Protein 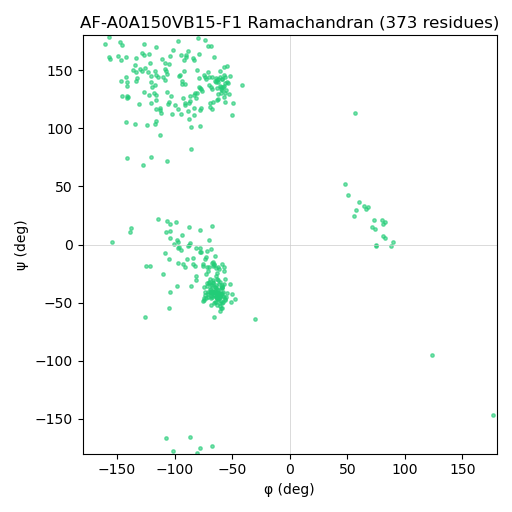AF-A0A150VB15-F1 (afdb_monomer)

Structure (mmCIF, N/CA/C/O backbone):
data_AF-A0A150VB15-F1
#
_entry.id   AF-A0A150VB15-F1
#
loop_
_atom_site.group_PDB
_atom_site.id
_atom_site.type_symbol
_atom_site.label_atom_id
_atom_site.label_alt_id
_atom_site.label_comp_id
_atom_site.label_asym_id
_atom_site.label_entity_id
_atom_site.label_seq_id
_atom_site.pdbx_PDB_ins_code
_atom_site.Cartn_x
_atom_site.Cartn_y
_atom_site.Cartn_z
_atom_site.occupancy
_atom_site.B_iso_or_equiv
_atom_site.auth_seq_id
_atom_site.auth_comp_id
_atom_site.auth_asym_id
_atom_site.auth_atom_id
_atom_site.pdbx_PDB_model_num
ATOM 1 N N . CYS A 1 1 ? -4.888 15.880 -1.605 1.00 95.56 1 CYS A N 1
ATOM 2 C CA . CYS A 1 1 ? -6.157 15.497 -0.959 1.00 95.56 1 CYS A CA 1
ATOM 3 C C . CYS A 1 1 ? -5.917 15.382 0.527 1.00 95.56 1 CYS A C 1
ATOM 5 O O . CYS A 1 1 ? -4.759 15.291 0.921 1.00 95.56 1 CYS A O 1
ATOM 7 N N . PHE A 1 2 ? -6.977 15.380 1.327 1.00 96.75 2 PHE A N 1
ATOM 8 C CA . PHE A 1 2 ? -6.856 15.306 2.778 1.00 96.75 2 PHE A CA 1
ATOM 9 C C . PHE A 1 2 ? -7.695 14.154 3.301 1.00 96.75 2 PHE A C 1
ATOM 11 O O . PHE A 1 2 ? -8.858 14.045 2.917 1.00 96.75 2 PHE A O 1
ATOM 18 N N . LEU A 1 3 ? -7.108 13.321 4.151 1.00 98.19 3 LEU A N 1
ATOM 19 C CA . LEU A 1 3 ? -7.825 12.281 4.872 1.00 98.19 3 LEU A CA 1
ATOM 20 C C . LEU A 1 3 ? -7.826 12.638 6.353 1.00 98.19 3 LEU A C 1
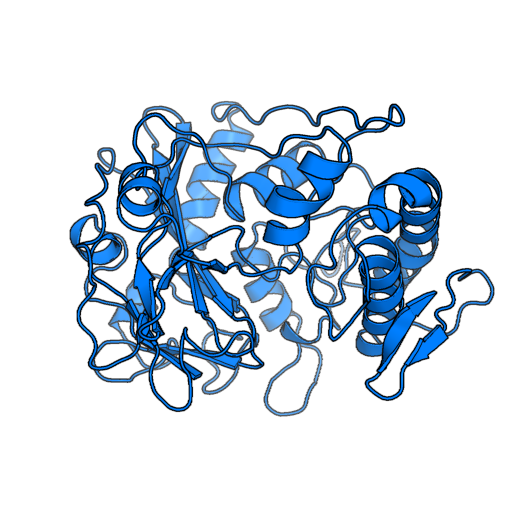ATOM 22 O O . LEU A 1 3 ? -6.768 12.697 6.977 1.00 98.19 3 LEU A O 1
ATOM 26 N N . THR A 1 4 ? -9.004 12.892 6.905 1.00 98.44 4 THR A N 1
ATOM 27 C CA . THR A 1 4 ? -9.156 13.196 8.325 1.00 98.44 4 THR A CA 1
ATOM 28 C C . THR A 1 4 ? -9.411 11.914 9.105 1.00 98.44 4 THR A C 1
ATOM 30 O O . THR A 1 4 ? -10.381 11.196 8.845 1.00 98.44 4 THR A O 1
ATOM 33 N N . LEU A 1 5 ? -8.530 11.643 10.067 1.00 98.38 5 LEU A N 1
ATOM 34 C CA . LEU A 1 5 ? -8.658 10.520 10.989 1.00 98.38 5 LEU A CA 1
ATOM 35 C C . LEU A 1 5 ? -9.632 10.871 12.129 1.00 98.38 5 LEU A C 1
ATOM 37 O O . LEU A 1 5 ? -9.740 12.039 12.523 1.00 98.38 5 LEU A O 1
ATOM 41 N N . PRO A 1 6 ? -10.335 9.873 12.687 1.00 97.56 6 PRO A N 1
ATOM 42 C CA . PRO A 1 6 ? -11.156 10.046 13.870 1.00 97.56 6 PRO A CA 1
ATOM 43 C C . PRO A 1 6 ? -10.287 10.179 15.125 1.00 97.56 6 PRO A C 1
ATOM 45 O O . PRO A 1 6 ? -9.063 10.052 15.084 1.00 97.56 6 PRO A O 1
ATOM 48 N N . ASP A 1 7 ? -10.945 10.423 16.258 1.00 95.62 7 ASP A N 1
ATOM 49 C CA . ASP A 1 7 ? -10.269 10.356 17.551 1.00 95.62 7 ASP A CA 1
ATOM 50 C C . ASP A 1 7 ? -9.954 8.889 17.865 1.00 95.62 7 ASP A C 1
ATOM 52 O O . ASP A 1 7 ? -10.690 7.991 17.453 1.00 95.62 7 ASP A O 1
ATOM 56 N N . ASP A 1 8 ? -8.859 8.659 18.587 1.00 95.69 8 ASP A N 1
ATOM 57 C CA . ASP A 1 8 ? -8.409 7.331 19.010 1.00 95.69 8 ASP A CA 1
ATOM 58 C C . ASP A 1 8 ? -8.401 6.276 17.877 1.00 95.69 8 ASP A C 1
ATOM 60 O O . ASP A 1 8 ? -8.944 5.179 18.059 1.00 95.69 8 ASP A O 1
ATOM 64 N N . PRO A 1 9 ? -7.761 6.545 16.714 1.00 97.44 9 PRO A N 1
ATOM 65 C CA . PRO A 1 9 ? -7.869 5.713 15.505 1.00 97.44 9 PRO A CA 1
ATOM 66 C C . PRO A 1 9 ? -7.222 4.322 15.635 1.00 97.44 9 PRO A C 1
ATOM 68 O O . PRO A 1 9 ? -7.313 3.515 14.718 1.00 97.44 9 PRO A O 1
ATOM 71 N N . LEU A 1 10 ? -6.575 4.030 16.769 1.00 98.38 10 LEU A N 1
ATOM 72 C CA . LEU A 1 10 ? -6.020 2.715 17.110 1.00 98.38 10 LEU A CA 1
ATOM 73 C C . LEU A 1 10 ? -6.982 1.849 17.946 1.00 98.38 10 LEU A C 1
ATOM 75 O O . LEU A 1 10 ? -6.654 0.714 18.282 1.00 98.38 10 LEU A O 1
ATOM 79 N N . SER A 1 11 ? -8.138 2.386 18.342 1.00 98.38 11 SER A N 1
ATOM 80 C CA . SER A 1 11 ? -9.155 1.684 19.133 1.00 98.38 11 SER A CA 1
ATOM 81 C C . SER A 1 11 ? -10.226 1.050 18.242 1.00 98.38 11 SER A C 1
ATOM 83 O O . SER A 1 11 ? -10.397 1.452 17.096 1.00 98.38 11 SER A O 1
ATOM 85 N N . ALA A 1 12 ? -11.011 0.107 18.773 1.00 98.44 12 ALA A N 1
ATOM 86 C CA . ALA A 1 12 ? -12.132 -0.475 18.028 1.00 98.44 12 ALA A CA 1
ATOM 87 C C . ALA A 1 12 ? -13.162 0.586 17.588 1.00 98.44 12 ALA A C 1
ATOM 89 O O . ALA A 1 12 ? -13.681 0.522 16.474 1.00 98.44 12 ALA A O 1
ATOM 90 N N . GLU A 1 13 ? -13.422 1.592 18.431 1.00 98.38 13 GLU A N 1
ATOM 91 C CA . GLU A 1 13 ? -14.303 2.721 18.106 1.00 98.38 13 GLU A CA 1
ATOM 92 C C . GLU A 1 13 ? -13.701 3.605 17.005 1.00 98.38 13 GLU A C 1
ATOM 94 O O . GLU A 1 13 ? -14.389 3.945 16.046 1.00 98.38 13 GLU A O 1
ATOM 99 N N . GLY A 1 14 ? -12.409 3.929 17.091 1.00 98.12 14 GLY A N 1
ATOM 100 C CA . GLY A 1 14 ? -11.726 4.736 16.078 1.00 98.12 14 GLY A CA 1
ATOM 101 C C . GLY A 1 14 ? -11.590 4.026 14.728 1.00 98.12 14 GLY A C 1
ATOM 102 O O . GLY A 1 14 ? -11.807 4.644 13.689 1.00 98.12 14 GLY A O 1
ATOM 103 N N . LEU A 1 15 ? -11.300 2.722 14.726 1.00 98.69 15 LEU A N 1
ATOM 104 C CA . LEU A 1 15 ? -11.238 1.904 13.511 1.00 98.69 15 LEU A CA 1
ATOM 105 C C . LEU A 1 15 ? -12.604 1.814 12.813 1.00 98.69 15 LEU A C 1
ATOM 107 O O . LEU A 1 15 ? -12.679 1.936 11.594 1.00 98.69 15 LEU A O 1
ATOM 111 N N . SER A 1 16 ? -13.685 1.655 13.582 1.00 98.62 16 SER A N 1
ATOM 112 C CA . SER A 1 16 ? -15.055 1.561 13.049 1.00 98.62 16 SER A CA 1
ATOM 113 C C . SER A 1 16 ? -15.760 2.905 12.851 1.00 98.62 16 SER A C 1
ATOM 115 O O . SER A 1 16 ? -16.888 2.957 12.359 1.00 98.62 16 SER A O 1
ATOM 117 N N . THR A 1 17 ? -15.099 4.015 13.177 1.00 98.44 17 THR A N 1
ATOM 118 C CA . THR A 1 17 ? -15.565 5.350 12.803 1.00 98.44 17 THR A CA 1
ATOM 119 C C . THR A 1 17 ? -15.131 5.638 11.365 1.00 98.44 17 THR A C 1
ATOM 121 O O . THR A 1 17 ? -13.952 5.477 11.071 1.00 98.44 17 THR A O 1
ATOM 124 N N . PRO A 1 18 ? -16.017 6.097 10.460 1.00 97.94 18 PRO A N 1
ATOM 125 C CA . PRO A 1 18 ? -15.624 6.436 9.095 1.00 97.94 18 PRO A CA 1
ATOM 126 C C . PRO A 1 18 ? -14.572 7.548 9.033 1.00 97.94 18 PRO A C 1
ATOM 128 O O . PRO A 1 18 ? -14.694 8.574 9.707 1.00 97.94 18 PRO A O 1
ATOM 131 N N . TRP A 1 19 ? -13.563 7.364 8.186 1.00 98.38 19 TRP A N 1
ATOM 132 C CA . TRP A 1 19 ? -12.504 8.343 7.932 1.00 98.38 19 TRP A CA 1
ATOM 133 C C . TRP A 1 19 ? -12.904 9.192 6.730 1.00 98.38 19 TRP A C 1
ATOM 135 O O . TRP A 1 19 ? -13.442 8.671 5.751 1.00 98.38 19 TRP A O 1
ATOM 145 N N . THR A 1 20 ? -12.686 10.504 6.782 1.00 98.25 20 THR A N 1
ATOM 146 C CA . THR A 1 20 ? -13.275 11.412 5.787 1.00 98.25 20 THR A CA 1
ATOM 147 C C . THR A 1 20 ? -12.245 11.924 4.788 1.00 98.25 20 THR A C 1
ATOM 149 O O . THR A 1 20 ? -11.265 12.580 5.139 1.00 98.25 20 THR A O 1
ATOM 152 N N . LEU A 1 21 ? -12.481 11.640 3.508 1.00 98.44 21 LEU A N 1
ATOM 153 C CA . LEU A 1 21 ? -11.750 12.205 2.381 1.00 98.44 21 LEU A CA 1
ATOM 154 C C . LEU A 1 21 ? -12.340 13.576 2.031 1.00 98.44 21 LEU A C 1
ATOM 156 O O . LEU A 1 21 ? -13.466 13.683 1.540 1.00 98.44 21 LEU A O 1
ATOM 160 N N . GLY A 1 22 ? -11.566 14.627 2.285 1.00 95.06 22 GLY A N 1
ATOM 161 C CA . GLY A 1 22 ? -11.950 16.012 2.042 1.00 95.06 22 GLY A CA 1
ATOM 162 C C . GLY A 1 22 ? -11.716 16.495 0.607 1.00 95.06 22 GLY A C 1
ATOM 163 O O . GLY A 1 22 ? -10.886 15.970 -0.148 1.00 95.06 22 GLY A O 1
ATOM 164 N N . ALA A 1 23 ? -12.413 17.580 0.253 1.00 85.44 23 ALA A N 1
ATOM 165 C CA . ALA A 1 23 ? -12.213 18.305 -1.000 1.00 85.44 23 ALA A CA 1
ATOM 166 C C . ALA A 1 23 ? -10.722 18.672 -1.214 1.00 85.44 23 ALA A C 1
ATOM 168 O O . ALA A 1 23 ? -10.018 18.993 -0.255 1.00 85.44 23 ALA A O 1
ATOM 169 N N . PRO A 1 24 ? -10.215 18.660 -2.463 1.00 92.62 24 PRO A N 1
ATOM 170 C CA . PRO A 1 24 ? -10.950 18.577 -3.730 1.00 92.62 24 PRO A CA 1
ATOM 171 C C . PRO A 1 24 ? -11.257 17.147 -4.213 1.00 92.62 24 PRO A C 1
ATOM 173 O O . PRO A 1 24 ? -11.560 16.971 -5.390 1.00 92.62 24 PRO A O 1
ATOM 176 N N . CYS A 1 25 ? -11.134 16.137 -3.351 1.00 96.81 25 CYS A N 1
ATOM 177 C CA . CYS A 1 25 ? -11.073 14.741 -3.770 1.00 96.81 25 CYS A CA 1
ATOM 178 C C . CYS A 1 25 ? -12.339 13.971 -3.417 1.00 96.81 25 CYS A C 1
ATOM 180 O O . CYS A 1 25 ? -13.079 14.367 -2.517 1.00 96.81 25 CYS A O 1
ATOM 182 N N . SER A 1 26 ? -12.594 12.889 -4.151 1.00 97.06 26 SER A N 1
ATOM 183 C CA . SER A 1 26 ? -13.752 12.035 -3.918 1.00 97.06 26 SER A CA 1
ATOM 184 C C . SER A 1 26 ? -13.461 10.569 -4.225 1.00 97.06 26 SER A C 1
ATOM 186 O O . SER A 1 26 ? -12.870 10.255 -5.254 1.00 97.06 26 SER A O 1
ATOM 188 N N . GLN A 1 27 ? -13.988 9.676 -3.385 1.00 97.31 27 GLN A N 1
ATOM 189 C CA . GLN A 1 27 ? -14.025 8.226 -3.594 1.00 97.31 27 GLN A CA 1
ATOM 190 C C . GLN A 1 27 ? -14.741 7.825 -4.897 1.00 97.31 27 GLN A C 1
ATOM 192 O O . GLN A 1 27 ? -14.471 6.761 -5.448 1.00 97.31 27 GLN A O 1
ATOM 197 N N . ALA A 1 28 ? -15.621 8.681 -5.428 1.00 96.44 28 ALA A N 1
ATOM 198 C CA . ALA A 1 28 ? -16.309 8.442 -6.697 1.00 96.44 28 ALA A CA 1
ATOM 199 C C . ALA A 1 28 ? -15.424 8.692 -7.934 1.00 96.44 28 ALA A C 1
ATOM 201 O O . ALA A 1 28 ? -15.854 8.447 -9.060 1.00 96.44 28 ALA A O 1
ATOM 202 N N . VAL A 1 29 ? -14.208 9.218 -7.753 1.00 95.56 29 VAL A N 1
ATOM 203 C CA . VAL A 1 29 ? -13.253 9.469 -8.835 1.00 95.56 29 VAL A CA 1
ATOM 204 C C . VAL A 1 29 ? -12.080 8.511 -8.669 1.00 95.56 29 VAL A C 1
ATOM 206 O O . VAL A 1 29 ? -11.302 8.653 -7.733 1.00 95.56 29 VAL A O 1
ATOM 209 N N . THR A 1 30 ? -11.914 7.572 -9.604 1.00 91.44 30 THR A N 1
ATOM 210 C CA . THR A 1 30 ? -10.916 6.484 -9.535 1.00 91.44 30 THR A CA 1
ATOM 211 C C . THR A 1 30 ? -9.508 6.965 -9.161 1.00 91.44 30 THR A C 1
ATOM 213 O O . THR A 1 30 ? -8.896 6.444 -8.237 1.00 91.44 30 THR A O 1
ATOM 216 N N . ALA A 1 31 ? -9.022 8.032 -9.805 1.00 91.94 31 ALA A N 1
ATOM 217 C CA . ALA A 1 31 ? -7.696 8.619 -9.555 1.00 91.94 31 ALA A CA 1
ATOM 218 C C . ALA A 1 31 ? -7.614 9.498 -8.283 1.00 91.94 31 ALA A C 1
ATOM 220 O O . ALA A 1 31 ? -6.699 10.305 -8.129 1.00 91.94 31 ALA A O 1
ATOM 221 N N . GLN A 1 32 ? -8.621 9.440 -7.411 1.00 95.56 32 GLN A N 1
ATOM 222 C CA . GLN A 1 32 ? -8.718 10.207 -6.166 1.00 95.56 32 GLN A CA 1
ATOM 223 C C . GLN A 1 32 ? -9.234 9.354 -4.999 1.00 95.56 32 GLN A C 1
ATOM 225 O O . GLN A 1 32 ? -9.630 9.899 -3.969 1.00 95.56 32 GLN A O 1
ATOM 230 N N . GLN A 1 33 ? -9.254 8.033 -5.152 1.00 97.19 33 GLN A N 1
ATOM 231 C CA . GLN A 1 33 ? -9.637 7.118 -4.086 1.00 97.19 33 GLN A CA 1
ATOM 232 C C . GLN A 1 33 ? -8.501 6.984 -3.074 1.00 97.19 33 GLN A C 1
ATOM 234 O O . GLN A 1 33 ? -7.341 6.805 -3.441 1.00 97.19 33 GLN A O 1
ATOM 239 N N . ALA A 1 34 ? -8.856 7.105 -1.801 1.00 97.81 34 ALA A N 1
ATOM 240 C CA . ALA A 1 34 ? -7.995 6.881 -0.648 1.00 97.81 34 ALA A CA 1
ATOM 241 C C . ALA A 1 34 ? -8.420 5.613 0.093 1.00 97.81 34 ALA A C 1
ATOM 243 O O . ALA A 1 34 ? -9.616 5.342 0.216 1.00 97.81 34 ALA A O 1
ATOM 244 N N . PHE A 1 35 ? -7.443 4.893 0.626 1.00 98.38 35 PHE A N 1
ATOM 245 C CA . PHE A 1 35 ? -7.599 3.603 1.278 1.00 98.38 35 PHE A CA 1
ATOM 246 C C . PHE A 1 35 ? -6.891 3.616 2.625 1.00 98.38 35 PHE A C 1
ATOM 248 O O . PHE A 1 35 ? -5.920 4.347 2.826 1.00 98.38 35 PHE A O 1
ATOM 255 N N . ALA A 1 36 ? -7.412 2.815 3.542 1.00 98.44 36 ALA A N 1
ATOM 256 C CA . ALA A 1 36 ? -6.907 2.664 4.888 1.00 98.44 36 ALA A CA 1
ATOM 257 C C . ALA A 1 36 ? -6.815 1.180 5.220 1.00 98.44 36 ALA A C 1
ATOM 259 O O . ALA A 1 36 ? -7.667 0.385 4.824 1.00 98.44 36 ALA A O 1
ATOM 260 N N . GLU A 1 37 ? -5.787 0.816 5.965 1.00 98.62 37 GLU A N 1
ATOM 261 C CA . GLU A 1 37 ? -5.555 -0.548 6.401 1.00 98.62 37 GLU A CA 1
ATOM 262 C C . GLU A 1 37 ? -5.028 -0.541 7.826 1.00 98.62 37 GLU A C 1
ATOM 264 O O . GLU A 1 37 ? -4.142 0.242 8.171 1.00 98.62 37 GLU A O 1
ATOM 269 N N . ALA A 1 38 ? -5.558 -1.435 8.648 1.00 98.81 38 ALA A N 1
ATOM 270 C CA . ALA A 1 38 ? -5.048 -1.714 9.970 1.00 98.81 38 ALA A CA 1
ATOM 271 C C . ALA A 1 38 ? -4.552 -3.159 10.028 1.00 98.81 38 ALA A C 1
ATOM 273 O O . ALA A 1 38 ? -5.282 -4.091 9.698 1.00 98.81 38 ALA A O 1
ATOM 274 N N . SER A 1 39 ? -3.322 -3.346 10.502 1.00 98.75 39 SER A N 1
ATOM 275 C CA . SER A 1 39 ? -2.837 -4.661 10.928 1.00 98.75 39 SER A CA 1
ATOM 276 C C . SER A 1 39 ? -2.772 -4.699 12.448 1.00 98.75 39 SER A C 1
ATOM 278 O O . SER A 1 39 ? -2.234 -3.791 13.084 1.00 98.75 39 SER A O 1
ATOM 280 N N . VAL A 1 40 ? -3.333 -5.749 13.036 1.00 98.88 40 VAL A N 1
ATOM 281 C CA . VAL A 1 40 ? -3.549 -5.895 14.476 1.00 98.88 40 VAL A CA 1
ATOM 282 C C . VAL A 1 40 ? -2.725 -7.072 14.973 1.00 98.88 40 VAL A C 1
ATOM 284 O O . VAL A 1 40 ? -3.061 -8.223 14.710 1.00 98.88 40 VAL A O 1
ATOM 287 N N . PHE A 1 41 ? -1.635 -6.794 15.682 1.00 98.81 41 PHE A N 1
ATOM 288 C CA . PHE A 1 41 ? -0.803 -7.832 16.284 1.00 98.81 41 PHE A CA 1
ATOM 289 C C . PHE A 1 41 ? -1.335 -8.216 17.666 1.00 98.81 41 PHE A C 1
ATOM 291 O O . PHE A 1 41 ? -1.427 -7.363 18.553 1.00 98.81 41 PHE A O 1
ATOM 298 N N . ASP A 1 42 ? -1.634 -9.500 17.861 1.00 98.56 42 ASP A N 1
ATOM 299 C CA . ASP A 1 42 ? -1.996 -10.076 19.157 1.00 98.56 42 ASP A CA 1
ATOM 300 C C . ASP A 1 42 ? -0.743 -10.661 19.842 1.00 98.56 42 ASP A C 1
ATOM 302 O O . ASP A 1 42 ? -0.201 -11.677 19.389 1.00 98.56 42 ASP A O 1
ATOM 306 N N . PRO A 1 43 ? -0.266 -10.079 20.959 1.00 97.50 43 PRO A N 1
ATOM 307 C CA . PRO A 1 43 ? 0.916 -10.583 21.659 1.00 97.50 43 PRO A CA 1
ATOM 308 C C . PRO A 1 43 ? 0.690 -11.933 22.366 1.00 97.50 43 PRO A C 1
ATOM 310 O O . PRO A 1 43 ? 1.660 -12.632 22.684 1.00 97.50 43 PRO A O 1
ATOM 313 N N . THR A 1 44 ? -0.562 -12.313 22.627 1.00 97.56 44 THR A N 1
ATOM 314 C CA . THR A 1 44 ? -0.929 -13.572 23.288 1.00 97.56 44 THR A CA 1
ATOM 315 C C . THR A 1 44 ? -0.789 -14.744 22.326 1.00 97.56 44 THR A C 1
ATOM 317 O O . THR A 1 44 ? -0.155 -15.749 22.661 1.00 97.56 44 THR A O 1
ATOM 320 N N . THR A 1 45 ? -1.347 -14.617 21.122 1.00 97.62 45 THR A N 1
ATOM 321 C CA . THR A 1 45 ? -1.331 -15.670 20.092 1.00 97.62 45 THR A CA 1
ATOM 322 C C . THR A 1 45 ? -0.160 -15.542 19.122 1.00 97.62 45 THR A C 1
ATOM 324 O O . THR A 1 45 ? 0.188 -16.528 18.482 1.00 97.62 45 THR A O 1
ATOM 327 N N . ASN A 1 46 ? 0.502 -14.380 19.069 1.00 97.94 46 ASN A N 1
ATOM 328 C CA . ASN A 1 46 ? 1.550 -14.042 18.100 1.00 97.94 46 ASN A CA 1
ATOM 329 C C . ASN A 1 46 ? 1.052 -14.086 16.647 1.00 97.94 46 ASN A C 1
ATOM 331 O O . ASN A 1 46 ? 1.792 -14.479 15.747 1.00 97.94 46 ASN A O 1
ATOM 335 N N . THR A 1 47 ? -0.197 -13.676 16.421 1.00 98.19 47 THR A N 1
ATOM 336 C CA . THR A 1 47 ? -0.814 -13.577 15.092 1.00 98.19 47 THR A CA 1
ATOM 337 C C . THR A 1 47 ? -1.047 -12.123 14.702 1.00 98.19 47 THR A C 1
ATOM 339 O O . THR A 1 47 ? -1.102 -11.238 15.557 1.00 98.19 47 THR A O 1
ATOM 342 N N . VAL A 1 48 ? -1.192 -11.879 13.401 1.00 98.75 48 VAL A N 1
ATOM 343 C CA . VAL A 1 48 ? -1.598 -10.582 12.853 1.00 98.75 48 VAL A CA 1
ATOM 344 C C . VAL A 1 48 ? -2.947 -10.760 12.160 1.00 98.75 48 VAL A C 1
ATOM 346 O O . VAL A 1 48 ? -3.076 -11.609 11.279 1.00 98.75 48 VAL A O 1
ATOM 349 N N . SER A 1 49 ? -3.933 -9.969 12.570 1.00 98.81 49 SER A N 1
ATOM 350 C CA . SER A 1 49 ? -5.243 -9.850 11.919 1.00 98.81 49 SER A CA 1
ATOM 351 C C . SER A 1 49 ? -5.313 -8.543 11.125 1.00 98.81 49 SER A C 1
ATOM 353 O O . SER A 1 49 ? -4.507 -7.637 11.348 1.00 98.81 49 SER A O 1
ATOM 355 N N . VAL A 1 50 ? -6.263 -8.434 10.202 1.00 98.75 50 VAL A N 1
ATOM 356 C CA . VAL A 1 50 ? -6.419 -7.294 9.290 1.00 98.75 50 VAL A CA 1
ATOM 357 C C . VAL A 1 50 ? -7.787 -6.654 9.489 1.00 98.75 50 VAL A C 1
ATOM 359 O O . VAL A 1 50 ? -8.763 -7.344 9.771 1.00 98.75 50 VAL A O 1
ATOM 362 N N . TYR A 1 51 ? -7.858 -5.335 9.360 1.00 98.81 51 TYR A N 1
ATOM 363 C CA . TYR A 1 51 ? -9.103 -4.579 9.346 1.00 98.81 51 TYR A CA 1
ATOM 364 C C . TYR A 1 51 ? -9.006 -3.431 8.340 1.00 98.81 51 TYR A C 1
ATOM 366 O O . TYR A 1 51 ? -7.954 -2.801 8.229 1.00 98.81 51 TYR A O 1
ATOM 374 N N . HIS A 1 52 ? -10.103 -3.108 7.661 1.00 98.56 52 HIS A N 1
ATOM 375 C CA . HIS A 1 52 ? -10.146 -2.033 6.664 1.00 98.56 52 HIS A CA 1
ATOM 376 C C . HIS A 1 52 ? -11.026 -0.860 7.133 1.00 98.56 52 HIS A C 1
ATOM 378 O O . HIS A 1 52 ? -12.246 -0.890 6.923 1.00 98.56 52 HIS A O 1
ATOM 384 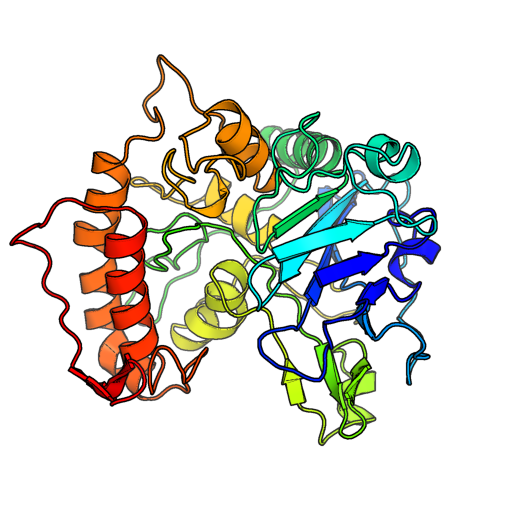N N . PRO A 1 53 ? -10.461 0.192 7.768 1.00 98.69 53 PRO A N 1
ATOM 385 C CA . PRO A 1 53 ? -11.231 1.369 8.171 1.00 98.69 53 PRO A CA 1
ATOM 386 C C . PRO A 1 53 ? -11.932 2.018 6.983 1.00 98.69 53 PRO A C 1
ATOM 388 O O . PRO A 1 53 ? -11.302 2.351 5.987 1.00 98.69 53 PRO A O 1
ATOM 391 N N . LEU A 1 54 ? -13.245 2.225 7.077 1.00 98.75 54 LEU A N 1
ATOM 392 C CA . LEU A 1 54 ? -14.010 2.751 5.951 1.00 98.75 54 LEU A CA 1
ATOM 393 C C . LEU A 1 54 ? -13.645 4.214 5.665 1.00 98.75 54 LEU A C 1
ATOM 395 O O . LEU A 1 54 ? -13.877 5.089 6.500 1.00 98.75 54 LEU A O 1
ATOM 399 N N . VAL A 1 55 ? -13.182 4.499 4.447 1.00 98.69 55 VAL A N 1
ATOM 400 C CA . VAL A 1 55 ? -13.012 5.873 3.956 1.00 98.69 55 VAL A CA 1
ATOM 401 C C . VAL A 1 55 ? -14.262 6.313 3.203 1.00 98.69 55 VAL A C 1
ATOM 403 O O . VAL A 1 55 ? -14.660 5.662 2.241 1.00 98.69 55 VAL A O 1
ATOM 406 N N . ILE A 1 56 ? -14.848 7.447 3.589 1.00 98.44 56 ILE A N 1
ATOM 407 C CA . ILE A 1 56 ? -16.008 8.074 2.933 1.00 98.44 56 ILE A CA 1
ATOM 408 C C . ILE A 1 56 ? -15.684 9.501 2.479 1.00 98.44 56 ILE A C 1
ATOM 410 O O . ILE A 1 56 ? -14.726 10.107 2.948 1.00 98.44 56 ILE A O 1
ATOM 414 N N . ASN A 1 57 ? -16.495 10.080 1.591 1.00 97.94 57 ASN A N 1
ATOM 415 C CA . ASN A 1 57 ? -16.366 11.502 1.255 1.00 97.94 57 ASN A CA 1
ATOM 416 C C . ASN A 1 57 ? -16.806 12.391 2.428 1.00 97.94 57 ASN A C 1
ATOM 418 O O . ASN A 1 57 ? -17.786 12.085 3.112 1.00 97.94 57 ASN A O 1
ATOM 422 N N . ASP A 1 58 ? -16.132 13.524 2.614 1.00 95.69 58 ASP A N 1
ATOM 423 C CA . ASP A 1 58 ? -16.526 14.530 3.601 1.00 95.69 58 ASP A CA 1
ATOM 424 C C . ASP A 1 58 ? -17.986 14.987 3.409 1.00 95.69 58 ASP A C 1
ATOM 426 O O . ASP A 1 58 ? -18.485 15.145 2.290 1.00 95.69 58 ASP A O 1
ATOM 430 N N . GLY A 1 59 ? -18.693 15.161 4.525 1.00 93.44 59 GLY A N 1
ATOM 431 C CA . GLY A 1 59 ? -20.120 15.485 4.555 1.00 93.44 59 GLY A CA 1
ATOM 432 C C . GLY A 1 59 ? -21.080 14.331 4.227 1.00 93.44 59 GLY A C 1
ATOM 433 O O . GLY A 1 59 ? -22.293 14.548 4.263 1.00 93.44 59 GLY A O 1
ATOM 434 N N . MET A 1 60 ? -20.589 13.122 3.929 1.00 95.25 60 MET A N 1
ATOM 435 C CA . MET A 1 60 ? -21.435 11.933 3.762 1.00 95.25 60 MET A CA 1
ATOM 436 C C . MET A 1 60 ? -21.635 11.164 5.075 1.00 95.25 60 MET A C 1
ATOM 438 O O . MET A 1 60 ? -20.918 11.335 6.056 1.00 95.25 60 MET A O 1
ATOM 442 N N . THR A 1 61 ? -22.646 10.299 5.088 1.00 94.94 61 THR A N 1
ATOM 443 C CA . THR A 1 61 ? -22.881 9.287 6.127 1.00 94.94 61 THR A CA 1
ATOM 444 C C . THR A 1 61 ? -22.770 7.922 5.453 1.00 94.94 61 THR A C 1
ATOM 446 O O . THR A 1 61 ? -23.272 7.786 4.332 1.00 94.94 61 THR A O 1
ATOM 449 N N . PRO A 1 62 ? -22.115 6.926 6.070 1.00 95.44 62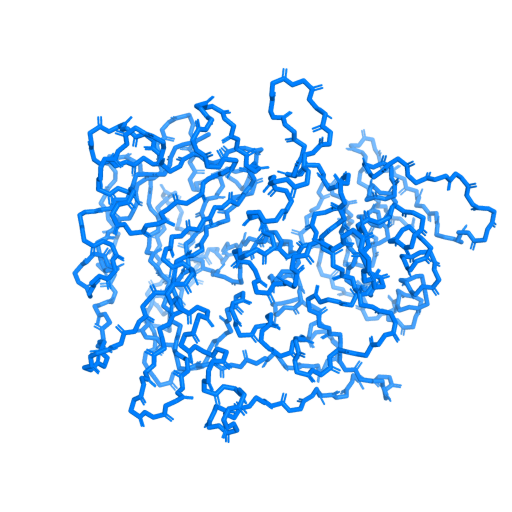 PRO A N 1
ATOM 450 C CA . PRO A 1 62 ? -21.983 5.615 5.451 1.00 95.44 62 PRO A CA 1
ATOM 451 C C . PRO A 1 62 ? -23.360 4.960 5.259 1.00 95.44 62 PRO A C 1
ATOM 453 O O . PRO A 1 62 ? -24.247 5.075 6.105 1.00 95.44 62 PRO A O 1
ATOM 456 N N . GLN A 1 63 ? -23.550 4.258 4.138 1.00 97.19 63 GLN A N 1
ATOM 457 C CA . GLN A 1 63 ? -24.797 3.524 3.854 1.00 97.19 63 GLN A CA 1
ATOM 458 C C . GLN A 1 63 ? -24.953 2.265 4.728 1.00 97.19 63 GLN A C 1
ATOM 460 O O . GLN A 1 63 ? -26.050 1.707 4.862 1.00 97.19 63 GLN A O 1
ATOM 465 N N . VAL A 1 64 ? -23.841 1.792 5.292 1.00 98.06 64 VAL A N 1
ATOM 466 C CA . VAL A 1 64 ? -23.749 0.714 6.277 1.00 98.06 64 VAL A CA 1
ATOM 467 C C . VAL A 1 64 ? -22.683 1.113 7.284 1.00 98.06 64 VAL A C 1
ATOM 469 O O . VAL A 1 64 ? -21.576 1.455 6.877 1.00 98.06 64 VAL A O 1
ATOM 472 N N . ASP A 1 65 ? -23.017 1.070 8.572 1.00 97.88 65 ASP A N 1
ATOM 473 C CA . ASP A 1 65 ? -22.044 1.323 9.634 1.00 97.88 65 ASP A CA 1
ATOM 474 C C . ASP A 1 65 ? -20.870 0.334 9.517 1.00 97.88 65 ASP A C 1
ATOM 476 O O . ASP A 1 65 ? -21.120 -0.860 9.300 1.00 97.88 65 ASP A O 1
ATOM 480 N N . PRO A 1 66 ? -19.609 0.788 9.647 1.00 98.44 66 PRO A N 1
ATOM 481 C CA . PRO A 1 66 ? -18.470 -0.118 9.643 1.00 98.44 66 PRO A CA 1
ATOM 482 C C . PRO A 1 66 ? -18.596 -1.180 10.735 1.00 98.44 66 PRO A C 1
ATOM 484 O O . PRO A 1 66 ? -19.108 -0.927 11.830 1.00 98.44 66 PRO A O 1
ATOM 487 N N . VAL A 1 67 ? -18.107 -2.381 10.446 1.00 98.50 67 VAL A N 1
ATOM 488 C CA . VAL A 1 67 ? -18.052 -3.468 11.422 1.00 98.50 67 VAL A CA 1
ATOM 489 C C . VAL A 1 67 ? -17.148 -3.039 12.574 1.00 98.50 67 VAL A C 1
ATOM 491 O O . VAL A 1 67 ? -16.032 -2.582 12.346 1.00 98.50 67 VAL A O 1
ATOM 494 N N . VAL A 1 68 ? -17.611 -3.173 13.817 1.00 98.50 68 VAL A N 1
ATOM 495 C CA . VAL A 1 68 ? -16.780 -2.895 14.997 1.00 98.50 68 VAL A CA 1
ATOM 496 C C . VAL A 1 68 ? -15.845 -4.086 15.223 1.00 98.50 68 VAL A C 1
ATOM 498 O O . VAL A 1 68 ? -16.356 -5.175 15.495 1.00 98.50 68 VAL A O 1
ATOM 501 N N . PRO A 1 69 ? -14.512 -3.921 15.117 1.00 98.38 69 PRO A N 1
ATOM 502 C CA . PRO A 1 69 ? -13.591 -5.035 15.294 1.00 98.38 69 PRO A CA 1
ATOM 503 C C . PRO A 1 69 ? -13.500 -5.447 16.767 1.00 98.38 69 PRO A C 1
ATOM 505 O O . PRO A 1 69 ? -13.483 -4.599 17.663 1.00 98.38 69 PRO A O 1
ATOM 508 N N . ASP A 1 70 ? -13.385 -6.750 17.016 1.00 97.69 70 ASP A N 1
ATOM 509 C CA . ASP A 1 70 ? -13.027 -7.285 18.332 1.00 97.69 70 ASP A CA 1
ATOM 510 C C . ASP A 1 70 ? -11.499 -7.319 18.453 1.00 97.69 70 ASP A C 1
ATOM 512 O O . ASP A 1 70 ? -10.833 -8.165 17.855 1.00 97.69 70 ASP A O 1
ATOM 516 N N . LEU A 1 71 ? -10.929 -6.339 19.159 1.00 98.19 71 LEU A N 1
ATOM 517 C CA . LEU A 1 71 ? -9.481 -6.240 19.334 1.00 98.19 71 LEU A CA 1
ATOM 518 C C . LEU A 1 71 ? -9.028 -7.082 20.537 1.00 98.19 71 LEU A C 1
ATOM 520 O O . LEU A 1 71 ? -9.537 -6.872 21.644 1.00 98.19 71 LEU A O 1
ATOM 524 N N . PRO A 1 72 ? -8.029 -7.969 20.372 1.00 97.00 72 PRO A N 1
ATOM 525 C CA . PRO A 1 72 ? -7.457 -8.719 21.484 1.00 97.00 72 PRO A CA 1
ATOM 526 C C . PRO A 1 72 ? -6.906 -7.815 22.595 1.00 97.00 72 PRO A C 1
ATOM 528 O O . PRO A 1 72 ? -6.453 -6.690 22.360 1.00 97.00 72 PRO A O 1
ATOM 531 N N . GLU A 1 73 ? -6.894 -8.318 23.831 1.00 96.31 73 GLU A N 1
ATOM 532 C CA . GLU A 1 73 ? -6.319 -7.580 24.957 1.00 96.31 73 GLU A CA 1
ATOM 533 C C . GLU A 1 73 ? -4.820 -7.331 24.731 1.00 96.31 73 GLU A C 1
ATOM 535 O O . GLU A 1 73 ? -4.038 -8.255 24.508 1.00 96.31 73 GLU A O 1
ATOM 540 N N . GLY A 1 74 ? -4.411 -6.061 24.805 1.00 97.06 74 GLY A N 1
ATOM 541 C CA . GLY A 1 74 ? -3.024 -5.662 24.563 1.00 97.06 74 GLY A CA 1
ATOM 542 C C . GLY A 1 74 ? -2.608 -5.688 23.090 1.00 97.06 74 GLY A C 1
ATOM 543 O O . GLY A 1 74 ? -1.410 -5.601 22.820 1.00 97.06 74 GLY A O 1
ATOM 544 N N . ALA A 1 75 ? -3.562 -5.799 22.158 1.00 98.38 75 ALA A N 1
ATOM 545 C CA . ALA A 1 75 ? -3.280 -5.732 20.734 1.00 98.38 75 ALA A CA 1
ATOM 546 C C . ALA A 1 75 ? -2.561 -4.431 20.350 1.00 98.38 75 ALA A C 1
ATOM 548 O O . ALA A 1 75 ? -2.827 -3.355 20.895 1.00 98.38 75 ALA A O 1
ATOM 549 N N . ILE A 1 76 ? -1.656 -4.539 19.381 1.00 98.75 76 ILE A N 1
ATOM 550 C CA . ILE A 1 76 ? -0.904 -3.410 18.837 1.00 98.75 76 ILE A CA 1
ATOM 551 C C . ILE A 1 76 ? -1.367 -3.201 17.400 1.00 98.75 76 ILE A C 1
ATOM 553 O O . ILE A 1 76 ? -1.208 -4.087 16.563 1.00 98.75 76 ILE A O 1
ATOM 557 N N . VAL A 1 77 ? -1.946 -2.035 17.124 1.00 98.88 77 VAL A N 1
ATOM 558 C CA . VAL A 1 77 ? -2.513 -1.691 15.814 1.00 98.88 77 VAL A CA 1
ATOM 559 C C . VAL A 1 77 ? -1.528 -0.825 15.039 1.00 98.88 77 VAL A C 1
ATOM 561 O O . VAL A 1 77 ? -1.189 0.258 15.503 1.00 98.88 77 VAL A O 1
ATOM 564 N N . GLY A 1 78 ? -1.075 -1.273 13.873 1.00 98.75 78 GLY A N 1
ATOM 565 C CA . GLY A 1 78 ? -0.411 -0.420 12.883 1.00 98.75 78 GLY A CA 1
ATOM 566 C C . GLY A 1 78 ? -1.418 0.047 11.835 1.00 98.75 78 GLY A C 1
ATOM 567 O O . GLY A 1 78 ? -2.322 -0.715 11.497 1.00 98.75 78 GLY A O 1
ATOM 568 N N . LEU A 1 79 ? -1.270 1.275 11.332 1.00 98.81 79 LEU A N 1
ATOM 569 C CA . LEU A 1 79 ? -2.124 1.841 10.284 1.00 98.81 79 LEU A CA 1
ATOM 570 C C . LEU A 1 79 ? -1.301 2.207 9.051 1.00 98.81 79 LEU A C 1
ATOM 572 O O . LEU A 1 79 ? -0.271 2.866 9.191 1.00 98.81 79 LEU A O 1
ATOM 576 N N . TRP A 1 80 ? -1.802 1.868 7.867 1.00 98.62 80 TRP A N 1
ATOM 577 C CA . TRP A 1 80 ? -1.250 2.257 6.569 1.00 98.62 80 TRP A CA 1
ATOM 578 C C . TRP A 1 80 ? -2.334 2.881 5.706 1.00 98.62 80 TRP A C 1
ATOM 580 O O . TRP A 1 80 ? -3.520 2.563 5.820 1.00 98.62 80 TRP A O 1
ATOM 590 N N . PHE A 1 81 ? -1.912 3.798 4.848 1.00 98.06 81 PHE A N 1
ATOM 591 C CA . PHE A 1 81 ? -2.796 4.572 3.998 1.00 98.06 81 PHE A CA 1
ATOM 592 C C . PHE A 1 81 ? -2.250 4.574 2.584 1.00 98.06 81 PHE A C 1
ATOM 594 O O . PHE A 1 81 ? -1.043 4.706 2.385 1.00 98.06 81 PHE A O 1
ATOM 601 N N . GLY A 1 82 ? -3.153 4.475 1.619 1.00 96.50 82 GLY A N 1
ATOM 602 C CA . GLY A 1 82 ? -2.816 4.492 0.205 1.00 96.50 82 GLY A CA 1
ATOM 603 C C . GLY A 1 82 ? -3.741 5.402 -0.588 1.00 96.50 82 GLY A C 1
ATOM 604 O O . GLY A 1 82 ? -4.876 5.675 -0.180 1.00 96.50 82 GLY A O 1
ATOM 605 N N . PHE A 1 83 ? -3.257 5.908 -1.718 1.00 96.19 83 PHE A N 1
ATOM 606 C CA . PHE A 1 83 ? -3.975 6.898 -2.505 1.00 96.19 83 PHE A CA 1
ATOM 607 C C . PHE A 1 83 ? -3.737 6.729 -4.003 1.00 96.19 83 PHE A C 1
ATOM 609 O O . PHE A 1 83 ? -2.605 6.764 -4.456 1.00 96.19 83 PHE A O 1
ATOM 616 N N . ASN A 1 84 ? -4.812 6.645 -4.790 1.00 93.75 84 ASN A N 1
ATOM 617 C CA . ASN A 1 84 ? -4.733 6.503 -6.252 1.00 93.75 84 ASN A CA 1
ATOM 618 C C . ASN A 1 84 ? -4.414 7.821 -6.989 1.00 93.75 84 ASN A C 1
ATOM 620 O O . ASN A 1 84 ? -4.340 7.844 -8.218 1.00 93.75 84 ASN A O 1
ATOM 624 N N . GLY A 1 85 ? -4.311 8.941 -6.270 1.00 92.19 85 GLY A N 1
ATOM 625 C CA . GLY A 1 85 ? -3.905 10.230 -6.833 1.00 92.19 85 GLY A CA 1
ATOM 626 C C . GLY A 1 85 ? -2.493 10.624 -6.403 1.00 92.19 85 GLY A C 1
ATOM 627 O O . GLY A 1 85 ? -1.754 9.824 -5.861 1.00 92.19 85 GLY A O 1
ATOM 628 N N . GLY A 1 86 ? -2.104 11.886 -6.610 1.00 91.38 86 GLY A N 1
ATOM 629 C CA . GLY A 1 86 ? -0.712 12.301 -6.371 1.00 91.38 86 GLY A CA 1
ATOM 630 C C . GLY A 1 86 ? -0.292 12.448 -4.901 1.00 91.38 86 GLY A C 1
ATOM 631 O O . GLY A 1 86 ? 0.791 12.018 -4.534 1.00 91.38 86 GLY A O 1
ATOM 632 N N . VAL A 1 87 ? -1.106 13.107 -4.065 1.00 93.56 87 VAL A N 1
ATOM 633 C CA . VAL A 1 87 ? -0.748 13.395 -2.662 1.00 93.56 87 VAL A CA 1
ATOM 634 C C . VAL A 1 87 ? -1.947 13.227 -1.735 1.00 93.56 87 VAL A C 1
ATOM 636 O O . VAL A 1 87 ? -2.974 13.895 -1.933 1.00 93.56 87 VAL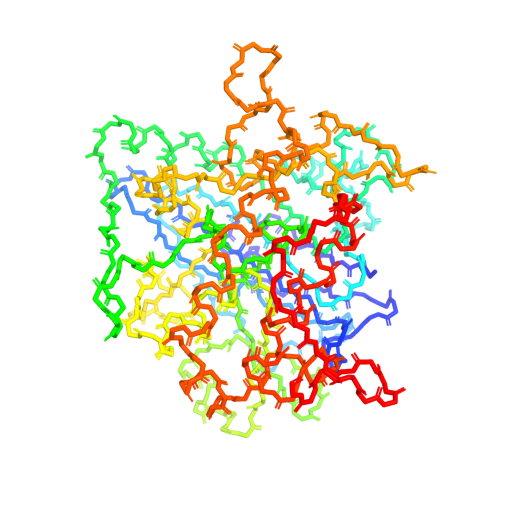 A O 1
ATOM 639 N N . LEU A 1 88 ? -1.778 12.427 -0.680 1.00 95.19 88 LEU A N 1
ATOM 640 C CA . LEU A 1 88 ? -2.703 12.310 0.445 1.00 95.19 88 LEU A CA 1
ATOM 641 C C . LEU A 1 88 ? -2.043 12.775 1.745 1.00 95.19 88 LEU A C 1
ATOM 643 O O . LEU A 1 88 ? -1.074 12.189 2.219 1.00 95.19 88 LEU A O 1
ATOM 647 N N . GLN A 1 89 ? -2.588 13.834 2.335 1.00 95.62 89 GLN A N 1
ATOM 648 C CA . GLN A 1 89 ? -2.143 14.345 3.627 1.00 95.62 89 GLN A CA 1
ATOM 649 C C . GLN A 1 89 ? -3.132 13.922 4.713 1.00 95.62 89 GLN A C 1
ATOM 651 O O . GLN A 1 89 ? -4.337 14.152 4.583 1.00 95.62 89 GLN A O 1
ATOM 656 N N . LEU A 1 90 ? -2.624 13.309 5.777 1.00 97.12 90 LEU A N 1
ATOM 657 C CA . LEU A 1 90 ? -3.391 12.958 6.961 1.00 97.12 90 LEU A CA 1
ATOM 658 C C . LEU A 1 90 ? -3.597 14.195 7.823 1.00 97.12 90 LEU A C 1
ATOM 660 O O . LEU A 1 90 ? -2.653 14.948 8.075 1.00 97.12 90 LEU A O 1
ATOM 664 N N . LEU A 1 91 ? -4.828 14.371 8.288 1.00 97.31 91 LEU A N 1
ATOM 665 C CA . LEU A 1 91 ? -5.225 15.438 9.194 1.00 97.31 91 LEU A CA 1
ATOM 666 C C . LEU A 1 91 ? -5.914 14.862 10.433 1.00 97.31 91 LEU A C 1
ATOM 668 O O . LEU A 1 91 ? -6.566 13.819 10.370 1.00 97.31 91 LEU A O 1
ATOM 672 N N . ASP A 1 92 ? -5.818 15.574 11.552 1.00 97.19 92 ASP A N 1
ATOM 673 C CA . ASP A 1 92 ? -6.744 15.389 12.670 1.00 97.19 92 ASP A CA 1
ATOM 674 C C . ASP A 1 92 ? -8.083 16.104 12.415 1.00 97.19 92 ASP A C 1
ATOM 676 O O . ASP A 1 92 ? -8.279 16.780 11.397 1.00 97.19 92 ASP A O 1
ATOM 680 N N . LYS A 1 93 ? -9.026 15.969 13.355 1.00 95.69 93 LYS A N 1
ATOM 681 C CA . LYS A 1 93 ? -10.343 16.623 13.282 1.00 95.69 93 LYS A CA 1
ATOM 682 C C . LYS A 1 93 ? -10.275 18.151 13.314 1.00 95.69 93 LYS A C 1
ATOM 684 O O . LYS A 1 93 ? -11.228 18.808 12.896 1.00 95.69 93 LYS A O 1
ATOM 689 N N . GLU A 1 94 ? -9.178 18.730 13.798 1.00 95.50 94 GLU A N 1
ATOM 690 C CA . GLU A 1 94 ? -8.937 20.173 13.771 1.00 95.50 94 GLU A CA 1
ATOM 691 C C . GLU A 1 94 ? -8.252 20.650 12.479 1.00 95.50 94 GLU A C 1
ATOM 693 O O . GLU A 1 94 ? -8.034 21.854 12.316 1.00 95.50 94 GLU A O 1
ATOM 698 N N . GLY A 1 95 ? -7.939 19.742 11.552 1.00 95.12 95 GLY A N 1
ATOM 699 C CA . GLY A 1 95 ? -7.303 20.052 10.275 1.00 95.12 95 GLY A CA 1
ATOM 700 C C . GLY A 1 95 ? -5.788 20.252 10.359 1.00 95.12 95 GLY A C 1
ATOM 701 O O . GLY A 1 95 ? -5.223 20.897 9.477 1.00 95.12 95 GLY A O 1
ATOM 702 N N . ARG A 1 96 ? -5.128 19.740 11.405 1.00 95.56 96 ARG A N 1
ATOM 703 C CA . ARG A 1 96 ? -3.665 19.785 11.564 1.00 95.56 96 ARG A CA 1
ATOM 704 C C . ARG A 1 96 ? -3.029 18.514 11.020 1.00 95.56 96 ARG A C 1
ATOM 706 O O . ARG A 1 96 ? -3.554 17.423 11.229 1.00 95.56 96 ARG A O 1
ATOM 713 N N . ASP A 1 97 ? -1.885 18.660 10.363 1.00 95.00 97 ASP A N 1
ATOM 714 C CA . ASP A 1 97 ? -1.149 17.536 9.782 1.00 95.00 97 ASP A CA 1
ATOM 715 C C . ASP A 1 97 ? -0.297 16.769 10.808 1.00 95.00 97 ASP A C 1
ATOM 717 O O . ASP A 1 97 ? -0.253 17.107 11.992 1.00 95.00 97 ASP A O 1
ATOM 721 N N . THR A 1 98 ? 0.411 15.731 10.359 1.00 95.06 98 THR A N 1
ATOM 722 C CA . THR A 1 98 ? 1.253 14.880 11.219 1.00 95.06 98 THR A CA 1
ATOM 723 C C . THR A 1 98 ? 2.406 15.618 11.911 1.00 95.06 98 THR A C 1
ATOM 725 O O . THR A 1 98 ? 2.921 15.140 12.919 1.00 95.06 98 THR A O 1
ATOM 728 N N . ASN A 1 99 ? 2.839 16.775 11.401 1.00 93.06 99 ASN A N 1
ATOM 729 C CA . ASN A 1 99 ? 3.899 17.582 12.010 1.00 93.06 99 ASN A CA 1
ATOM 730 C C . ASN A 1 99 ? 3.353 18.622 13.004 1.00 93.06 99 ASN A C 1
ATOM 732 O O . ASN A 1 99 ? 4.101 19.095 13.862 1.00 93.06 99 ASN A O 1
ATOM 736 N N . GLU A 1 100 ? 2.066 18.963 12.923 1.00 93.94 100 GLU A N 1
ATOM 737 C CA . GLU A 1 100 ? 1.433 19.989 13.761 1.00 93.94 100 GLU A CA 1
ATOM 738 C C . GLU A 1 100 ? 0.442 19.431 14.793 1.00 93.94 100 GLU A C 1
ATOM 740 O O . GLU A 1 100 ? 0.199 20.070 15.822 1.00 93.94 100 GLU A O 1
ATOM 745 N N . SER A 1 101 ? -0.141 18.259 14.539 1.00 95.38 101 SER A N 1
ATOM 746 C CA . SER A 1 101 ? -1.148 17.634 15.395 1.00 95.38 101 SER A CA 1
ATOM 747 C C . SER A 1 101 ? -0.511 16.857 16.554 1.00 95.38 101 SER A C 1
ATOM 749 O O . SER A 1 101 ? 0.135 15.834 16.319 1.00 95.38 101 SER A O 1
ATOM 751 N N . PRO A 1 102 ? -0.758 17.237 17.824 1.00 94.88 102 PRO A N 1
ATOM 752 C CA . PRO A 1 102 ? -0.342 16.433 18.972 1.00 94.88 102 PRO A CA 1
ATOM 753 C C . PRO A 1 102 ? -1.005 15.052 18.996 1.00 94.88 102 PRO A C 1
ATOM 755 O O . PRO A 1 102 ? -0.407 14.101 19.491 1.00 94.88 102 PRO A O 1
ATOM 758 N N . THR A 1 103 ? -2.228 14.938 18.467 1.00 95.19 103 THR A N 1
ATOM 759 C CA . THR A 1 103 ? -2.971 13.675 18.413 1.00 95.19 103 THR A CA 1
ATOM 760 C C . THR A 1 103 ? -2.300 12.715 17.438 1.00 95.19 103 THR A C 1
ATOM 762 O O . THR A 1 103 ? -1.937 11.613 17.839 1.00 95.19 103 THR A O 1
ATOM 765 N N . LEU A 1 104 ? -2.035 13.148 16.200 1.00 96.81 104 LEU A N 1
ATOM 766 C CA . LEU A 1 104 ? -1.344 12.308 15.214 1.00 96.81 104 LEU A CA 1
ATOM 767 C C . LEU A 1 104 ? 0.098 11.986 15.637 1.00 96.81 104 LEU A C 1
ATOM 769 O O . LEU A 1 104 ? 0.561 10.865 15.444 1.00 96.81 104 LEU A O 1
ATOM 773 N N . GLN A 1 105 ? 0.795 12.930 16.276 1.00 95.31 105 GLN A N 1
ATOM 774 C CA . GLN A 1 105 ? 2.133 12.693 16.830 1.00 95.31 105 GLN A CA 1
ATOM 775 C C . GLN A 1 105 ? 2.132 11.665 17.963 1.00 95.31 105 GLN A C 1
ATOM 777 O O . GLN A 1 105 ? 3.072 10.889 18.077 1.00 95.31 105 GLN A O 1
ATOM 782 N N . SER A 1 106 ? 1.091 11.643 18.803 1.00 95.31 106 SER A N 1
ATOM 783 C CA . SER A 1 106 ? 1.000 10.708 19.935 1.00 95.31 106 SER A CA 1
ATOM 784 C C . SER A 1 106 ? 0.876 9.240 19.521 1.00 95.31 106 SER A C 1
ATOM 786 O O . SER A 1 106 ? 1.141 8.357 20.333 1.00 95.31 106 SER A O 1
ATOM 788 N N . ILE A 1 107 ? 0.508 8.997 18.263 1.00 96.62 107 ILE A N 1
ATOM 789 C CA . ILE A 1 107 ? 0.415 7.673 17.646 1.00 96.62 107 ILE A CA 1
ATOM 790 C C . ILE A 1 107 ? 1.437 7.496 16.515 1.00 96.62 107 ILE A C 1
ATOM 792 O O . ILE A 1 107 ? 1.230 6.675 15.628 1.00 96.62 107 ILE A O 1
ATOM 796 N N . ASP A 1 108 ? 2.520 8.279 16.518 1.00 96.31 108 ASP A N 1
ATOM 797 C CA . ASP A 1 108 ? 3.619 8.191 15.552 1.00 96.31 108 ASP A CA 1
ATOM 798 C C . ASP A 1 108 ? 3.149 8.186 14.081 1.00 96.31 108 ASP A C 1
ATOM 800 O O . ASP A 1 108 ? 3.630 7.398 13.264 1.00 96.31 108 ASP A O 1
ATOM 804 N N . CYS A 1 109 ? 2.181 9.040 13.726 1.00 97.69 109 CYS A N 1
ATOM 805 C CA . CYS A 1 109 ? 1.811 9.225 12.325 1.00 97.69 109 CYS A CA 1
ATOM 806 C C . CYS A 1 109 ? 2.936 9.903 11.536 1.00 97.69 109 CYS A C 1
ATOM 808 O O . CYS A 1 109 ? 3.472 10.937 11.940 1.00 97.69 109 CYS A O 1
ATOM 810 N N . VAL A 1 110 ? 3.241 9.356 10.363 1.00 96.56 110 VAL A N 1
ATOM 811 C CA . VAL A 1 110 ? 4.279 9.828 9.452 1.00 96.56 110 VAL A CA 1
ATOM 812 C C . VAL A 1 110 ? 3.689 9.940 8.053 1.00 96.56 110 VAL A C 1
ATOM 814 O O . VAL A 1 110 ? 3.222 8.960 7.477 1.00 96.56 110 VAL A O 1
ATOM 817 N N . ASN A 1 111 ? 3.733 11.149 7.495 1.00 95.31 111 ASN A N 1
ATOM 818 C CA . ASN A 1 111 ? 3.270 11.422 6.137 1.00 95.31 111 ASN A CA 1
ATOM 819 C C . ASN A 1 111 ? 4.399 11.705 5.142 1.00 95.31 111 ASN A C 1
ATOM 821 O O . ASN A 1 111 ? 4.101 11.861 3.964 1.00 95.31 111 ASN A O 1
ATOM 825 N N . GLY A 1 112 ? 5.641 11.822 5.620 1.00 95.81 112 GLY A N 1
ATOM 826 C CA . GLY A 1 112 ? 6.843 12.252 4.904 1.00 95.81 112 GLY A CA 1
ATOM 827 C C . GLY A 1 112 ? 8.032 12.313 5.868 1.00 95.81 112 GLY A C 1
ATOM 828 O O . GLY A 1 112 ? 8.089 11.544 6.826 1.00 95.81 112 GLY A O 1
ATOM 829 N N . LEU A 1 113 ? 8.972 13.239 5.666 1.00 95.88 113 LEU A N 1
ATOM 830 C CA . LEU A 1 113 ? 10.097 13.449 6.582 1.00 95.88 113 LEU A CA 1
ATOM 831 C C . LEU A 1 113 ? 9.616 14.011 7.941 1.00 95.88 113 LEU A C 1
ATOM 833 O O . LEU A 1 113 ? 9.131 15.147 7.991 1.00 95.88 113 LEU A O 1
ATOM 837 N N . PRO A 1 114 ? 9.789 13.277 9.063 1.00 93.00 114 PRO A N 1
ATOM 838 C CA . PRO A 1 114 ? 9.324 13.744 10.366 1.00 93.00 114 PRO A CA 1
ATOM 839 C C . PRO A 1 114 ? 9.945 15.084 10.778 1.00 93.00 114 PRO A C 1
ATOM 841 O O . PRO A 1 114 ? 11.163 15.272 10.711 1.00 93.00 114 PRO A O 1
ATOM 844 N N . GLY A 1 115 ? 9.105 16.006 11.246 1.00 90.75 115 GLY A N 1
ATOM 845 C CA . GLY A 1 115 ? 9.511 17.333 11.711 1.00 90.75 115 GLY A CA 1
ATOM 846 C C . GLY A 1 115 ? 9.726 18.366 10.601 1.00 90.75 115 GLY A C 1
ATOM 847 O O . GLY A 1 115 ? 10.201 19.465 10.893 1.00 90.75 115 GLY A O 1
ATOM 848 N N . VAL A 1 116 ? 9.392 18.046 9.347 1.00 93.19 116 VAL A N 1
ATOM 849 C CA . VAL A 1 116 ? 9.503 18.968 8.208 1.00 93.19 116 VAL A CA 1
ATOM 850 C C . VAL A 1 116 ? 8.119 19.246 7.627 1.00 93.19 116 VAL A C 1
ATOM 852 O O . VAL A 1 116 ? 7.547 18.426 6.916 1.00 93.19 116 VAL A O 1
ATOM 855 N N . ASN A 1 117 ? 7.573 20.427 7.931 1.00 89.25 117 ASN A N 1
ATOM 856 C CA . ASN A 1 117 ? 6.232 20.817 7.489 1.00 89.25 117 ASN A CA 1
ATOM 857 C C . ASN A 1 117 ? 6.116 20.816 5.959 1.00 89.25 117 ASN A C 1
ATOM 859 O O . ASN A 1 117 ? 6.960 21.381 5.259 1.00 89.25 117 ASN A O 1
ATOM 863 N N . GLY A 1 118 ? 5.029 20.228 5.458 1.00 88.50 118 GLY A N 1
ATOM 864 C CA . GLY A 1 118 ? 4.739 20.123 4.029 1.00 88.50 118 GLY A CA 1
ATOM 865 C C . GLY A 1 118 ? 5.563 19.079 3.272 1.00 88.50 118 GLY A C 1
ATOM 866 O O . GLY A 1 118 ? 5.336 18.917 2.075 1.00 88.50 118 GLY A O 1
ATOM 867 N N . ASP A 1 119 ? 6.489 18.373 3.928 1.00 95.38 119 ASP A N 1
ATOM 868 C CA . ASP A 1 119 ? 7.151 17.224 3.318 1.00 95.38 119 ASP A CA 1
ATOM 869 C C . ASP A 1 119 ? 6.260 15.981 3.430 1.00 95.38 119 ASP A C 1
ATOM 871 O O . ASP A 1 119 ? 5.788 15.632 4.514 1.00 95.38 119 ASP A O 1
ATOM 875 N N . VAL A 1 120 ? 6.010 15.341 2.288 1.00 95.88 120 VAL A N 1
ATOM 876 C CA . VAL A 1 120 ? 5.117 14.184 2.164 1.00 95.88 120 VAL A CA 1
ATOM 877 C C . VAL A 1 120 ? 5.735 13.104 1.286 1.00 95.88 120 VAL A C 1
ATOM 879 O O . VAL A 1 120 ? 6.490 13.436 0.373 1.00 95.88 120 VAL A O 1
ATOM 882 N N . PHE A 1 121 ? 5.409 11.834 1.527 1.00 95.75 121 PHE A N 1
ATOM 883 C CA . PHE A 1 121 ? 5.774 10.745 0.622 1.00 95.75 121 PHE A CA 1
ATOM 884 C C . PHE A 1 121 ? 5.012 10.846 -0.698 1.00 95.75 121 PHE A C 1
ATOM 886 O O . PHE A 1 121 ? 5.598 10.690 -1.750 1.00 95.75 121 PHE A O 1
ATOM 893 N N . GLY A 1 122 ? 3.738 11.240 -0.652 1.00 94.12 122 GLY A N 1
ATOM 894 C CA . GLY A 1 122 ? 2.895 11.337 -1.838 1.00 94.12 122 GLY A CA 1
ATOM 895 C C . GLY A 1 122 ? 1.665 10.475 -1.646 1.00 94.12 122 GLY A C 1
ATOM 896 O O . GLY A 1 122 ? 0.693 10.929 -1.033 1.00 94.12 122 GLY A O 1
ATOM 897 N N . GLN A 1 123 ? 1.717 9.242 -2.140 1.00 92.69 123 GLN A N 1
ATOM 898 C CA . GLN A 1 123 ? 0.565 8.338 -2.153 1.00 92.69 123 GLN A CA 1
ATOM 899 C C . GLN A 1 123 ? 0.362 7.580 -0.838 1.00 92.69 123 GLN A C 1
ATOM 901 O O . GLN A 1 123 ? -0.741 7.095 -0.584 1.00 92.69 123 GLN A O 1
ATOM 906 N N . VAL A 1 124 ? 1.393 7.538 0.010 1.00 95.69 124 VAL A N 1
ATOM 907 C CA . VAL A 1 124 ? 1.401 6.761 1.252 1.00 95.69 124 VAL A CA 1
ATOM 908 C C . VAL A 1 124 ? 1.633 7.577 2.509 1.00 95.69 124 VAL A C 1
ATOM 910 O O . VAL A 1 124 ? 2.247 8.648 2.516 1.00 95.69 124 VAL A O 1
ATOM 913 N N . SER A 1 125 ? 1.163 7.005 3.608 1.00 96.88 125 SER A N 1
ATOM 914 C CA . SER A 1 125 ? 1.477 7.403 4.973 1.00 96.88 125 SER A CA 1
ATOM 915 C C . SER A 1 125 ? 1.164 6.247 5.918 1.00 96.88 125 SER A C 1
ATOM 917 O O . SER A 1 125 ? 0.602 5.225 5.515 1.00 96.88 125 SER A O 1
ATOM 919 N N . TRP A 1 126 ? 1.543 6.383 7.185 1.00 97.38 126 TRP A N 1
ATOM 920 C CA . TRP A 1 126 ? 1.263 5.370 8.200 1.00 97.38 126 TRP A CA 1
ATOM 921 C C . TRP A 1 126 ? 1.264 5.949 9.609 1.00 97.38 126 TRP A C 1
ATOM 923 O O . TRP A 1 126 ? 1.832 7.012 9.847 1.00 97.38 126 TRP A O 1
ATOM 933 N N . CYS A 1 127 ? 0.655 5.233 10.552 1.00 98.44 127 CYS A N 1
ATOM 934 C CA . CYS A 1 127 ? 0.669 5.561 11.976 1.00 98.44 127 CYS A CA 1
ATOM 935 C C . CYS A 1 127 ? 0.972 4.322 12.818 1.00 98.44 127 CYS A C 1
ATOM 937 O O . CYS A 1 127 ? 0.599 3.203 12.467 1.00 98.44 127 CYS A O 1
ATOM 939 N N . ASN A 1 128 ? 1.639 4.532 13.951 1.00 98.50 128 ASN A N 1
ATOM 940 C CA . ASN A 1 128 ? 1.961 3.519 14.956 1.00 98.50 128 ASN A CA 1
ATOM 941 C C . ASN A 1 128 ? 2.739 2.300 14.415 1.00 98.50 128 ASN A C 1
ATOM 943 O O . ASN A 1 128 ? 2.718 1.213 14.996 1.00 98.50 128 ASN A O 1
ATOM 947 N N . THR A 1 129 ? 3.465 2.471 13.307 1.00 97.69 129 THR A N 1
ATOM 948 C CA . THR A 1 129 ? 4.222 1.383 12.670 1.00 97.69 129 THR A CA 1
ATOM 949 C C . THR A 1 129 ? 5.445 0.987 13.475 1.00 97.69 129 THR A C 1
ATOM 951 O O . THR A 1 129 ? 5.780 -0.189 13.524 1.00 97.69 129 THR A O 1
ATOM 954 N N . GLN A 1 130 ? 6.100 1.922 14.166 1.00 97.06 130 GLN A N 1
ATOM 955 C CA . GLN A 1 130 ? 7.283 1.595 14.959 1.00 97.06 130 GLN A CA 1
ATOM 956 C C . GLN A 1 130 ? 6.958 0.662 16.146 1.00 97.06 130 GLN A C 1
ATOM 958 O O . GLN A 1 130 ? 7.625 -0.372 16.259 1.00 97.06 130 GLN A O 1
ATOM 963 N N . PRO A 1 131 ? 5.955 0.936 17.008 1.00 98.12 131 PRO A N 1
ATOM 964 C CA . PRO A 1 131 ? 5.556 -0.012 18.052 1.00 98.12 131 PRO A CA 1
ATOM 965 C C . PRO A 1 131 ? 5.052 -1.347 17.495 1.00 98.12 131 PRO A C 1
ATOM 967 O O . PRO A 1 131 ? 5.424 -2.400 18.017 1.00 98.12 131 PRO A O 1
ATOM 970 N N . PHE A 1 132 ? 4.271 -1.317 16.410 1.00 98.81 132 PHE A N 1
ATOM 971 C CA . PHE A 1 132 ? 3.795 -2.522 15.727 1.00 98.81 132 PHE A CA 1
ATOM 972 C C . PHE A 1 132 ? 4.960 -3.399 15.247 1.00 98.81 132 PHE A C 1
ATOM 974 O O . PHE A 1 132 ? 5.075 -4.564 15.634 1.00 98.81 132 PHE A O 1
ATOM 981 N N . TRP A 1 133 ? 5.884 -2.827 14.471 1.00 98.62 133 TRP A N 1
ATOM 982 C CA . TRP A 1 133 ? 7.020 -3.559 13.926 1.00 98.62 133 TRP A CA 1
ATOM 983 C C . TRP A 1 133 ? 7.997 -4.018 14.994 1.00 98.62 133 TRP A C 1
ATOM 985 O O . TRP A 1 133 ? 8.595 -5.080 14.835 1.00 98.62 133 TRP A O 1
ATOM 995 N N . ALA A 1 134 ? 8.163 -3.273 16.088 1.00 98.50 134 ALA A N 1
ATOM 996 C CA . ALA A 1 134 ? 8.974 -3.728 17.210 1.00 98.50 134 ALA A CA 1
ATOM 997 C C . ALA A 1 134 ? 8.431 -5.046 17.786 1.00 98.50 134 ALA A C 1
ATOM 999 O O . ALA A 1 134 ? 9.187 -6.008 17.916 1.00 98.50 134 ALA A O 1
ATOM 1000 N N . ALA A 1 135 ? 7.124 -5.117 18.051 1.00 98.56 135 ALA A N 1
ATOM 1001 C CA . ALA A 1 135 ? 6.493 -6.305 18.618 1.00 98.56 135 ALA A CA 1
ATOM 1002 C C . ALA A 1 135 ? 6.472 -7.491 17.640 1.00 98.56 135 ALA A C 1
ATOM 1004 O O . ALA A 1 135 ? 6.859 -8.605 18.003 1.00 98.56 135 ALA A O 1
ATOM 1005 N N . VAL A 1 136 ? 6.096 -7.245 16.380 1.00 98.62 136 VAL A N 1
ATOM 1006 C CA . VAL A 1 136 ? 6.078 -8.275 15.330 1.00 98.62 136 VAL A CA 1
ATOM 1007 C C . VAL A 1 136 ? 7.482 -8.826 15.080 1.00 98.62 136 VAL A C 1
ATOM 1009 O O . VAL A 1 136 ? 7.671 -10.041 15.054 1.00 98.62 136 VAL A O 1
ATOM 1012 N N . ASN A 1 137 ? 8.495 -7.963 14.951 1.00 98.38 137 ASN A N 1
ATOM 1013 C CA . ASN A 1 137 ? 9.867 -8.413 14.715 1.00 98.38 137 ASN A CA 1
ATOM 1014 C C . ASN A 1 137 ? 10.480 -9.110 15.937 1.00 98.38 137 ASN A C 1
ATOM 1016 O O . ASN A 1 137 ? 11.289 -10.019 15.756 1.00 98.38 137 ASN A O 1
ATOM 1020 N N . GLU A 1 138 ? 10.116 -8.725 17.166 1.00 98.38 138 GLU A N 1
ATOM 1021 C CA . GLU A 1 138 ? 10.518 -9.458 18.373 1.00 98.38 138 GLU A CA 1
ATOM 1022 C C . GLU A 1 138 ? 9.913 -10.868 18.379 1.00 98.38 138 GLU A C 1
ATOM 1024 O O . GLU A 1 138 ? 10.622 -11.849 18.613 1.00 98.38 138 GLU A O 1
ATOM 1029 N N . SER A 1 139 ? 8.622 -10.982 18.054 1.00 98.44 139 SER A N 1
ATOM 1030 C CA . SER A 1 139 ? 7.932 -12.266 17.920 1.00 98.44 139 SER A CA 1
ATOM 1031 C C . SER A 1 139 ? 8.548 -13.141 16.819 1.00 98.44 139 SER A C 1
ATOM 1033 O O . SER A 1 139 ? 8.823 -14.323 17.044 1.00 98.44 139 SER A O 1
ATOM 1035 N N . PHE A 1 140 ? 8.869 -12.546 15.667 1.00 97.94 140 PHE A N 1
ATOM 1036 C CA . PHE A 1 140 ? 9.576 -13.187 14.556 1.00 97.94 140 PHE A CA 1
ATOM 1037 C C . PHE A 1 140 ? 10.969 -13.674 14.947 1.00 97.94 140 PHE A C 1
ATOM 1039 O O . PHE A 1 140 ? 11.291 -14.845 14.756 1.00 97.94 140 PHE A O 1
ATOM 1046 N N . ALA A 1 141 ? 11.784 -12.823 15.571 1.00 97.75 141 ALA A N 1
ATOM 1047 C CA . ALA A 1 141 ? 13.122 -13.197 16.026 1.00 97.75 141 ALA A CA 1
ATOM 1048 C C . ALA A 1 141 ? 13.094 -14.300 17.100 1.00 97.75 141 ALA A C 1
ATOM 1050 O O . ALA A 1 141 ? 14.026 -15.100 17.194 1.00 97.75 141 ALA A O 1
ATOM 1051 N N . ALA A 1 142 ? 12.025 -14.359 17.898 1.00 98.06 142 ALA A N 1
ATOM 1052 C CA . ALA A 1 142 ? 11.790 -15.414 18.877 1.00 98.06 142 ALA A CA 1
ATOM 1053 C C . ALA A 1 142 ? 11.189 -16.702 18.275 1.00 98.06 142 ALA A C 1
ATOM 1055 O O . ALA A 1 142 ? 11.004 -17.669 19.017 1.00 98.06 142 ALA A O 1
ATOM 1056 N N . GLY A 1 143 ? 10.877 -16.727 16.973 1.00 97.38 143 GLY A N 1
ATOM 1057 C CA . GLY A 1 143 ? 10.246 -17.860 16.291 1.00 97.38 143 GLY A CA 1
ATOM 1058 C C . GLY A 1 143 ? 8.817 -18.148 16.763 1.00 97.38 143 GLY A C 1
ATOM 1059 O O . GLY A 1 143 ? 8.425 -19.311 16.821 1.00 97.38 143 GLY A O 1
ATOM 1060 N N . LYS A 1 144 ? 8.075 -17.116 17.187 1.00 98.00 144 LYS A N 1
ATOM 1061 C CA . LYS A 1 144 ? 6.713 -17.249 17.730 1.00 98.00 144 LYS A CA 1
ATOM 1062 C C . LYS A 1 144 ? 5.610 -16.958 16.717 1.00 98.00 144 LYS A C 1
ATOM 1064 O O . LYS A 1 144 ? 4.566 -17.593 16.797 1.00 98.00 144 LYS A O 1
ATOM 1069 N N . ILE A 1 145 ? 5.825 -16.003 15.816 1.00 96.81 145 ILE A N 1
ATOM 1070 C CA . ILE A 1 145 ? 4.916 -15.757 14.692 1.00 96.81 145 ILE A CA 1
ATOM 1071 C C . ILE A 1 145 ? 5.202 -16.775 13.589 1.00 96.81 145 ILE A C 1
ATOM 1073 O O . ILE A 1 145 ? 6.357 -16.988 13.214 1.00 96.81 145 ILE A O 1
ATOM 1077 N N . ASP A 1 146 ? 4.148 -17.420 13.102 1.00 95.88 146 ASP A N 1
ATOM 1078 C CA . ASP A 1 146 ? 4.224 -18.374 12.000 1.00 95.88 146 ASP A CA 1
ATOM 1079 C C . ASP A 1 146 ? 4.095 -17.617 10.676 1.00 95.88 146 ASP A C 1
ATOM 1081 O O . ASP A 1 146 ? 3.031 -17.085 10.361 1.00 95.88 146 ASP A O 1
ATOM 1085 N N . VAL A 1 147 ? 5.201 -17.511 9.937 1.00 97.69 147 VAL A N 1
ATOM 1086 C CA . VAL A 1 147 ? 5.232 -16.847 8.628 1.00 97.69 147 VAL A CA 1
ATOM 1087 C C . VAL A 1 147 ? 5.239 -17.927 7.548 1.00 97.69 147 VAL A C 1
ATOM 1089 O O . VAL A 1 147 ? 6.245 -18.634 7.424 1.00 97.69 147 VAL A O 1
ATOM 1092 N N . PRO A 1 148 ? 4.167 -18.066 6.749 1.00 97.00 148 PRO A N 1
ATOM 1093 C CA . PRO A 1 148 ? 4.063 -19.136 5.769 1.00 97.00 148 PRO A CA 1
ATOM 1094 C C . PRO A 1 148 ? 5.164 -19.024 4.714 1.00 97.00 148 PRO A C 1
ATOM 1096 O O . PRO A 1 148 ? 5.482 -17.931 4.239 1.00 97.00 148 PRO A O 1
ATOM 1099 N N . GLU A 1 149 ? 5.724 -20.174 4.337 1.00 96.81 149 GLU A N 1
ATOM 1100 C CA . GLU A 1 149 ? 6.640 -20.301 3.201 1.00 96.81 149 GLU A CA 1
ATOM 1101 C C . GLU A 1 149 ? 6.011 -19.743 1.919 1.00 96.81 149 GLU A C 1
ATOM 1103 O O . GLU A 1 149 ? 4.787 -19.750 1.750 1.00 96.81 149 GLU A O 1
ATOM 1108 N N . LEU A 1 150 ? 6.857 -19.305 0.986 1.00 96.88 150 LEU A N 1
ATOM 1109 C CA . LEU A 1 150 ? 6.385 -18.904 -0.336 1.00 96.88 150 LEU A CA 1
ATOM 1110 C C . LEU A 1 150 ? 5.792 -20.106 -1.072 1.00 96.88 150 LEU A C 1
ATOM 1112 O O . LEU A 1 150 ? 6.329 -21.217 -1.040 1.00 96.88 150 LEU A O 1
ATOM 1116 N N . GLY A 1 151 ? 4.687 -19.859 -1.772 1.00 96.12 151 GLY A N 1
ATOM 1117 C CA . GLY A 1 151 ? 4.101 -20.836 -2.675 1.00 96.12 151 GLY A CA 1
ATOM 1118 C C . GLY A 1 151 ? 4.980 -21.102 -3.900 1.00 96.12 151 GLY A C 1
ATOM 1119 O O . GLY A 1 151 ? 6.108 -20.622 -4.034 1.00 96.12 151 GLY A O 1
ATOM 1120 N N . THR A 1 152 ? 4.433 -21.875 -4.831 1.00 97.12 152 THR A N 1
ATOM 1121 C CA . THR A 1 152 ? 5.030 -22.092 -6.148 1.00 97.12 152 THR A CA 1
ATOM 1122 C C . THR A 1 152 ? 4.035 -21.663 -7.214 1.00 97.12 152 THR A C 1
ATOM 1124 O O . THR A 1 152 ? 2.890 -22.111 -7.182 1.00 97.12 152 THR A O 1
ATOM 1127 N N . ASP A 1 153 ? 4.475 -20.825 -8.146 1.00 96.25 153 ASP A N 1
ATOM 1128 C CA . ASP A 1 153 ? 3.660 -20.363 -9.262 1.00 96.25 153 ASP A CA 1
ATOM 1129 C C . ASP A 1 153 ? 3.349 -21.501 -10.260 1.00 96.25 153 ASP A C 1
ATOM 1131 O O . ASP A 1 153 ? 3.918 -22.600 -10.224 1.00 96.25 153 ASP A O 1
ATOM 1135 N N . HIS A 1 154 ? 2.456 -21.235 -11.212 1.00 95.56 154 HIS A N 1
ATOM 1136 C CA . HIS A 1 154 ? 2.075 -22.171 -12.273 1.00 95.56 154 HIS A CA 1
ATOM 1137 C C . HIS A 1 154 ? 3.253 -22.617 -13.161 1.00 95.56 154 HIS A C 1
ATOM 1139 O O . HIS A 1 154 ? 3.148 -23.636 -13.849 1.00 95.56 154 HIS A O 1
ATOM 1145 N N . ASN A 1 155 ? 4.374 -21.894 -13.131 1.00 94.50 155 ASN A N 1
ATOM 1146 C CA . ASN A 1 155 ? 5.594 -22.186 -13.876 1.00 94.50 155 ASN A CA 1
ATOM 1147 C C . ASN A 1 155 ? 6.648 -22.943 -13.044 1.00 94.50 155 ASN A C 1
ATOM 1149 O O . ASN A 1 155 ? 7.731 -23.246 -13.556 1.00 94.50 155 ASN A O 1
ATOM 1153 N N . GLY A 1 156 ? 6.350 -23.290 -11.788 1.00 95.12 156 GLY A N 1
ATOM 1154 C CA . GLY A 1 156 ? 7.252 -24.034 -10.913 1.00 95.12 156 GLY A CA 1
ATOM 1155 C C . GLY A 1 156 ? 8.308 -23.176 -10.207 1.00 95.12 156 GLY A C 1
ATOM 1156 O O . GLY A 1 156 ? 9.330 -23.722 -9.782 1.00 95.12 156 GLY A O 1
ATOM 1157 N N . ARG A 1 157 ? 8.111 -21.858 -10.108 1.00 94.56 157 ARG A N 1
ATOM 1158 C CA . ARG A 1 157 ? 9.015 -20.915 -9.428 1.00 94.56 157 ARG A CA 1
ATOM 1159 C C . ARG A 1 157 ? 8.456 -20.480 -8.080 1.00 94.56 157 ARG A C 1
ATOM 1161 O O . ARG A 1 157 ? 7.245 -20.524 -7.905 1.00 94.56 157 ARG A O 1
ATOM 1168 N N . PRO A 1 158 ? 9.304 -20.056 -7.127 1.00 95.69 158 PRO A N 1
ATOM 1169 C CA . PRO A 1 158 ? 8.822 -19.415 -5.908 1.00 95.69 158 PRO A CA 1
ATOM 1170 C C . PRO A 1 158 ? 7.903 -18.235 -6.240 1.00 95.69 158 PRO A C 1
ATOM 1172 O O . PRO A 1 158 ? 8.198 -17.485 -7.168 1.00 95.69 158 PRO A O 1
ATOM 1175 N N . CYS A 1 159 ? 6.816 -18.080 -5.488 1.00 96.88 159 CYS A N 1
ATOM 1176 C CA . CYS A 1 159 ? 5.941 -16.917 -5.618 1.00 96.88 159 CYS A CA 1
ATOM 1177 C C . CYS A 1 159 ? 6.705 -15.609 -5.354 1.00 96.88 159 CYS A C 1
ATOM 1179 O O . CYS A 1 159 ? 7.572 -15.594 -4.470 1.00 96.88 159 CYS A O 1
ATOM 1181 N N . PRO A 1 160 ? 6.399 -14.525 -6.090 1.00 95.81 160 PRO A N 1
ATOM 1182 C CA . PRO A 1 160 ? 7.010 -13.230 -5.843 1.00 95.81 160 PRO A CA 1
ATOM 1183 C C . PRO A 1 160 ? 6.586 -12.679 -4.475 1.00 95.81 160 PRO A C 1
ATOM 1185 O O . PRO A 1 160 ? 5.592 -13.096 -3.888 1.00 95.81 160 PRO A O 1
ATOM 1188 N N . THR A 1 161 ? 7.348 -11.713 -3.973 1.00 95.62 161 THR A N 1
ATOM 1189 C CA . THR A 1 161 ? 7.023 -10.963 -2.751 1.00 95.62 161 THR A CA 1
ATOM 1190 C C . THR A 1 161 ? 7.062 -9.465 -3.036 1.00 95.62 161 THR A C 1
ATOM 1192 O O . THR A 1 161 ? 7.560 -9.061 -4.091 1.00 95.62 161 THR A O 1
ATOM 1195 N N . SER A 1 162 ? 6.635 -8.635 -2.077 1.00 93.69 162 SER A N 1
ATOM 1196 C CA . SER A 1 162 ? 6.740 -7.166 -2.161 1.00 93.69 162 SER A CA 1
ATOM 1197 C C . SER A 1 162 ? 8.174 -6.663 -2.360 1.00 93.69 162 SER A C 1
ATOM 1199 O O . SER A 1 162 ? 8.397 -5.571 -2.869 1.00 93.69 162 SER A O 1
ATOM 1201 N N . ARG A 1 163 ? 9.176 -7.494 -2.043 1.00 94.81 163 ARG A N 1
ATOM 1202 C CA . ARG A 1 163 ? 10.604 -7.192 -2.225 1.00 94.81 163 ARG A CA 1
ATOM 1203 C C . ARG A 1 163 ? 11.224 -7.909 -3.427 1.00 94.81 163 ARG A C 1
ATOM 1205 O O . ARG A 1 163 ? 12.450 -8.047 -3.493 1.00 94.81 163 ARG A O 1
ATOM 1212 N N . SER A 1 164 ? 10.412 -8.411 -4.358 1.00 94.88 164 SER A N 1
ATOM 1213 C CA . SER A 1 164 ? 10.879 -9.031 -5.603 1.00 94.88 164 SER A CA 1
ATOM 1214 C C . SER A 1 164 ? 10.992 -8.001 -6.728 1.00 94.88 164 SER A C 1
ATOM 1216 O O . SER A 1 164 ? 10.086 -7.206 -6.966 1.00 94.88 164 SER A O 1
ATOM 1218 N N . PHE A 1 165 ? 12.063 -8.089 -7.521 1.00 94.75 165 PHE A N 1
ATOM 1219 C CA . PHE A 1 165 ? 12.190 -7.332 -8.773 1.00 94.75 165 PHE A CA 1
ATOM 1220 C C . PHE A 1 165 ? 11.244 -7.826 -9.890 1.00 94.75 165 PHE A C 1
ATOM 1222 O O . PHE A 1 165 ? 11.324 -7.330 -11.008 1.00 94.75 165 PHE A O 1
ATOM 1229 N N . GLU A 1 166 ? 10.368 -8.801 -9.629 1.00 94.12 166 GLU A N 1
ATOM 1230 C CA . GLU A 1 166 ? 9.362 -9.298 -10.583 1.00 94.12 166 GLU A CA 1
ATOM 1231 C C . GLU A 1 166 ? 8.103 -8.418 -10.663 1.00 94.12 166 GLU A C 1
ATOM 1233 O O . GLU A 1 166 ? 7.453 -8.385 -11.707 1.00 94.12 166 GLU A O 1
ATOM 1238 N N . ILE A 1 167 ? 7.775 -7.695 -9.587 1.00 84.00 167 ILE A N 1
ATOM 1239 C CA . ILE A 1 167 ? 6.561 -6.865 -9.466 1.00 84.00 167 ILE A CA 1
ATOM 1240 C C . ILE A 1 167 ? 6.786 -5.466 -10.048 1.00 84.00 167 ILE A C 1
ATOM 1242 O O . ILE A 1 167 ? 5.928 -4.946 -10.754 1.00 84.00 167 ILE A O 1
ATOM 1246 N N . VAL A 1 168 ? 8.008 -4.952 -9.865 1.00 75.94 168 VAL A N 1
ATOM 1247 C CA . VAL A 1 168 ? 8.559 -3.713 -10.430 1.00 75.94 168 VAL A CA 1
ATOM 1248 C C . VAL A 1 168 ? 7.765 -2.448 -10.115 1.00 75.94 168 VAL A C 1
ATOM 1250 O O . VAL A 1 168 ? 6.726 -2.192 -10.716 1.00 75.94 168 VAL A O 1
ATOM 1253 N N . ASP A 1 169 ? 8.378 -1.566 -9.328 1.00 84.12 169 ASP A N 1
ATOM 1254 C CA . ASP A 1 169 ? 7.976 -0.165 -9.212 1.00 84.12 169 ASP A CA 1
ATOM 1255 C C . ASP A 1 169 ? 9.189 0.755 -8.976 1.00 84.12 169 ASP A C 1
ATOM 1257 O O . ASP A 1 169 ? 10.261 0.308 -8.548 1.00 84.12 169 ASP A O 1
ATOM 1261 N N . ALA A 1 170 ? 9.029 2.044 -9.279 1.00 88.31 170 ALA A N 1
ATOM 1262 C CA . ALA A 1 170 ? 9.902 3.121 -8.830 1.00 88.31 170 ALA A CA 1
ATOM 1263 C C . ALA A 1 170 ? 9.714 3.441 -7.342 1.00 88.31 170 ALA A C 1
ATOM 1265 O O . ALA A 1 170 ? 10.664 3.929 -6.730 1.00 88.31 170 ALA A O 1
ATOM 1266 N N . CYS A 1 171 ? 8.533 3.145 -6.800 1.00 88.75 171 CYS A N 1
ATOM 1267 C CA . CYS A 1 171 ? 8.171 3.355 -5.406 1.00 88.75 171 CYS A CA 1
ATOM 1268 C C . CYS A 1 171 ? 7.786 2.005 -4.769 1.00 88.75 171 CYS A C 1
ATOM 1270 O O . CYS A 1 171 ? 6.606 1.711 -4.660 1.00 88.75 171 CYS A O 1
ATOM 1272 N N . PRO A 1 172 ? 8.735 1.110 -4.432 1.00 90.44 172 PRO A N 1
ATOM 1273 C CA . PRO A 1 172 ? 8.374 -0.204 -3.918 1.00 90.44 172 PRO A CA 1
ATOM 1274 C C . PRO A 1 172 ? 7.635 -0.128 -2.571 1.00 90.44 172 PRO A C 1
ATOM 1276 O O . PRO A 1 172 ? 8.027 0.645 -1.694 1.00 90.44 172 PRO A O 1
ATOM 1279 N N . SER A 1 173 ? 6.657 -1.017 -2.374 1.00 89.12 173 SER A N 1
ATOM 1280 C CA . SER A 1 173 ? 5.852 -1.133 -1.142 1.00 89.12 173 SER A CA 1
ATOM 1281 C C . SER A 1 173 ? 4.914 0.070 -0.902 1.00 89.12 173 SER A C 1
ATOM 1283 O O . SER A 1 173 ? 4.658 0.441 0.248 1.00 89.12 173 SER A O 1
ATO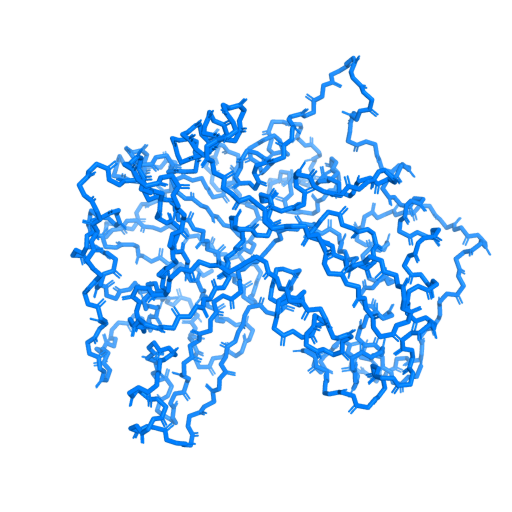M 1285 N N . ASP A 1 174 ? 4.401 0.691 -1.972 1.00 81.06 174 ASP A N 1
ATOM 1286 C CA . ASP A 1 174 ? 3.733 1.999 -1.934 1.00 81.06 174 ASP A CA 1
ATOM 1287 C C . ASP A 1 174 ? 2.199 2.009 -1.900 1.00 81.06 174 ASP A C 1
ATOM 1289 O O . ASP A 1 174 ? 1.604 3.052 -2.153 1.00 81.06 174 ASP A O 1
ATOM 1293 N N . ASN A 1 175 ? 1.510 0.928 -1.528 1.00 87.69 175 ASN A N 1
ATOM 1294 C CA . ASN A 1 175 ? 0.042 0.920 -1.437 1.00 87.69 175 ASN A CA 1
ATOM 1295 C C . ASN A 1 175 ? -0.482 -0.167 -0.487 1.00 87.69 175 ASN A C 1
ATOM 1297 O O . ASN A 1 175 ? 0.292 -0.909 0.098 1.00 87.69 175 ASN A O 1
ATOM 1301 N N . VAL A 1 176 ? -1.801 -0.259 -0.301 1.00 95.69 176 VAL A N 1
ATOM 1302 C CA . VAL A 1 176 ? -2.437 -1.282 0.554 1.00 95.69 176 VAL A CA 1
ATOM 1303 C C . VAL A 1 176 ? -3.331 -2.221 -0.269 1.00 95.69 176 VAL A C 1
ATOM 1305 O O . VAL A 1 176 ? -3.960 -1.779 -1.231 1.00 95.69 176 VAL A O 1
ATOM 1308 N N . PRO A 1 177 ? -3.448 -3.516 0.071 1.00 95.81 177 PRO A N 1
ATOM 1309 C CA . PRO A 1 177 ? -4.345 -4.438 -0.625 1.00 95.81 177 PRO A CA 1
ATOM 1310 C C . PRO A 1 177 ? -5.837 -4.199 -0.335 1.00 95.81 177 PRO A C 1
ATOM 1312 O O . PRO A 1 177 ? -6.664 -4.834 -0.995 1.00 95.81 177 PRO A O 1
ATOM 1315 N N . THR A 1 178 ? -6.182 -3.285 0.584 1.00 97.12 178 THR A N 1
ATOM 1316 C CA . THR A 1 178 ? -7.555 -2.868 0.916 1.00 97.12 178 THR A CA 1
ATOM 1317 C C . THR A 1 178 ? -8.457 -2.703 -0.309 1.00 97.12 178 THR A C 1
ATOM 1319 O O . THR A 1 178 ? -8.092 -2.065 -1.304 1.00 97.12 178 THR A O 1
ATOM 1322 N N . GLN A 1 179 ? -9.691 -3.198 -0.185 1.00 96.94 179 GLN A N 1
ATOM 1323 C CA . GLN A 1 179 ? -10.776 -2.984 -1.141 1.00 96.94 179 GLN A CA 1
ATOM 1324 C C . GLN A 1 179 ? -11.993 -2.345 -0.464 1.00 96.94 179 GLN A C 1
ATOM 1326 O O . GLN A 1 179 ? -12.276 -2.600 0.706 1.00 96.94 179 GLN A O 1
ATOM 1331 N N . TYR A 1 180 ? -12.738 -1.538 -1.220 1.00 98.19 180 TYR A N 1
ATOM 1332 C CA . TYR A 1 180 ? -14.073 -1.068 -0.838 1.00 98.19 180 TYR A CA 1
ATOM 1333 C C . TYR A 1 180 ? -15.080 -1.379 -1.939 1.00 98.19 180 TYR A C 1
ATOM 1335 O O . TYR A 1 180 ? -14.718 -1.587 -3.097 1.00 98.19 180 TYR A O 1
ATOM 1343 N N . LEU A 1 181 ? -16.362 -1.334 -1.589 1.00 98.62 181 LEU A N 1
ATOM 1344 C CA . LEU A 1 181 ? -17.453 -1.340 -2.556 1.00 98.62 181 LEU A CA 1
ATOM 1345 C C . LEU A 1 181 ? -17.909 0.097 -2.811 1.00 98.62 181 LEU A C 1
ATOM 1347 O O . LEU A 1 181 ? -18.405 0.764 -1.901 1.00 98.62 181 LEU A O 1
ATOM 1351 N N . LEU A 1 182 ? -17.757 0.564 -4.048 1.00 98.50 182 LEU A N 1
ATOM 1352 C CA . LEU A 1 182 ? -18.273 1.836 -4.537 1.00 98.50 182 LEU A CA 1
ATOM 1353 C C . LEU A 1 182 ? -19.707 1.652 -5.043 1.00 98.50 182 LEU A C 1
ATOM 1355 O O . LEU A 1 182 ? -19.987 0.860 -5.947 1.00 98.50 182 LEU A O 1
ATOM 1359 N N . LEU A 1 183 ? -20.627 2.407 -4.454 1.00 98.06 183 LEU A N 1
ATOM 1360 C CA . LEU A 1 183 ? -22.040 2.391 -4.802 1.00 98.06 183 LEU A CA 1
ATOM 1361 C C . LEU A 1 183 ? -22.350 3.418 -5.898 1.00 98.06 183 LEU A C 1
ATOM 1363 O O . LEU A 1 183 ? -21.626 4.391 -6.107 1.00 98.06 183 LEU A O 1
ATOM 1367 N N . SER A 1 184 ? -23.488 3.248 -6.574 1.00 95.75 184 SER A N 1
ATOM 1368 C CA . SER A 1 184 ? -23.904 4.117 -7.686 1.00 95.75 184 SER A CA 1
ATOM 1369 C C . SER A 1 184 ? -24.125 5.588 -7.306 1.00 95.75 184 SER A C 1
ATOM 1371 O O . SER A 1 184 ? -24.175 6.446 -8.184 1.00 95.75 184 SER A O 1
ATOM 1373 N N . ASP A 1 185 ? -24.320 5.885 -6.018 1.00 94.38 185 ASP A N 1
ATOM 1374 C CA . ASP A 1 185 ? -24.451 7.252 -5.498 1.00 94.38 185 ASP A CA 1
ATOM 1375 C C . ASP A 1 185 ? -23.094 7.900 -5.152 1.00 94.38 185 ASP A C 1
ATOM 1377 O O . ASP A 1 185 ? -23.059 9.049 -4.709 1.00 94.38 185 ASP A O 1
ATOM 1381 N N . GLY A 1 186 ? -21.982 7.188 -5.377 1.00 94.62 186 GLY A N 1
ATOM 1382 C CA . GLY A 1 186 ? -20.622 7.636 -5.083 1.00 94.62 186 GLY A CA 1
ATOM 1383 C C . GLY A 1 186 ? -20.190 7.441 -3.627 1.00 94.62 186 GLY A C 1
ATOM 1384 O O . GLY A 1 186 ? -19.108 7.906 -3.257 1.00 94.62 186 GLY A O 1
ATOM 1385 N N . SER A 1 187 ? -21.019 6.796 -2.799 1.00 96.69 187 SER A N 1
ATOM 1386 C CA . SER A 1 187 ? -20.646 6.378 -1.445 1.00 96.69 187 SER A CA 1
ATOM 1387 C C . SER A 1 187 ? -19.899 5.044 -1.453 1.00 96.69 187 SER A C 1
ATOM 1389 O O . SER A 1 187 ? -19.990 4.262 -2.399 1.00 96.69 187 SER A O 1
ATOM 1391 N N . THR A 1 188 ? -19.154 4.791 -0.385 1.00 98.44 188 THR A N 1
ATOM 1392 C CA . THR A 1 188 ? -18.362 3.577 -0.178 1.00 98.44 188 THR A CA 1
ATOM 1393 C C . THR A 1 188 ? -18.872 2.807 1.035 1.00 98.44 188 THR A C 1
ATOM 1395 O O . THR A 1 188 ? -19.371 3.393 2.001 1.00 98.44 188 THR A O 1
ATOM 1398 N N . VAL A 1 189 ? -18.733 1.483 0.996 1.00 98.62 189 VAL A N 1
ATOM 1399 C CA . VAL A 1 189 ? -18.910 0.585 2.149 1.00 98.62 189 VAL A CA 1
ATOM 1400 C C . VAL A 1 189 ? -17.756 -0.419 2.207 1.00 98.62 189 VAL A C 1
ATOM 1402 O O . VAL A 1 189 ? -17.074 -0.634 1.203 1.00 98.62 189 VAL A O 1
ATOM 1405 N N . GLN A 1 190 ? -17.531 -1.030 3.376 1.00 98.50 190 GLN A N 1
ATOM 1406 C CA . GLN A 1 190 ? -16.520 -2.083 3.532 1.00 98.50 190 GLN A CA 1
ATOM 1407 C C . GLN A 1 190 ? -16.812 -3.253 2.592 1.00 98.50 190 GLN A C 1
ATOM 1409 O O . GLN A 1 190 ? -17.977 -3.616 2.388 1.00 98.50 190 GLN A O 1
ATOM 1414 N N . ASP A 1 191 ? -15.759 -3.844 2.044 1.00 98.25 191 ASP A N 1
ATOM 1415 C CA . ASP A 1 191 ? -15.871 -4.986 1.153 1.00 98.25 191 ASP A CA 1
ATOM 1416 C C . ASP A 1 191 ? -15.931 -6.309 1.930 1.00 98.25 191 ASP A C 1
ATOM 1418 O O . ASP A 1 191 ? -14.936 -7.005 2.102 1.00 98.25 191 ASP A O 1
ATOM 1422 N N . ASN A 1 192 ? -17.129 -6.650 2.408 1.00 98.06 192 ASN A N 1
ATOM 1423 C CA . ASN A 1 192 ? -17.404 -7.904 3.107 1.00 98.06 192 ASN A CA 1
ATOM 1424 C C . ASN A 1 192 ? -18.604 -8.644 2.506 1.00 98.06 192 ASN A C 1
ATOM 1426 O O . ASN A 1 192 ? -19.401 -8.075 1.750 1.00 98.06 192 ASN A O 1
ATOM 1430 N N . ALA A 1 193 ? -18.759 -9.924 2.854 1.00 98.06 193 ALA A N 1
ATOM 1431 C CA . ALA A 1 193 ? -19.807 -10.784 2.303 1.00 98.06 193 ALA A CA 1
ATOM 1432 C C . ALA A 1 193 ? -21.225 -10.196 2.457 1.00 98.06 193 ALA A C 1
ATOM 1434 O O . ALA A 1 193 ? -22.019 -10.234 1.514 1.00 98.06 193 ALA A O 1
ATOM 1435 N N . SER A 1 194 ? -21.526 -9.600 3.617 1.00 98.06 194 SER A N 1
ATOM 1436 C CA . SER A 1 194 ? -22.820 -8.962 3.903 1.00 98.06 194 SER A CA 1
ATOM 1437 C C . SER A 1 194 ? -23.092 -7.772 2.974 1.00 98.06 194 SER A C 1
ATOM 1439 O O . SER A 1 194 ? -24.176 -7.652 2.395 1.00 98.06 194 SER A O 1
ATOM 1441 N N . ASN A 1 195 ? -22.099 -6.903 2.776 1.00 98.50 195 ASN A N 1
ATOM 1442 C CA . ASN A 1 195 ? -22.229 -5.742 1.903 1.00 98.50 195 ASN A CA 1
ATOM 1443 C C . ASN A 1 195 ? -22.261 -6.138 0.422 1.00 98.50 195 ASN A C 1
ATOM 1445 O O . ASN A 1 195 ? -23.041 -5.550 -0.326 1.00 98.50 195 ASN A O 1
ATOM 1449 N N . ARG A 1 196 ? -21.516 -7.170 0.002 1.00 98.31 196 ARG A N 1
ATOM 1450 C CA . ARG A 1 196 ? -21.613 -7.732 -1.357 1.00 98.31 196 ARG A CA 1
ATOM 1451 C C . ARG A 1 196 ? -22.998 -8.316 -1.647 1.00 98.31 196 ARG A C 1
ATOM 1453 O O . ARG A 1 196 ? -23.515 -8.129 -2.744 1.00 98.31 196 ARG A O 1
ATOM 1460 N N . GLU A 1 197 ? -23.630 -8.984 -0.678 1.00 98.25 197 GLU A N 1
ATOM 1461 C CA . GLU A 1 197 ? -25.013 -9.468 -0.819 1.00 98.25 197 GLU A CA 1
ATOM 1462 C C . GLU A 1 197 ? -26.015 -8.306 -0.888 1.00 98.25 197 GLU A C 1
ATOM 1464 O O . GLU A 1 197 ? -26.945 -8.324 -1.699 1.00 98.25 197 GLU A O 1
ATOM 1469 N N . LYS A 1 198 ? -25.821 -7.273 -0.058 1.00 98.31 198 LYS A N 1
ATOM 1470 C CA . LYS A 1 198 ? -26.694 -6.092 -0.009 1.00 98.31 198 LYS A CA 1
ATOM 1471 C C . LYS A 1 198 ? -26.571 -5.205 -1.253 1.00 98.31 198 LYS A C 1
ATOM 1473 O O . LYS A 1 198 ? -27.565 -4.601 -1.661 1.00 98.31 198 LYS A O 1
ATOM 1478 N N . PHE A 1 199 ? -25.381 -5.124 -1.844 1.00 98.25 199 PHE A N 1
ATOM 1479 C CA . PHE A 1 199 ? -25.059 -4.273 -2.989 1.00 98.25 199 PHE A CA 1
ATOM 1480 C C . PHE A 1 199 ? -24.413 -5.088 -4.125 1.00 98.25 199 PHE A C 1
ATOM 1482 O O . PHE A 1 199 ? -23.238 -4.898 -4.435 1.00 98.25 199 PHE A O 1
ATOM 1489 N N . PRO A 1 200 ? -25.172 -5.980 -4.788 1.00 97.50 200 PRO A N 1
ATOM 1490 C CA . PRO A 1 200 ? -24.623 -6.897 -5.793 1.00 97.50 200 PRO A CA 1
ATOM 1491 C C . PRO A 1 200 ? -24.102 -6.200 -7.060 1.00 97.50 200 PRO A C 1
ATOM 1493 O O . PRO A 1 200 ? -23.327 -6.795 -7.802 1.00 97.50 200 PRO A O 1
ATOM 1496 N N . ASP A 1 201 ? -24.527 -4.956 -7.304 1.00 97.06 201 ASP A N 1
ATOM 1497 C CA . ASP A 1 201 ? -24.108 -4.135 -8.446 1.00 97.06 201 ASP A CA 1
ATOM 1498 C C . ASP A 1 201 ? -22.978 -3.146 -8.091 1.00 97.06 201 ASP A C 1
ATOM 1500 O O . ASP A 1 201 ? -22.620 -2.306 -8.918 1.00 97.06 201 ASP A O 1
ATOM 1504 N N . ALA A 1 202 ? -22.453 -3.185 -6.858 1.00 98.06 202 ALA A N 1
ATOM 1505 C CA . ALA A 1 202 ? -21.368 -2.304 -6.440 1.00 98.06 202 ALA A CA 1
ATOM 1506 C C . ALA A 1 202 ? -20.058 -2.631 -7.168 1.00 98.06 202 ALA A C 1
ATOM 1508 O O . ALA A 1 202 ? -19.735 -3.794 -7.422 1.00 98.06 202 ALA A O 1
ATOM 1509 N N . GLU A 1 203 ? -19.283 -1.593 -7.468 1.00 97.25 203 GLU A N 1
ATOM 1510 C CA . GLU A 1 203 ? -17.948 -1.737 -8.039 1.00 97.25 203 GLU A CA 1
ATOM 1511 C C . GLU A 1 203 ? -16.937 -1.993 -6.919 1.00 97.25 203 GLU A C 1
ATOM 1513 O O . GLU A 1 203 ? -16.882 -1.244 -5.948 1.00 97.25 203 GLU A O 1
ATOM 1518 N N . VAL A 1 204 ? -16.115 -3.034 -7.052 1.00 96.00 204 VAL A N 1
ATOM 1519 C CA . VAL A 1 204 ? -14.972 -3.238 -6.153 1.00 96.00 204 VAL A CA 1
ATOM 1520 C C . VAL A 1 204 ? -13.867 -2.275 -6.572 1.00 96.00 204 VAL A C 1
ATOM 1522 O O . VAL A 1 204 ? -13.350 -2.380 -7.684 1.00 96.00 204 VAL A O 1
ATOM 1525 N N . ILE A 1 205 ? -13.502 -1.356 -5.683 1.00 94.94 205 ILE A N 1
ATOM 1526 C CA . ILE A 1 205 ? -12.413 -0.397 -5.885 1.00 94.94 205 ILE A CA 1
ATOM 1527 C C . ILE A 1 205 ? -11.212 -0.790 -5.028 1.00 94.94 205 ILE A C 1
ATOM 1529 O O . ILE A 1 205 ? -11.371 -1.334 -3.935 1.00 94.94 205 ILE A O 1
ATOM 1533 N N . ASN A 1 206 ? -10.007 -0.524 -5.524 1.00 92.31 206 ASN A N 1
ATOM 1534 C CA . ASN A 1 206 ? -8.761 -0.952 -4.897 1.00 92.31 206 ASN A CA 1
ATOM 1535 C C . ASN A 1 206 ? -7.637 0.077 -5.093 1.00 92.31 206 ASN A C 1
ATOM 1537 O O . ASN A 1 206 ? -7.761 1.050 -5.846 1.00 92.31 206 ASN A O 1
ATOM 1541 N N . ASN A 1 207 ? -6.526 -0.168 -4.405 1.00 87.12 207 ASN A N 1
ATOM 1542 C CA . ASN A 1 207 ? -5.324 0.649 -4.453 1.00 87.12 207 ASN A CA 1
ATOM 1543 C C . ASN A 1 207 ? -4.210 -0.060 -5.246 1.00 87.12 207 ASN A C 1
ATOM 1545 O O . ASN A 1 207 ? -3.269 -0.600 -4.679 1.00 87.12 207 ASN A O 1
ATOM 1549 N N . ALA A 1 208 ? -4.389 -0.135 -6.567 1.00 78.75 208 ALA A N 1
ATOM 1550 C CA . ALA A 1 208 ? -3.826 -1.155 -7.465 1.00 78.75 208 ALA A CA 1
ATOM 1551 C C . ALA A 1 208 ? -2.289 -1.198 -7.706 1.00 78.75 208 ALA A C 1
ATOM 1553 O O . ALA A 1 208 ? -1.881 -1.833 -8.681 1.00 78.75 208 ALA A O 1
ATOM 1554 N N . SER A 1 209 ? -1.439 -0.551 -6.900 1.00 82.88 209 SER A N 1
ATOM 1555 C CA . SER A 1 209 ? 0.035 -0.704 -6.995 1.00 82.88 209 SER A CA 1
ATOM 1556 C C . SER A 1 209 ? 0.525 -1.901 -6.172 1.00 82.88 209 SER A C 1
ATOM 1558 O O . SER A 1 209 ? -0.284 -2.735 -5.779 1.00 82.88 209 SER A O 1
ATOM 1560 N N . ASP A 1 210 ? 1.832 -2.002 -5.925 1.00 84.88 210 ASP A N 1
ATOM 1561 C CA . ASP A 1 210 ? 2.576 -3.179 -5.454 1.00 84.88 210 ASP A CA 1
ATOM 1562 C C . ASP A 1 210 ? 1.817 -4.167 -4.566 1.00 84.88 210 ASP A C 1
ATOM 1564 O O . ASP A 1 210 ? 1.607 -5.306 -4.975 1.00 84.88 210 ASP A O 1
ATOM 1568 N N . GLU A 1 211 ? 1.381 -3.764 -3.372 1.00 91.56 211 GLU A N 1
ATOM 1569 C CA . GLU A 1 211 ? 0.774 -4.701 -2.418 1.00 91.56 211 GLU A CA 1
ATOM 1570 C C . GLU A 1 211 ? -0.557 -5.272 -2.926 1.00 91.56 211 GLU A C 1
ATOM 1572 O O . GLU A 1 211 ? -0.825 -6.471 -2.818 1.00 91.56 211 GLU A O 1
ATOM 1577 N N . SER A 1 212 ? -1.382 -4.428 -3.548 1.00 91.00 212 SER A N 1
ATOM 1578 C CA . SER A 1 212 ? -2.641 -4.842 -4.173 1.00 91.00 212 SER A CA 1
ATOM 1579 C C . SER A 1 212 ? -2.398 -5.584 -5.491 1.00 91.00 212 SER A C 1
ATOM 1581 O O . SER A 1 212 ? -3.092 -6.551 -5.800 1.00 91.00 212 SER A O 1
ATOM 1583 N N . LEU A 1 213 ? -1.390 -5.173 -6.260 1.00 91.94 213 LEU A N 1
ATOM 1584 C CA . LEU A 1 213 ? -0.977 -5.788 -7.515 1.00 91.94 213 LEU A CA 1
ATOM 1585 C C . LEU A 1 213 ? -0.499 -7.220 -7.280 1.00 91.94 213 LEU A C 1
ATOM 1587 O O . LEU A 1 213 ? -0.903 -8.116 -8.014 1.00 91.94 213 LEU A O 1
ATOM 1591 N N . ILE A 1 214 ? 0.301 -7.460 -6.242 1.00 92.88 214 ILE A N 1
ATOM 1592 C CA . ILE A 1 214 ? 0.704 -8.808 -5.839 1.00 92.88 214 ILE A CA 1
ATOM 1593 C C . ILE A 1 214 ? -0.522 -9.575 -5.360 1.00 92.88 214 ILE A C 1
ATOM 1595 O O . ILE A 1 214 ? -0.920 -10.549 -5.996 1.00 92.88 214 ILE A O 1
ATOM 1599 N N . ALA A 1 215 ? -1.162 -9.109 -4.287 1.00 91.44 215 ALA A N 1
ATOM 1600 C CA . ALA A 1 215 ? -2.131 -9.915 -3.557 1.00 91.44 215 ALA A CA 1
ATOM 1601 C C . ALA A 1 215 ? -3.448 -10.150 -4.307 1.00 91.44 215 ALA A C 1
ATOM 1603 O O . ALA A 1 215 ? -4.000 -11.250 -4.268 1.00 91.44 215 ALA A O 1
ATOM 1604 N N . ASN A 1 216 ? -3.964 -9.126 -4.989 1.00 90.44 216 ASN A N 1
ATOM 1605 C CA . ASN A 1 216 ? -5.290 -9.168 -5.605 1.00 90.44 216 ASN A CA 1
ATOM 1606 C C . ASN A 1 216 ? -5.247 -9.516 -7.099 1.00 90.44 216 ASN A C 1
ATOM 1608 O O . ASN A 1 216 ? -6.293 -9.840 -7.668 1.00 90.44 216 ASN A O 1
ATOM 1612 N N . ILE A 1 217 ? -4.080 -9.426 -7.753 1.00 92.94 217 ILE A N 1
ATOM 1613 C CA . ILE A 1 217 ? -3.977 -9.519 -9.217 1.00 92.94 217 ILE A CA 1
ATOM 1614 C C . ILE A 1 217 ? -2.984 -10.598 -9.653 1.00 92.94 217 ILE A C 1
ATOM 1616 O O . ILE A 1 217 ? -3.393 -11.556 -10.309 1.00 92.94 217 ILE A O 1
ATOM 1620 N N . LEU A 1 218 ? -1.701 -10.465 -9.312 1.00 94.56 218 LEU A N 1
ATOM 1621 C CA . LEU A 1 218 ? -0.644 -11.354 -9.795 1.00 94.56 218 LEU A CA 1
ATOM 1622 C C . LEU A 1 218 ? -0.690 -12.715 -9.116 1.00 94.56 218 LEU A C 1
ATOM 1624 O O . LEU A 1 218 ? -0.685 -13.723 -9.819 1.00 94.56 218 LEU A O 1
ATOM 1628 N N . ASP A 1 219 ? -0.796 -12.765 -7.790 1.00 95.06 219 ASP A N 1
ATOM 1629 C CA . ASP A 1 219 ? -0.811 -14.032 -7.065 1.00 95.06 219 ASP A CA 1
ATOM 1630 C C . ASP A 1 219 ? -1.966 -14.938 -7.523 1.00 95.06 219 ASP A C 1
ATOM 1632 O O . ASP A 1 219 ? -1.699 -16.068 -7.950 1.00 95.06 219 ASP A O 1
ATOM 1636 N N . PRO A 1 220 ? -3.225 -14.455 -7.587 1.00 93.56 220 PRO A N 1
ATOM 1637 C CA . PRO A 1 220 ? -4.324 -15.232 -8.151 1.00 93.56 220 PRO A CA 1
ATOM 1638 C C . PRO A 1 220 ? -4.099 -15.654 -9.611 1.00 93.56 220 PRO A C 1
ATOM 1640 O O . PRO A 1 220 ? -4.518 -16.745 -10.003 1.00 93.56 220 PRO A O 1
ATOM 1643 N N . ALA A 1 221 ? -3.437 -14.821 -10.425 1.00 94.69 221 ALA A N 1
ATOM 1644 C CA . ALA A 1 221 ? -3.153 -15.121 -11.830 1.00 94.69 221 ALA A CA 1
ATOM 1645 C C . ALA A 1 221 ? -2.193 -16.302 -12.004 1.00 94.69 221 ALA A C 1
ATOM 1647 O O . ALA A 1 221 ? -2.358 -17.132 -12.905 1.00 94.69 221 ALA A O 1
ATOM 1648 N N . ILE A 1 222 ? -1.169 -16.359 -11.155 1.00 95.62 222 ILE A N 1
ATOM 1649 C CA . ILE A 1 222 ? -0.062 -17.309 -11.281 1.00 95.62 222 ILE A CA 1
ATOM 1650 C C . ILE A 1 222 ? -0.163 -18.470 -10.286 1.00 95.62 222 ILE A C 1
ATOM 1652 O O . ILE A 1 222 ? 0.739 -19.299 -10.247 1.00 95.62 222 ILE A O 1
ATOM 1656 N N . GLY A 1 223 ? -1.258 -18.571 -9.526 1.00 95.50 223 GLY A N 1
ATOM 1657 C CA . GLY A 1 223 ? -1.508 -19.678 -8.594 1.00 95.50 223 GLY A CA 1
ATOM 1658 C C . GLY A 1 223 ? -0.803 -19.537 -7.247 1.00 95.50 223 GLY A C 1
ATOM 1659 O O . GLY A 1 223 ? -0.655 -20.521 -6.523 1.00 95.50 223 GLY A O 1
ATOM 1660 N N . CYS A 1 224 ? -0.369 -18.326 -6.922 1.00 96.75 224 CYS A N 1
ATOM 1661 C CA . CYS A 1 224 ? 0.222 -17.971 -5.647 1.00 96.75 224 CYS A CA 1
ATOM 1662 C C . CYS A 1 224 ? -0.849 -17.542 -4.640 1.00 96.75 224 CYS A C 1
ATOM 1664 O O . CYS A 1 224 ? -2.025 -17.354 -4.960 1.00 96.75 224 CYS A O 1
ATOM 1666 N N . THR A 1 225 ? -0.456 -17.464 -3.375 1.00 94.38 225 THR A N 1
ATOM 1667 C CA . THR A 1 225 ? -1.324 -17.012 -2.289 1.00 94.38 225 THR A CA 1
ATOM 1668 C C . THR A 1 225 ? -0.477 -16.175 -1.340 1.00 94.38 225 THR A C 1
ATOM 1670 O O . THR A 1 225 ? 0.548 -16.689 -0.876 1.00 94.38 225 THR A O 1
ATOM 1673 N N . PRO A 1 226 ? -0.888 -14.933 -1.039 1.00 94.25 226 PRO A N 1
ATOM 1674 C CA . PRO A 1 226 ? -0.145 -14.074 -0.130 1.00 94.25 226 PRO A CA 1
ATOM 1675 C C . PRO A 1 226 ? -0.263 -14.586 1.308 1.00 94.25 226 PRO A C 1
ATOM 1677 O O . PRO A 1 226 ? -1.074 -15.464 1.624 1.00 94.25 226 PRO A O 1
ATOM 1680 N N . PHE A 1 227 ? 0.520 -14.015 2.219 1.00 96.81 227 PHE A N 1
ATOM 1681 C CA . PHE A 1 227 ? 0.312 -14.252 3.643 1.00 96.81 227 PHE A CA 1
ATOM 1682 C C . PHE A 1 227 ? -1.029 -13.636 4.081 1.00 96.81 227 PHE A C 1
ATOM 1684 O O . PHE A 1 227 ? -1.269 -12.442 3.901 1.00 96.81 227 PHE A O 1
ATOM 1691 N N . LEU A 1 228 ? -1.910 -14.470 4.645 1.00 97.69 228 LEU A N 1
ATOM 1692 C CA . LEU A 1 228 ? -3.232 -14.089 5.128 1.00 97.69 228 LEU A CA 1
ATOM 1693 C C . LEU A 1 228 ? -3.319 -14.084 6.662 1.00 97.69 228 LEU A C 1
ATOM 1695 O O . LEU A 1 228 ? -2.822 -14.997 7.324 1.00 97.69 228 LEU A O 1
ATOM 1699 N N . GLY A 1 229 ? -4.042 -13.102 7.195 1.00 98.06 229 GLY A N 1
ATOM 1700 C CA . GLY A 1 229 ? -4.500 -13.002 8.578 1.00 98.06 229 GLY A CA 1
ATOM 1701 C C . GLY A 1 229 ? -6.027 -13.030 8.660 1.00 98.06 229 GLY A C 1
ATOM 1702 O O . GLY A 1 229 ? -6.717 -12.963 7.641 1.00 98.06 229 GLY A O 1
ATOM 1703 N N . GLU A 1 230 ? -6.568 -13.157 9.871 1.00 98.25 230 GLU A N 1
ATOM 1704 C CA . GLU A 1 230 ? -8.018 -13.074 10.088 1.00 98.25 230 GLU A CA 1
ATOM 1705 C C . GLU A 1 230 ? -8.534 -11.684 9.703 1.00 98.25 230 GLU A C 1
ATOM 1707 O O . GLU A 1 230 ? -7.938 -10.678 10.086 1.00 98.25 230 GLU A O 1
ATOM 1712 N N . ASN A 1 231 ? -9.642 -11.627 8.965 1.00 98.44 231 ASN A N 1
ATOM 1713 C CA . ASN A 1 231 ? -10.299 -10.376 8.606 1.00 98.44 231 ASN A CA 1
ATOM 1714 C C . ASN A 1 231 ? -11.309 -9.969 9.695 1.00 98.44 231 ASN A C 1
ATOM 1716 O O . ASN A 1 231 ? -12.311 -10.651 9.917 1.00 98.44 231 ASN A O 1
ATOM 1720 N N . LEU A 1 232 ? -11.056 -8.847 10.365 1.00 98.56 232 LEU A N 1
ATOM 1721 C CA . LEU A 1 232 ? -11.872 -8.346 11.470 1.00 98.56 232 LEU A CA 1
ATOM 1722 C C . LEU A 1 232 ? -13.120 -7.575 11.002 1.00 98.56 232 LEU A C 1
ATOM 1724 O O . LEU A 1 232 ? -14.050 -7.414 11.793 1.00 98.56 232 LEU A O 1
ATOM 1728 N N . ASP A 1 233 ? -13.173 -7.109 9.748 1.00 98.00 233 ASP A N 1
ATOM 1729 C CA . ASP A 1 233 ? -14.376 -6.521 9.134 1.00 98.00 233 ASP A CA 1
ATOM 1730 C C . ASP A 1 233 ? -15.201 -7.504 8.285 1.00 98.00 233 ASP A C 1
ATOM 1732 O O . ASP A 1 233 ? -16.299 -7.160 7.832 1.00 98.00 233 ASP A O 1
ATOM 1736 N N . ASP A 1 234 ? -14.735 -8.750 8.156 1.00 98.00 234 ASP A N 1
ATOM 1737 C CA . ASP A 1 234 ? -15.515 -9.898 7.675 1.00 98.00 234 ASP A CA 1
ATOM 1738 C C . ASP A 1 234 ? -15.164 -11.184 8.465 1.00 98.00 234 ASP A C 1
ATOM 1740 O O . ASP A 1 234 ? -14.443 -12.058 7.960 1.00 98.00 234 ASP A O 1
ATOM 1744 N N . PRO A 1 235 ? -15.627 -11.305 9.730 1.00 94.75 235 PRO A N 1
ATOM 1745 C CA . PRO A 1 235 ? -15.198 -12.363 10.644 1.00 94.75 235 PRO A CA 1
ATOM 1746 C C . PRO A 1 235 ? -15.378 -13.784 10.098 1.00 94.75 235 PRO A C 1
ATOM 1748 O O . PRO A 1 235 ? -16.447 -14.167 9.617 1.00 94.75 235 PRO A O 1
ATOM 1751 N N . GLY A 1 236 ? -14.336 -14.604 10.247 1.00 95.81 236 GLY A N 1
ATOM 1752 C CA . GLY A 1 236 ? -14.281 -15.970 9.714 1.00 95.81 236 GLY A CA 1
ATOM 1753 C C . GLY A 1 236 ? -13.747 -16.065 8.282 1.00 95.81 236 GLY A C 1
ATOM 1754 O O . GLY A 1 236 ? -13.604 -17.176 7.764 1.00 95.81 236 GLY A O 1
ATOM 1755 N N . THR A 1 237 ? -13.424 -14.933 7.657 1.00 97.88 237 THR A N 1
ATOM 1756 C CA . THR A 1 237 ? -12.661 -14.878 6.407 1.00 97.88 237 THR A CA 1
ATOM 1757 C C . THR A 1 237 ? -11.199 -14.512 6.673 1.00 97.88 237 THR A C 1
ATOM 1759 O O . THR A 1 237 ? -10.819 -14.128 7.781 1.00 97.88 237 THR A O 1
ATOM 1762 N N . MET A 1 238 ? -10.363 -14.683 5.651 1.00 97.56 238 MET A N 1
ATOM 1763 C CA . MET A 1 238 ? -8.935 -14.387 5.700 1.00 97.56 238 MET A CA 1
ATOM 1764 C C . MET A 1 238 ? -8.615 -13.334 4.641 1.00 97.56 238 MET A C 1
ATOM 1766 O O . MET A 1 238 ? -9.134 -13.417 3.527 1.00 97.56 238 MET A O 1
ATOM 1770 N N . PHE A 1 239 ? -7.753 -12.379 4.971 1.00 97.00 239 PHE A N 1
ATOM 1771 C CA . PHE A 1 239 ? -7.317 -11.324 4.057 1.00 97.00 239 PHE A CA 1
ATOM 1772 C C . PHE A 1 239 ? -5.831 -11.014 4.274 1.00 97.00 239 PHE A C 1
ATOM 1774 O O . PHE A 1 239 ? -5.255 -11.410 5.287 1.00 97.00 239 PHE A O 1
ATOM 1781 N N . THR A 1 240 ? -5.186 -10.368 3.308 1.00 96.88 240 THR A N 1
ATOM 1782 C CA . THR A 1 240 ? -3.778 -9.963 3.430 1.00 96.88 240 THR A CA 1
ATOM 1783 C C . THR A 1 240 ? -3.656 -8.506 3.879 1.00 96.88 240 THR A C 1
ATOM 1785 O O . THR A 1 240 ? -4.652 -7.808 3.987 1.00 96.88 240 THR A O 1
ATOM 1788 N N . SER A 1 241 ? -2.443 -8.039 4.132 1.00 97.50 241 SER A N 1
ATOM 1789 C CA . SER A 1 241 ? -2.147 -6.635 4.397 1.00 97.50 241 SER A CA 1
ATOM 1790 C C . SER A 1 241 ? -0.746 -6.307 3.901 1.00 97.50 241 SER A C 1
ATOM 1792 O O . SER A 1 241 ? 0.076 -7.219 3.752 1.00 97.50 241 SER A O 1
ATOM 1794 N N . LEU A 1 242 ? -0.433 -5.020 3.721 1.00 97.00 242 LEU A N 1
ATOM 1795 C CA . LEU A 1 242 ? 0.945 -4.577 3.479 1.00 97.00 242 LEU A CA 1
ATOM 1796 C C . LEU A 1 242 ? 1.870 -5.183 4.537 1.00 97.00 242 LEU A C 1
ATOM 1798 O O . LEU A 1 242 ? 2.944 -5.701 4.233 1.00 97.00 242 LEU A O 1
ATOM 1802 N N . ALA A 1 243 ? 1.434 -5.181 5.801 1.00 98.19 243 ALA A N 1
ATOM 1803 C CA . ALA A 1 243 ? 2.261 -5.677 6.885 1.00 98.19 243 ALA A CA 1
ATOM 1804 C C . ALA A 1 243 ? 2.557 -7.188 6.783 1.00 98.19 243 ALA A C 1
ATOM 1806 O O . ALA A 1 243 ? 3.673 -7.629 7.075 1.00 98.19 243 ALA A O 1
ATOM 1807 N N . LEU A 1 244 ? 1.568 -7.988 6.379 1.00 98.12 244 LEU A N 1
ATOM 1808 C CA . LEU A 1 244 ? 1.730 -9.429 6.184 1.00 98.12 244 LEU A CA 1
ATOM 1809 C C . LEU A 1 244 ? 2.648 -9.729 4.994 1.00 98.12 244 LEU A C 1
ATOM 1811 O O . LEU A 1 244 ? 3.563 -10.547 5.126 1.00 98.12 244 LEU A O 1
ATOM 1815 N N . ASN A 1 245 ? 2.469 -9.027 3.877 1.00 97.06 245 ASN A N 1
ATOM 1816 C CA . ASN A 1 245 ? 3.313 -9.172 2.694 1.00 97.06 245 ASN A CA 1
ATOM 1817 C C . ASN A 1 245 ? 4.772 -8.787 2.980 1.00 97.06 245 ASN A C 1
ATOM 1819 O O . ASN A 1 245 ? 5.680 -9.570 2.698 1.00 97.06 245 ASN A O 1
ATOM 1823 N N . GLU A 1 246 ? 5.014 -7.653 3.645 1.00 97.62 246 GLU A N 1
ATOM 1824 C CA . GLU A 1 246 ? 6.362 -7.224 4.038 1.00 97.62 246 GLU A CA 1
ATOM 1825 C C . GLU A 1 246 ? 7.021 -8.178 5.043 1.00 97.62 246 GLU A C 1
ATOM 1827 O O . GLU A 1 246 ? 8.236 -8.408 4.998 1.00 97.62 246 GLU A O 1
ATOM 1832 N N . LEU A 1 247 ? 6.240 -8.778 5.947 1.00 98.12 247 LEU A N 1
ATOM 1833 C CA . LEU A 1 247 ? 6.741 -9.795 6.870 1.00 98.12 247 LEU A CA 1
ATOM 1834 C C . LEU A 1 247 ? 7.116 -11.093 6.139 1.00 98.12 247 LEU A C 1
ATOM 1836 O O . LEU A 1 247 ? 8.171 -11.667 6.426 1.00 98.12 247 LEU A O 1
ATOM 1840 N N . GLN A 1 248 ? 6.307 -11.535 5.174 1.00 97.94 248 GLN A N 1
ATOM 1841 C CA . GLN A 1 248 ? 6.619 -12.702 4.349 1.00 97.94 248 GLN A CA 1
ATOM 1842 C C . GLN A 1 248 ? 7.852 -12.452 3.471 1.00 97.94 248 GLN A C 1
ATOM 1844 O O . GLN A 1 248 ? 8.759 -13.287 3.420 1.00 97.94 248 GLN A O 1
ATOM 1849 N N . ALA A 1 249 ? 7.945 -11.270 2.859 1.00 96.81 249 ALA A N 1
ATOM 1850 C CA . ALA A 1 249 ? 9.100 -10.846 2.081 1.00 96.81 249 ALA A CA 1
ATOM 1851 C C . ALA A 1 249 ? 10.371 -10.804 2.941 1.00 96.81 249 ALA A C 1
ATOM 1853 O O . ALA A 1 249 ? 11.413 -11.323 2.545 1.00 96.81 249 ALA A O 1
ATOM 1854 N N . LYS A 1 250 ? 10.295 -10.255 4.160 1.00 96.56 250 LYS A N 1
ATOM 1855 C CA . LYS A 1 250 ? 11.403 -10.266 5.128 1.00 96.56 250 LYS A CA 1
ATOM 1856 C C . LYS A 1 250 ? 11.872 -11.682 5.466 1.00 96.56 250 LYS A C 1
ATOM 1858 O O . LYS A 1 250 ? 13.075 -11.880 5.642 1.00 96.56 250 LYS A O 1
ATOM 1863 N N . ALA A 1 251 ? 10.946 -12.623 5.622 1.00 97.50 251 ALA A N 1
ATOM 1864 C CA . ALA A 1 251 ? 11.269 -13.991 6.001 1.00 97.50 251 ALA A CA 1
ATOM 1865 C C . ALA A 1 251 ? 11.899 -14.780 4.846 1.00 97.50 251 ALA A C 1
ATOM 1867 O O . ALA A 1 251 ? 12.870 -15.506 5.064 1.00 97.50 251 ALA A O 1
ATOM 1868 N N . HIS A 1 252 ? 11.373 -14.607 3.629 1.00 97.38 252 HIS A N 1
ATOM 1869 C CA . HIS A 1 252 ? 11.569 -15.593 2.567 1.00 97.38 252 HIS A CA 1
ATOM 1870 C C . HIS A 1 252 ? 12.161 -15.047 1.264 1.00 97.38 252 HIS A C 1
ATOM 1872 O O . HIS A 1 252 ? 12.729 -15.835 0.500 1.00 97.38 252 HIS A O 1
ATOM 1878 N N . GLN A 1 253 ? 12.115 -13.732 1.009 1.00 95.62 253 GLN A N 1
ATOM 1879 C CA . GLN A 1 253 ? 12.710 -13.157 -0.202 1.00 95.62 253 GLN A CA 1
ATOM 1880 C C . GLN A 1 253 ? 14.224 -13.387 -0.216 1.00 95.62 253 GLN A C 1
ATOM 1882 O O . GLN A 1 253 ? 14.959 -12.978 0.685 1.00 95.62 253 GLN A O 1
ATOM 1887 N N . GLN A 1 254 ? 14.703 -14.019 -1.285 1.00 93.69 254 GLN A N 1
ATOM 1888 C CA . GLN A 1 254 ? 16.128 -14.239 -1.507 1.00 93.69 254 GLN A CA 1
ATOM 1889 C C . GLN A 1 254 ? 16.741 -13.100 -2.320 1.00 93.69 254 GLN A C 1
ATOM 1891 O O . GLN A 1 254 ? 16.048 -12.378 -3.036 1.00 93.69 254 GLN A O 1
ATOM 1896 N N . ALA A 1 255 ? 18.063 -12.950 -2.220 1.00 92.31 255 ALA A N 1
ATOM 1897 C CA . ALA A 1 255 ? 18.787 -11.958 -3.002 1.00 92.31 255 ALA A CA 1
ATOM 1898 C C . ALA A 1 255 ? 18.661 -12.220 -4.523 1.00 92.31 255 ALA A C 1
ATOM 1900 O O . ALA A 1 255 ? 18.743 -13.378 -4.942 1.00 92.31 255 ALA A O 1
ATOM 1901 N N . PRO A 1 256 ? 18.559 -11.158 -5.346 1.00 92.56 256 PRO A N 1
ATOM 1902 C CA . PRO A 1 256 ? 18.565 -9.748 -4.945 1.00 92.56 256 PRO A CA 1
ATOM 1903 C C . PRO A 1 256 ? 17.205 -9.293 -4.381 1.00 92.56 256 PRO A C 1
ATOM 1905 O O . PRO A 1 256 ? 16.155 -9.722 -4.844 1.00 92.56 256 PRO A O 1
ATOM 1908 N N . ILE A 1 257 ? 17.251 -8.429 -3.363 1.00 92.94 257 ILE A N 1
ATOM 1909 C CA . ILE A 1 257 ? 16.075 -7.935 -2.630 1.00 92.94 257 ILE A CA 1
ATOM 1910 C C . ILE A 1 257 ? 15.809 -6.494 -3.074 1.00 92.94 257 ILE A C 1
ATOM 1912 O O . ILE A 1 257 ? 16.701 -5.652 -2.949 1.00 92.94 257 ILE A O 1
ATOM 1916 N N . ALA A 1 258 ? 14.610 -6.217 -3.580 1.00 93.56 258 ALA A N 1
ATOM 1917 C CA . ALA A 1 258 ? 14.162 -4.875 -3.930 1.00 93.56 258 ALA A CA 1
ATOM 1918 C C . ALA A 1 258 ? 13.769 -4.130 -2.648 1.00 93.56 258 ALA A C 1
ATOM 1920 O O . ALA A 1 258 ? 12.730 -4.392 -2.050 1.00 93.56 258 ALA A O 1
ATOM 1921 N N . LEU A 1 259 ? 14.653 -3.247 -2.187 1.00 94.19 259 LEU A N 1
ATOM 1922 C CA . LEU A 1 259 ? 14.400 -2.332 -1.076 1.00 94.19 259 LEU A CA 1
ATOM 1923 C C . LEU A 1 259 ? 14.248 -0.917 -1.628 1.00 94.19 259 LEU A C 1
ATOM 1925 O O . LEU A 1 259 ? 14.888 -0.587 -2.626 1.00 94.19 259 LEU A O 1
ATOM 1929 N N . VAL A 1 260 ? 13.474 -0.080 -0.938 1.00 94.56 260 VAL A N 1
ATOM 1930 C CA . VAL A 1 260 ? 13.204 1.324 -1.293 1.00 94.56 260 VAL A CA 1
ATOM 1931 C C . VAL A 1 260 ? 14.521 2.067 -1.567 1.00 94.56 260 VAL A C 1
ATOM 1933 O O . VAL A 1 260 ? 15.316 2.234 -0.630 1.00 94.56 260 VAL A O 1
ATOM 1936 N N . PRO A 1 261 ? 14.820 2.468 -2.818 1.00 93.81 261 PRO A N 1
ATOM 1937 C CA . PRO A 1 261 ? 16.092 3.098 -3.163 1.00 93.81 261 PRO A CA 1
ATOM 1938 C C . PRO A 1 261 ? 16.126 4.581 -2.757 1.00 93.81 261 PRO A C 1
ATOM 1940 O O . PRO A 1 261 ? 15.103 5.204 -2.498 1.00 93.81 261 PRO A O 1
ATOM 1943 N N . LEU A 1 262 ? 17.318 5.189 -2.710 1.00 93.31 262 LEU A N 1
ATOM 1944 C CA . LEU A 1 262 ? 17.480 6.598 -2.301 1.00 93.31 262 LEU A CA 1
ATOM 1945 C C . LEU A 1 262 ? 16.797 7.612 -3.232 1.00 93.31 262 LEU A C 1
ATOM 1947 O O . LEU A 1 262 ? 16.545 8.748 -2.835 1.00 93.31 262 LEU A O 1
ATOM 1951 N N . ASN A 1 263 ? 16.592 7.236 -4.488 1.00 91.12 263 ASN A N 1
ATOM 1952 C CA . ASN A 1 263 ? 15.991 8.065 -5.525 1.00 91.12 263 ASN A CA 1
ATOM 1953 C C . ASN A 1 263 ? 14.542 7.666 -5.829 1.00 91.12 263 ASN A C 1
ATOM 1955 O O . ASN A 1 263 ? 14.007 8.110 -6.846 1.00 91.12 263 ASN A O 1
ATOM 1959 N N . ASP A 1 264 ? 13.948 6.826 -4.980 1.00 94.69 264 ASP A N 1
ATOM 1960 C CA . ASP A 1 264 ? 12.510 6.603 -4.967 1.00 94.69 264 ASP A CA 1
ATOM 1961 C C . ASP A 1 264 ? 11.805 7.978 -4.955 1.00 94.69 264 ASP A C 1
ATOM 1963 O O . ASP A 1 264 ? 12.094 8.783 -4.053 1.00 94.69 264 ASP A O 1
ATOM 1967 N N . PRO A 1 265 ? 10.939 8.271 -5.947 1.00 94.12 265 PR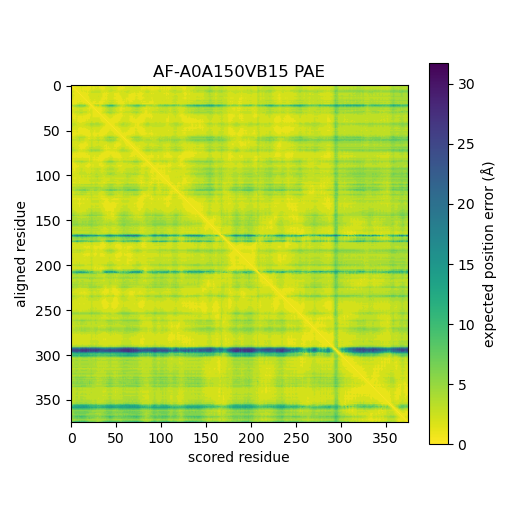O A N 1
ATOM 1968 C CA . PRO A 1 265 ? 10.214 9.534 -6.056 1.00 94.12 265 PRO A CA 1
ATOM 1969 C C . PRO A 1 265 ? 9.452 9.945 -4.794 1.00 94.12 265 PRO A C 1
ATOM 1971 O O . PRO A 1 265 ? 9.425 11.140 -4.483 1.00 94.12 265 PRO A O 1
ATOM 1974 N N . ASP A 1 266 ? 8.914 8.988 -4.038 1.00 94.75 266 ASP A N 1
ATOM 1975 C CA . ASP A 1 266 ? 8.184 9.242 -2.799 1.00 94.75 266 ASP A CA 1
ATOM 1976 C C . ASP A 1 266 ? 9.134 9.593 -1.644 1.00 94.75 266 ASP A C 1
ATOM 1978 O O . ASP A 1 266 ? 8.751 10.220 -0.656 1.00 94.75 266 ASP A O 1
ATOM 1982 N N . THR A 1 267 ? 10.426 9.277 -1.756 1.00 95.44 267 THR A N 1
ATOM 1983 C CA . THR A 1 267 ? 11.429 9.588 -0.723 1.00 95.44 267 THR A CA 1
ATOM 1984 C C . THR A 1 267 ? 12.281 10.824 -1.018 1.00 95.44 267 THR A C 1
ATOM 1986 O O . THR A 1 267 ? 13.113 11.216 -0.190 1.00 95.44 267 THR A O 1
ATOM 1989 N N . LEU A 1 268 ? 12.051 11.497 -2.149 1.00 95.69 268 LEU A N 1
ATOM 1990 C CA . LEU A 1 268 ? 12.673 12.785 -2.460 1.00 95.69 268 LEU A CA 1
ATOM 1991 C C . LEU A 1 268 ? 12.049 13.908 -1.626 1.00 95.69 268 LEU A C 1
ATOM 1993 O O . LEU A 1 268 ? 10.847 13.913 -1.360 1.00 95.69 268 LEU A O 1
ATOM 1997 N N . LEU A 1 269 ? 12.846 14.894 -1.210 1.00 96.88 269 LEU A N 1
ATOM 1998 C CA . LEU A 1 269 ? 12.331 16.054 -0.478 1.00 96.88 269 LEU A CA 1
ATOM 1999 C C . LEU A 1 269 ? 11.295 16.803 -1.315 1.00 96.88 269 LEU A C 1
ATOM 2001 O O . LEU A 1 269 ? 11.564 17.195 -2.451 1.00 96.88 269 LEU A O 1
ATOM 2005 N N . THR A 1 270 ? 10.134 17.087 -0.728 1.00 95.50 270 THR A N 1
ATOM 2006 C CA . THR A 1 270 ? 9.040 17.768 -1.439 1.00 95.50 270 THR A CA 1
ATOM 2007 C C . THR A 1 270 ? 9.429 19.190 -1.865 1.00 95.50 270 THR A C 1
ATOM 2009 O O . THR A 1 270 ? 8.924 19.709 -2.857 1.00 95.50 270 THR A O 1
ATOM 2012 N N . SER A 1 271 ? 10.352 19.832 -1.139 1.00 95.44 271 SER A N 1
ATOM 2013 C CA . SER A 1 271 ? 10.772 21.215 -1.387 1.00 95.44 271 SER A CA 1
ATOM 2014 C C . SER A 1 271 ? 11.530 21.428 -2.697 1.00 95.44 271 SER A C 1
ATOM 2016 O O . SER A 1 271 ? 11.432 22.503 -3.290 1.00 95.44 271 SER A O 1
ATOM 2018 N N . ASP A 1 272 ? 12.340 20.456 -3.111 1.00 95.25 272 ASP A N 1
ATOM 2019 C CA . ASP A 1 272 ? 13.309 20.636 -4.198 1.00 95.25 272 ASP A CA 1
ATOM 2020 C C . ASP A 1 272 ? 13.694 19.346 -4.940 1.00 95.25 272 ASP A C 1
ATOM 2022 O O . ASP A 1 272 ? 14.523 19.396 -5.850 1.00 95.25 272 ASP A O 1
ATOM 2026 N N . GLY A 1 273 ? 13.097 18.204 -4.587 1.00 94.94 273 GLY A N 1
ATOM 2027 C CA . GLY A 1 273 ? 13.363 16.911 -5.211 1.00 94.94 273 GLY A CA 1
ATOM 2028 C C . GLY A 1 273 ? 14.729 16.317 -4.862 1.00 94.94 273 GLY A C 1
ATOM 2029 O O . GLY A 1 273 ? 15.187 15.412 -5.558 1.00 94.94 273 GLY A O 1
ATOM 2030 N N . GLN A 1 274 ? 15.422 16.822 -3.834 1.00 95.69 274 GLN A N 1
ATOM 2031 C CA . GLN A 1 274 ? 16.707 16.253 -3.428 1.00 95.69 274 GLN A CA 1
ATOM 2032 C C . GLN A 1 274 ? 16.538 14.925 -2.683 1.00 95.69 274 GLN A C 1
ATOM 2034 O O . GLN A 1 274 ? 15.610 14.737 -1.899 1.00 95.69 274 GLN A O 1
ATOM 2039 N N . VAL A 1 275 ? 17.497 14.023 -2.887 1.00 94.75 275 VAL A N 1
ATOM 2040 C CA . VAL A 1 275 ? 17.615 12.763 -2.143 1.00 94.75 275 VAL A CA 1
ATOM 2041 C C . VAL A 1 275 ? 17.789 13.039 -0.647 1.00 94.75 275 VAL A C 1
ATOM 2043 O O . VAL A 1 275 ? 18.613 13.868 -0.251 1.00 94.75 275 VAL A O 1
ATOM 2046 N N . SER A 1 276 ? 17.068 12.295 0.194 1.00 95.25 276 SER A N 1
ATOM 2047 C CA . SER A 1 276 ? 17.160 12.393 1.652 1.00 95.25 276 SER A CA 1
ATOM 2048 C C . SER A 1 276 ? 17.226 11.007 2.299 1.00 95.25 276 SER A C 1
ATOM 2050 O O . SER A 1 276 ? 16.190 10.374 2.490 1.00 95.25 276 SER A O 1
ATOM 2052 N N . PRO A 1 277 ? 18.412 10.554 2.756 1.00 94.81 277 PRO A N 1
ATOM 2053 C CA . PRO A 1 277 ? 18.534 9.286 3.479 1.00 94.81 277 PRO A CA 1
ATOM 2054 C C . PRO A 1 277 ? 17.641 9.205 4.723 1.00 94.81 277 PRO A C 1
ATOM 2056 O O . PRO A 1 277 ? 17.198 8.127 5.106 1.00 94.81 277 PRO A O 1
ATOM 2059 N N . ALA A 1 278 ? 17.362 10.344 5.366 1.00 95.62 278 ALA A N 1
ATOM 2060 C CA . ALA A 1 278 ? 16.459 10.402 6.510 1.00 95.62 278 ALA A CA 1
ATOM 2061 C C . ALA A 1 278 ? 15.004 10.130 6.103 1.00 95.62 278 ALA A C 1
ATOM 2063 O O . ALA A 1 278 ? 14.313 9.393 6.802 1.00 95.62 278 ALA A O 1
ATOM 2064 N N . LYS A 1 279 ? 14.558 10.676 4.964 1.00 96.69 279 LYS A N 1
ATOM 2065 C CA . LYS A 1 279 ? 13.208 10.444 4.438 1.00 96.69 279 LYS A CA 1
ATOM 2066 C C . LYS A 1 279 ? 13.061 9.014 3.922 1.00 96.69 279 LYS A C 1
ATOM 2068 O O . LYS A 1 279 ? 12.099 8.349 4.283 1.00 96.69 279 LYS A O 1
ATOM 2073 N N . THR A 1 280 ? 14.059 8.498 3.204 1.00 96.38 280 THR A N 1
ATOM 2074 C CA . THR A 1 280 ? 14.104 7.086 2.797 1.00 96.38 280 THR A CA 1
ATOM 2075 C C . THR A 1 280 ? 14.077 6.145 4.007 1.00 96.38 280 THR A C 1
ATOM 2077 O O . THR A 1 280 ? 13.344 5.165 4.001 1.00 96.38 280 THR A O 1
ATOM 2080 N N . ASN A 1 281 ? 14.802 6.444 5.092 1.00 95.81 281 ASN A N 1
ATOM 2081 C CA . ASN A 1 281 ? 14.732 5.637 6.317 1.00 95.81 281 ASN A CA 1
ATOM 2082 C C . ASN A 1 281 ? 13.379 5.742 7.032 1.00 95.81 281 ASN A C 1
ATOM 2084 O O . ASN A 1 281 ? 12.926 4.745 7.590 1.00 95.81 281 ASN A O 1
ATOM 2088 N N . ALA A 1 282 ? 12.732 6.912 7.012 1.00 96.44 282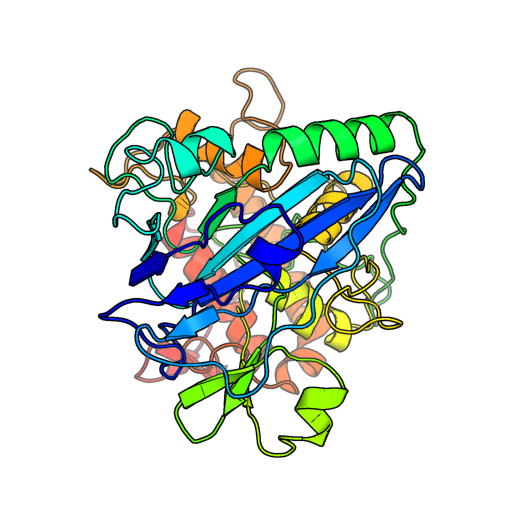 ALA A N 1
ATOM 2089 C CA . ALA A 1 282 ? 11.370 7.054 7.521 1.00 96.44 282 ALA A CA 1
ATOM 2090 C C . ALA A 1 282 ? 10.395 6.180 6.718 1.00 96.44 282 ALA A C 1
ATOM 2092 O O . ALA A 1 282 ? 9.577 5.492 7.324 1.00 96.44 282 ALA A O 1
ATOM 2093 N N . TYR A 1 283 ? 10.552 6.137 5.389 1.00 97.44 283 TYR A N 1
ATOM 2094 C CA . TYR A 1 283 ? 9.797 5.242 4.513 1.00 97.44 283 TYR A CA 1
ATOM 2095 C C . TYR A 1 283 ? 10.041 3.773 4.860 1.00 97.44 283 TYR A C 1
ATOM 2097 O O . TYR A 1 283 ? 9.121 3.049 5.230 1.00 97.44 283 TYR A O 1
ATOM 2105 N N . ARG A 1 284 ? 11.308 3.342 4.835 1.00 96.38 284 ARG A N 1
ATOM 2106 C CA . ARG A 1 284 ? 11.704 1.959 5.131 1.00 96.38 284 ARG A CA 1
ATOM 2107 C C . ARG A 1 284 ? 11.244 1.492 6.513 1.00 96.38 284 ARG A C 1
ATOM 2109 O O . ARG A 1 284 ? 10.886 0.328 6.660 1.00 96.38 284 ARG A O 1
ATOM 2116 N N . LEU A 1 285 ? 11.204 2.380 7.511 1.00 96.38 285 LEU A N 1
ATOM 2117 C CA . LEU A 1 285 ? 10.625 2.071 8.822 1.00 96.38 285 LEU A CA 1
ATOM 2118 C C . LEU A 1 285 ? 9.142 1.692 8.719 1.00 96.38 285 LEU A C 1
ATOM 2120 O O . LEU A 1 285 ? 8.723 0.719 9.342 1.00 96.38 285 LEU A O 1
ATOM 2124 N N . GLY A 1 286 ? 8.366 2.452 7.941 1.00 96.69 286 GLY A N 1
ATOM 2125 C CA . GLY A 1 286 ? 6.934 2.234 7.735 1.00 96.69 286 GLY A CA 1
ATOM 2126 C C . GLY A 1 286 ? 6.605 0.864 7.157 1.00 96.69 286 GLY A C 1
ATOM 2127 O O . GLY A 1 286 ? 5.635 0.238 7.582 1.00 96.69 286 GLY A O 1
ATOM 2128 N N . VAL A 1 287 ? 7.467 0.368 6.268 1.00 96.38 287 VAL A N 1
ATOM 2129 C CA . VAL A 1 287 ? 7.297 -0.896 5.531 1.00 96.38 287 VAL A CA 1
ATOM 2130 C C . VAL A 1 287 ? 8.222 -2.023 6.025 1.00 96.38 287 VAL A C 1
ATOM 2132 O O . VAL A 1 287 ? 8.496 -2.983 5.318 1.00 96.38 287 VAL A O 1
ATOM 2135 N N . ASN A 1 288 ? 8.746 -1.936 7.254 1.00 96.94 288 ASN A N 1
ATOM 2136 C CA . ASN A 1 288 ? 9.600 -2.970 7.871 1.00 96.94 288 ASN A CA 1
ATOM 2137 C C . ASN A 1 288 ? 10.881 -3.344 7.090 1.00 96.94 288 ASN A C 1
ATOM 2139 O O . ASN A 1 288 ? 11.382 -4.479 7.155 1.00 96.94 288 ASN A O 1
ATOM 2143 N N . GLN A 1 289 ? 11.437 -2.401 6.340 1.00 95.44 289 GLN A N 1
ATOM 2144 C CA . GLN A 1 289 ? 12.694 -2.565 5.623 1.00 95.44 289 GLN A CA 1
ATOM 2145 C C . GLN A 1 289 ? 13.885 -2.094 6.479 1.00 95.44 289 GLN A C 1
ATOM 2147 O O . GLN A 1 289 ? 13.756 -1.196 7.317 1.00 95.44 289 GLN A O 1
ATOM 2152 N N . PRO A 1 290 ? 15.077 -2.697 6.311 1.00 93.44 290 PRO A N 1
ATOM 2153 C CA . PRO A 1 290 ? 16.265 -2.264 7.035 1.00 93.44 290 PRO A CA 1
ATOM 2154 C C . PRO A 1 290 ? 16.670 -0.845 6.620 1.00 93.44 290 PRO A C 1
ATOM 2156 O O . PRO A 1 290 ? 16.652 -0.498 5.439 1.00 93.44 290 PRO A O 1
ATOM 2159 N N . PHE A 1 291 ? 17.097 -0.035 7.588 1.00 93.19 291 PHE A N 1
ATOM 2160 C CA . PHE A 1 291 ? 17.620 1.299 7.300 1.00 93.19 291 PHE A CA 1
ATOM 2161 C C . PHE A 1 291 ? 18.846 1.236 6.398 1.00 93.19 291 PHE A C 1
ATOM 2163 O O . PHE A 1 291 ? 19.655 0.309 6.478 1.00 93.19 291 PHE A O 1
ATOM 2170 N N . LEU A 1 292 ? 19.006 2.282 5.596 1.00 90.94 292 LEU A N 1
ATOM 2171 C CA . LEU A 1 292 ? 20.230 2.565 4.869 1.00 90.94 292 LEU A CA 1
ATOM 2172 C C . LEU A 1 292 ? 21.400 2.562 5.850 1.00 90.94 292 LEU A C 1
ATOM 2174 O O . LEU A 1 292 ? 21.376 3.241 6.883 1.00 90.94 292 LEU A O 1
ATOM 2178 N N . THR A 1 293 ? 22.450 1.819 5.520 1.00 71.56 293 THR A N 1
ATOM 2179 C CA . THR A 1 293 ? 23.671 1.797 6.328 1.00 71.56 293 THR A CA 1
ATOM 2180 C C . THR A 1 293 ? 24.829 2.312 5.494 1.00 71.56 293 THR A C 1
ATOM 2182 O O . THR A 1 293 ? 25.077 1.829 4.399 1.00 71.56 293 THR A O 1
ATOM 2185 N N . ALA A 1 294 ? 25.602 3.257 6.033 1.00 57.66 294 ALA A N 1
ATOM 2186 C CA . ALA A 1 294 ? 26.788 3.780 5.345 1.00 57.66 294 ALA A CA 1
ATOM 2187 C C . ALA A 1 294 ? 27.904 2.724 5.157 1.00 57.66 294 ALA A C 1
ATOM 2189 O O . ALA A 1 294 ? 28.901 2.992 4.493 1.00 57.66 294 ALA A O 1
ATOM 2190 N N . SER A 1 295 ? 27.775 1.553 5.792 1.00 50.50 295 SER A N 1
ATOM 2191 C CA . SER A 1 295 ? 28.786 0.489 5.819 1.00 50.50 295 SER A CA 1
ATOM 2192 C C . SER A 1 295 ? 28.222 -0.933 5.672 1.00 50.50 295 SER A C 1
ATOM 2194 O O . SER A 1 295 ? 28.953 -1.890 5.929 1.00 50.50 295 SER A O 1
ATOM 2196 N N . GLY A 1 296 ? 26.942 -1.094 5.324 1.00 55.00 296 GLY A N 1
ATOM 2197 C CA . GLY A 1 296 ? 26.342 -2.396 5.003 1.00 55.00 296 GLY A CA 1
ATOM 2198 C C . GLY A 1 296 ? 26.206 -2.616 3.491 1.00 55.00 296 GLY A C 1
ATOM 2199 O O . GLY A 1 296 ? 26.662 -1.783 2.712 1.00 55.00 296 GLY A O 1
ATOM 2200 N N . PRO A 1 297 ? 25.632 -3.754 3.063 1.00 55.75 297 PRO A N 1
ATOM 2201 C CA . PRO A 1 297 ? 25.562 -4.127 1.647 1.00 55.75 297 PRO A CA 1
ATOM 2202 C C . PRO A 1 297 ? 24.543 -3.314 0.834 1.00 55.75 297 PRO A C 1
ATOM 2204 O O . PRO A 1 297 ? 24.568 -3.402 -0.387 1.00 55.75 297 PRO A O 1
ATOM 2207 N N . ASP A 1 298 ? 23.665 -2.557 1.496 1.00 75.94 298 ASP A N 1
ATOM 2208 C CA . ASP A 1 298 ? 22.654 -1.706 0.869 1.00 75.94 298 ASP A CA 1
ATOM 2209 C C . ASP A 1 298 ? 22.811 -0.259 1.360 1.00 75.94 298 ASP A C 1
ATOM 2211 O O . ASP A 1 298 ? 22.456 0.095 2.492 1.00 75.94 298 ASP A O 1
ATOM 2215 N N . ASP A 1 299 ? 23.400 0.559 0.494 1.00 80.56 299 ASP A N 1
ATOM 2216 C CA . ASP A 1 299 ? 23.548 2.006 0.626 1.00 80.56 299 ASP A CA 1
ATOM 2217 C C . ASP A 1 299 ? 22.411 2.771 -0.078 1.00 80.56 299 ASP A C 1
ATOM 2219 O O . ASP A 1 299 ? 22.467 3.997 -0.173 1.00 80.56 299 ASP A O 1
ATOM 2223 N N . GLY A 1 300 ? 21.378 2.065 -0.557 1.00 83.44 300 GLY A N 1
ATOM 2224 C CA . GLY A 1 300 ? 20.291 2.621 -1.359 1.00 83.44 300 GLY A CA 1
ATOM 2225 C C . GLY A 1 300 ? 20.705 2.960 -2.790 1.00 83.44 300 GLY A C 1
ATOM 2226 O O . GLY A 1 300 ? 20.061 3.806 -3.413 1.00 83.44 300 GLY A O 1
ATOM 2227 N N . SER A 1 301 ? 21.790 2.353 -3.292 1.00 84.38 301 SER A N 1
ATOM 2228 C CA . SER A 1 301 ? 22.334 2.607 -4.626 1.00 84.38 301 SER A CA 1
ATOM 2229 C C . SER A 1 301 ? 21.318 2.376 -5.743 1.00 84.38 301 SER A C 1
ATOM 2231 O O . SER A 1 301 ? 20.718 1.306 -5.883 1.00 84.38 301 SER A O 1
ATOM 2233 N N . LEU A 1 302 ? 21.237 3.380 -6.615 1.00 86.31 302 LEU A N 1
ATOM 2234 C CA . LEU A 1 302 ? 20.462 3.345 -7.846 1.00 86.31 302 LEU A CA 1
ATOM 2235 C C . LEU A 1 302 ? 20.908 2.222 -8.789 1.00 86.31 302 LEU A C 1
ATOM 2237 O O . LEU A 1 302 ? 20.076 1.535 -9.379 1.00 86.31 302 LEU A O 1
ATOM 2241 N N . ASP A 1 303 ? 22.219 2.019 -8.934 1.00 88.38 303 ASP A N 1
ATOM 2242 C CA . ASP A 1 303 ? 22.757 1.061 -9.903 1.00 88.38 303 ASP A CA 1
ATOM 2243 C C . ASP A 1 303 ? 22.317 -0.368 -9.571 1.00 88.38 303 ASP A C 1
ATOM 2245 O O . ASP A 1 303 ? 21.994 -1.140 -10.479 1.00 88.38 303 ASP A O 1
ATOM 2249 N N . PHE A 1 304 ? 22.268 -0.711 -8.278 1.00 90.06 304 PHE A N 1
ATOM 2250 C CA . PHE A 1 304 ? 21.793 -2.015 -7.823 1.00 90.06 304 PHE A CA 1
ATOM 2251 C C . PHE A 1 304 ? 20.310 -2.202 -8.147 1.00 90.06 304 PHE A C 1
ATOM 2253 O O . PHE A 1 304 ? 19.946 -3.205 -8.762 1.00 90.06 304 PHE A O 1
ATOM 2260 N N . TYR A 1 305 ? 19.475 -1.219 -7.801 1.00 92.50 305 TYR A N 1
ATOM 2261 C CA . TYR A 1 305 ? 18.033 -1.303 -8.018 1.00 92.50 305 TYR A CA 1
ATOM 2262 C C . TYR A 1 305 ? 17.682 -1.377 -9.515 1.00 92.50 305 TYR A C 1
ATOM 2264 O O . TYR A 1 305 ? 16.993 -2.300 -9.949 1.00 92.50 305 TYR A O 1
ATOM 2272 N N . CYS A 1 306 ? 18.242 -0.483 -10.339 1.00 93.69 306 CYS A N 1
ATOM 2273 C CA . CYS A 1 306 ? 18.032 -0.498 -11.790 1.00 93.69 306 CYS A CA 1
ATOM 2274 C C . CYS A 1 306 ? 18.501 -1.806 -12.438 1.00 93.69 306 CYS A C 1
ATOM 2276 O O . CYS A 1 306 ? 17.821 -2.340 -13.315 1.00 93.69 306 CYS A O 1
ATOM 2278 N N . SER A 1 307 ? 19.666 -2.327 -12.034 1.00 93.06 307 SER A N 1
ATOM 2279 C CA . SER A 1 307 ? 20.182 -3.583 -12.590 1.00 93.06 307 SER A CA 1
ATOM 2280 C C . SER A 1 307 ? 19.299 -4.765 -12.192 1.00 93.06 307 SER A C 1
ATOM 2282 O O . SER A 1 307 ? 18.974 -5.576 -13.054 1.00 93.06 307 SER A O 1
ATOM 2284 N N . GLY A 1 308 ? 18.830 -4.814 -10.938 1.00 94.00 308 GLY A N 1
ATOM 2285 C CA . GLY A 1 308 ? 17.877 -5.822 -10.467 1.00 94.00 308 GLY A CA 1
ATOM 2286 C C . GLY A 1 308 ? 16.592 -5.840 -11.295 1.00 94.00 308 GLY A C 1
ATOM 2287 O O . GLY A 1 308 ? 16.202 -6.896 -11.796 1.00 94.00 308 GLY A O 1
ATOM 2288 N N . MET A 1 309 ? 15.994 -4.667 -11.543 1.00 95.12 309 MET A N 1
ATOM 2289 C CA . MET A 1 309 ? 14.827 -4.547 -12.426 1.00 95.12 309 MET A CA 1
ATOM 2290 C C . MET A 1 309 ? 15.131 -5.081 -13.833 1.00 95.12 309 MET A C 1
ATOM 2292 O O . MET A 1 309 ? 14.367 -5.875 -14.375 1.00 95.12 309 MET A O 1
ATOM 2296 N N . ILE A 1 310 ? 16.241 -4.651 -14.445 1.00 95.62 310 ILE A N 1
ATOM 2297 C CA . ILE A 1 310 ? 16.613 -5.025 -15.821 1.00 95.62 310 ILE A CA 1
ATOM 2298 C C . ILE A 1 310 ? 16.882 -6.524 -15.968 1.00 95.62 310 ILE A C 1
ATOM 2300 O O . ILE A 1 310 ? 16.537 -7.102 -16.999 1.00 95.62 310 ILE A O 1
ATOM 2304 N N . GLU A 1 311 ? 17.485 -7.150 -14.964 1.00 94.94 311 GLU A N 1
ATOM 2305 C CA . GLU A 1 311 ? 17.886 -8.554 -15.023 1.00 94.94 311 GLU A CA 1
ATOM 2306 C C . GLU A 1 311 ? 16.734 -9.526 -14.733 1.00 94.94 311 GLU A C 1
ATOM 2308 O O . GLU A 1 311 ? 16.726 -10.627 -15.286 1.00 94.94 311 GLU A O 1
ATOM 2313 N N . ILE A 1 312 ? 15.761 -9.136 -13.901 1.00 95.69 312 ILE A N 1
ATOM 2314 C CA . ILE A 1 312 ? 14.751 -10.062 -13.364 1.00 95.69 312 ILE A CA 1
ATOM 2315 C C . ILE A 1 312 ? 13.390 -9.889 -14.036 1.00 95.69 312 ILE A C 1
ATOM 2317 O O . ILE A 1 312 ? 12.848 -10.853 -14.589 1.00 95.69 312 ILE A O 1
ATOM 2321 N N . ALA A 1 313 ? 12.853 -8.669 -14.042 1.00 96.31 313 ALA A N 1
ATOM 2322 C CA . ALA A 1 313 ? 11.471 -8.429 -14.445 1.00 96.31 313 ALA A CA 1
ATOM 2323 C C . ALA A 1 313 ? 11.122 -8.915 -15.860 1.00 96.31 313 ALA A C 1
ATOM 2325 O O . ALA A 1 313 ? 10.109 -9.601 -16.026 1.00 96.31 313 ALA A O 1
ATOM 2326 N N . PRO A 1 314 ? 11.949 -8.659 -16.901 1.00 96.25 314 PRO A N 1
ATOM 2327 C CA . PRO A 1 314 ? 11.583 -9.040 -18.261 1.00 96.25 314 PRO A CA 1
ATOM 2328 C C . PRO A 1 314 ? 11.379 -10.543 -18.434 1.00 96.25 314 PRO A C 1
ATOM 2330 O O . PRO A 1 314 ? 10.560 -10.968 -19.250 1.00 96.25 314 PRO A O 1
ATOM 2333 N N . ARG A 1 315 ? 12.120 -11.362 -17.673 1.00 95.69 315 ARG A N 1
ATOM 2334 C CA . ARG A 1 315 ? 11.968 -12.813 -17.738 1.00 95.69 315 ARG A CA 1
ATOM 2335 C C . ARG A 1 315 ? 10.642 -13.245 -17.120 1.00 95.69 315 ARG A C 1
ATOM 2337 O O . ARG A 1 315 ? 9.936 -14.032 -17.743 1.00 95.69 315 ARG A O 1
ATOM 2344 N N . PHE A 1 316 ? 10.287 -12.695 -15.960 1.00 96.38 316 PHE A N 1
ATOM 2345 C CA . PHE A 1 316 ? 9.002 -12.954 -15.312 1.00 96.38 316 PHE A CA 1
ATOM 2346 C C . PHE A 1 316 ? 7.816 -12.590 -16.214 1.00 96.38 316 PHE A C 1
ATOM 2348 O O . PHE A 1 316 ? 6.899 -13.398 -16.371 1.00 96.38 316 PHE A O 1
ATOM 2355 N N . PHE A 1 317 ? 7.871 -11.434 -16.885 1.00 96.50 317 PHE A N 1
ATOM 2356 C CA . PHE A 1 317 ? 6.831 -11.024 -17.834 1.00 96.50 317 PHE A CA 1
ATOM 2357 C C . PHE A 1 317 ? 6.715 -12.000 -19.004 1.00 96.50 317 PHE A C 1
ATOM 2359 O O . PHE A 1 317 ? 5.612 -12.407 -19.357 1.00 96.50 317 PHE A O 1
ATOM 2366 N N . LEU A 1 318 ? 7.847 -12.402 -19.592 1.00 95.56 318 LEU A N 1
ATOM 2367 C CA . LEU A 1 318 ? 7.867 -13.318 -20.730 1.00 95.56 318 LEU A CA 1
ATOM 2368 C C . LEU A 1 318 ? 7.295 -14.696 -20.377 1.00 95.56 318 LEU A C 1
ATOM 2370 O O . LEU A 1 318 ? 6.555 -15.273 -21.168 1.00 95.56 318 LEU A O 1
ATOM 2374 N N . ASP A 1 319 ? 7.626 -15.227 -19.201 1.00 96.38 319 ASP A N 1
ATOM 2375 C CA . ASP A 1 319 ? 7.139 -16.542 -18.773 1.00 96.38 319 ASP A CA 1
ATOM 2376 C C . ASP A 1 319 ? 5.646 -16.552 -18.426 1.00 96.38 319 ASP A C 1
ATOM 2378 O O . ASP A 1 319 ? 5.010 -17.600 -18.504 1.00 96.38 319 ASP A O 1
ATOM 2382 N N . ASN A 1 320 ? 5.076 -15.393 -18.093 1.00 96.94 320 ASN A N 1
ATOM 2383 C CA . ASN A 1 320 ? 3.658 -15.235 -17.775 1.00 96.94 320 ASN A CA 1
ATOM 2384 C C . ASN A 1 320 ? 2.862 -14.514 -18.875 1.00 96.94 320 ASN A C 1
ATOM 2386 O O . ASN A 1 320 ? 1.704 -14.154 -18.658 1.00 96.94 320 ASN A O 1
ATOM 2390 N N . GLN A 1 321 ? 3.445 -14.311 -20.062 1.00 96.50 321 GLN A N 1
ATOM 2391 C CA . GLN A 1 321 ? 2.859 -13.480 -21.116 1.00 96.50 321 GLN A CA 1
ATOM 2392 C C . GLN A 1 321 ? 1.450 -13.931 -21.518 1.00 96.50 321 GLN A C 1
ATOM 2394 O O . GLN A 1 321 ? 0.548 -13.096 -21.615 1.00 96.50 321 GLN A O 1
ATOM 2399 N N . ASP A 1 322 ? 1.247 -15.232 -21.734 1.00 96.31 322 ASP A N 1
ATOM 2400 C CA . ASP A 1 322 ? -0.052 -15.774 -22.150 1.00 96.31 322 ASP A CA 1
ATOM 2401 C C . ASP A 1 322 ? -1.124 -15.532 -21.076 1.00 96.31 322 ASP A C 1
ATOM 2403 O O . ASP A 1 322 ? -2.213 -15.042 -21.385 1.00 96.31 322 ASP A O 1
ATOM 2407 N N . THR A 1 323 ? -0.795 -15.804 -19.808 1.00 96.69 323 THR A N 1
ATOM 2408 C CA . THR A 1 323 ? -1.679 -15.562 -18.659 1.00 96.69 323 THR A CA 1
ATOM 2409 C C . THR A 1 323 ? -2.019 -14.079 -18.539 1.00 96.69 323 THR A C 1
ATOM 2411 O O . THR A 1 323 ? -3.192 -13.711 -18.528 1.00 96.69 323 THR A O 1
ATOM 2414 N N . PHE A 1 324 ? -1.008 -13.208 -18.516 1.00 97.12 324 PHE A N 1
ATOM 2415 C CA . PHE A 1 324 ? -1.191 -11.773 -18.299 1.00 97.12 324 PHE A CA 1
ATOM 2416 C C . PHE A 1 324 ? -1.887 -11.077 -19.476 1.00 97.12 324 PHE A C 1
ATOM 2418 O O . PHE A 1 324 ? -2.631 -10.118 -19.281 1.00 97.12 324 PHE A O 1
ATOM 2425 N N . THR A 1 325 ? -1.714 -11.565 -20.706 1.00 97.38 325 THR A N 1
ATOM 2426 C CA . THR A 1 325 ? -2.446 -11.039 -21.871 1.00 97.38 325 THR A CA 1
ATOM 2427 C C . THR A 1 325 ? -3.945 -11.340 -21.773 1.00 97.38 325 THR A C 1
ATOM 2429 O O . THR A 1 325 ? -4.765 -10.564 -22.262 1.00 97.38 325 THR A O 1
ATOM 2432 N N . GLY A 1 326 ? -4.314 -12.453 -21.128 1.00 96.06 326 GLY A N 1
ATOM 2433 C CA . GLY A 1 326 ? -5.703 -12.859 -20.912 1.00 96.06 326 GLY A CA 1
ATOM 2434 C C . GLY A 1 326 ? -6.428 -12.119 -19.783 1.00 96.06 326 GLY A C 1
ATOM 2435 O O . GLY A 1 326 ? -7.629 -12.329 -19.614 1.00 96.06 326 GLY A O 1
ATOM 2436 N N . MET A 1 327 ? -5.733 -11.274 -19.016 1.00 95.75 327 MET A N 1
ATOM 2437 C CA . MET A 1 327 ? -6.279 -10.599 -17.837 1.00 95.75 327 MET A CA 1
ATOM 2438 C C . MET A 1 327 ? -6.531 -9.111 -18.064 1.00 95.75 327 MET A C 1
ATOM 2440 O O . MET A 1 327 ? -5.822 -8.441 -18.818 1.00 95.75 327 MET A O 1
ATOM 2444 N N . THR A 1 328 ? -7.540 -8.584 -17.370 1.00 93.69 328 THR A N 1
ATOM 2445 C CA . THR A 1 328 ? -7.864 -7.154 -17.363 1.00 93.69 328 THR A CA 1
ATOM 2446 C C . THR A 1 328 ? -6.695 -6.339 -16.814 1.00 93.69 328 THR A C 1
ATOM 2448 O O . THR A 1 328 ? -5.994 -6.774 -15.903 1.00 93.69 328 THR A O 1
ATOM 2451 N N . SER A 1 329 ? -6.490 -5.146 -17.373 1.00 92.94 329 SER A N 1
ATOM 2452 C CA . SER A 1 329 ? -5.493 -4.207 -16.863 1.00 92.94 329 SER A CA 1
ATOM 2453 C C . SER A 1 329 ? -5.894 -3.648 -15.491 1.00 92.94 329 SER A C 1
ATOM 2455 O O . SER A 1 329 ? -7.042 -3.217 -15.352 1.00 92.94 329 SER A O 1
ATOM 2457 N N . PRO A 1 330 ? -4.964 -3.569 -14.520 1.00 89.44 330 PRO A N 1
ATOM 2458 C CA . PRO A 1 330 ? -5.172 -2.846 -13.263 1.00 89.44 330 PRO A CA 1
ATOM 2459 C C . PRO A 1 330 ? -5.420 -1.344 -13.471 1.00 89.44 330 PRO A C 1
ATOM 2461 O O . PRO A 1 330 ? -6.209 -0.738 -12.754 1.00 89.44 330 PRO A O 1
ATOM 2464 N N . ALA A 1 331 ? -4.781 -0.744 -14.482 1.00 89.06 331 ALA A N 1
ATOM 2465 C CA . ALA A 1 331 ? -4.960 0.658 -14.844 1.00 89.06 331 ALA A CA 1
ATOM 2466 C C . ALA A 1 331 ? -4.940 0.823 -16.368 1.00 89.06 331 ALA A C 1
ATOM 2468 O O . ALA A 1 331 ? -3.890 0.787 -17.017 1.00 89.06 331 ALA A O 1
ATOM 2469 N N . THR A 1 332 ? -6.112 1.055 -16.962 1.00 90.62 332 THR A N 1
ATOM 2470 C CA . THR A 1 332 ? -6.264 1.155 -18.425 1.00 90.62 332 THR A CA 1
ATOM 2471 C C . THR A 1 332 ? -5.547 2.355 -19.045 1.00 90.62 332 THR A C 1
ATOM 2473 O O . THR A 1 332 ? -5.352 2.389 -20.255 1.00 90.62 332 THR A O 1
ATOM 2476 N N . SER A 1 333 ? -5.162 3.346 -18.236 1.00 90.12 333 SER A N 1
ATOM 2477 C CA . SER A 1 333 ? -4.316 4.465 -18.664 1.00 90.12 333 SER A CA 1
ATOM 2478 C C . SER A 1 333 ? -2.842 4.085 -18.833 1.00 90.12 333 SER A C 1
ATOM 2480 O O . SER A 1 333 ? -2.115 4.831 -19.475 1.00 90.12 333 SER A O 1
ATOM 2482 N N . VAL A 1 334 ? -2.407 2.950 -18.276 1.00 92.62 334 VAL A N 1
ATOM 2483 C CA . VAL A 1 334 ? -1.017 2.465 -18.328 1.00 92.62 334 VAL A CA 1
ATOM 2484 C C . VAL A 1 334 ? -0.874 1.316 -19.330 1.00 92.62 334 VAL A C 1
ATOM 2486 O O . VAL A 1 334 ? 0.084 1.284 -20.098 1.00 92.62 334 VAL A O 1
ATOM 2489 N N . GLY A 1 335 ? -1.838 0.393 -19.381 1.00 95.56 335 GLY A N 1
ATOM 2490 C CA . GLY A 1 335 ? -1.848 -0.724 -20.333 1.00 95.56 335 GLY A CA 1
ATOM 2491 C C . GLY A 1 335 ? -3.252 -1.265 -20.584 1.00 95.56 335 GLY A C 1
ATOM 2492 O O . GLY A 1 335 ? -4.150 -1.048 -19.775 1.00 95.56 335 GLY A O 1
ATOM 2493 N N . ASN A 1 336 ? -3.471 -1.967 -21.696 1.00 96.38 336 ASN A N 1
ATOM 2494 C CA . ASN A 1 336 ? -4.796 -2.482 -22.078 1.00 96.38 336 ASN A CA 1
ATOM 2495 C C . ASN A 1 336 ? -5.123 -3.886 -21.526 1.00 96.38 336 ASN A C 1
ATOM 2497 O O . ASN A 1 336 ? -6.279 -4.305 -21.558 1.00 96.38 336 ASN A O 1
ATOM 2501 N N . ASN A 1 337 ? -4.124 -4.593 -21.003 1.00 96.38 337 ASN A N 1
ATOM 2502 C CA . ASN A 1 337 ? -4.225 -5.858 -20.274 1.00 96.38 337 ASN A CA 1
ATOM 2503 C C . ASN A 1 337 ? -3.111 -5.919 -19.217 1.00 96.38 337 ASN A C 1
ATOM 2505 O O . ASN A 1 337 ? -2.250 -5.037 -19.179 1.00 96.38 337 ASN A O 1
ATOM 2509 N N . LEU A 1 338 ? -3.105 -6.947 -18.367 1.00 96.00 338 LEU A N 1
ATOM 2510 C CA . LEU A 1 338 ? -2.088 -7.071 -17.319 1.00 96.00 338 LEU A CA 1
ATOM 2511 C C . LEU A 1 338 ? -0.662 -7.148 -17.894 1.00 96.00 338 LEU A C 1
ATOM 2513 O O . LEU A 1 338 ? 0.248 -6.544 -17.339 1.00 96.00 338 LEU A O 1
ATOM 2517 N N . PHE A 1 339 ? -0.452 -7.814 -19.035 1.00 97.31 339 PHE A N 1
ATOM 2518 C CA . PHE A 1 339 ? 0.887 -7.940 -19.630 1.00 97.31 339 PHE A CA 1
ATOM 2519 C C . PHE A 1 339 ? 1.464 -6.581 -20.048 1.00 97.31 339 PHE A C 1
ATOM 2521 O O . PHE A 1 339 ? 2.562 -6.206 -19.641 1.00 97.31 339 PHE A O 1
ATOM 2528 N N . THR A 1 340 ? 0.698 -5.815 -20.824 1.00 97.44 340 THR A N 1
ATOM 2529 C CA . THR A 1 340 ? 1.095 -4.478 -21.288 1.00 97.44 340 THR A CA 1
ATOM 2530 C C . THR A 1 340 ? 1.185 -3.478 -20.139 1.00 97.44 340 THR A C 1
ATOM 2532 O O . THR A 1 340 ? 2.064 -2.620 -20.169 1.00 97.44 340 THR A O 1
ATOM 2535 N N . PHE A 1 341 ? 0.345 -3.618 -19.107 1.00 96.31 341 PHE A N 1
ATOM 2536 C CA . PHE A 1 341 ? 0.455 -2.855 -17.865 1.00 96.31 341 PHE A CA 1
ATOM 2537 C C . PHE A 1 341 ? 1.805 -3.100 -17.180 1.00 96.31 341 PHE A C 1
ATOM 2539 O O . PHE A 1 341 ? 2.543 -2.142 -16.972 1.00 96.31 341 PHE A O 1
ATOM 2546 N N . MET A 1 342 ? 2.171 -4.361 -16.913 1.00 96.56 342 MET A N 1
ATOM 2547 C CA . MET A 1 342 ? 3.444 -4.701 -16.259 1.00 96.56 342 MET A CA 1
ATOM 2548 C C . MET A 1 342 ? 4.648 -4.216 -17.077 1.00 96.56 342 MET A C 1
ATOM 2550 O O . MET A 1 342 ? 5.588 -3.640 -16.532 1.00 96.56 342 MET A O 1
ATOM 2554 N N . CYS A 1 343 ? 4.610 -4.390 -18.404 1.00 97.00 343 CYS A N 1
ATOM 2555 C CA . CYS A 1 343 ? 5.675 -3.918 -19.286 1.00 97.00 343 CYS A CA 1
ATOM 2556 C C . CYS A 1 343 ? 5.808 -2.389 -19.300 1.00 97.00 343 CYS A C 1
ATOM 2558 O O . CYS A 1 343 ? 6.931 -1.886 -19.270 1.00 97.00 343 CYS A O 1
ATOM 2560 N N . ASN A 1 344 ? 4.698 -1.645 -19.355 1.00 96.25 344 ASN A N 1
ATOM 2561 C CA . ASN A 1 344 ? 4.756 -0.185 -19.381 1.00 96.25 344 ASN A CA 1
ATOM 2562 C C . ASN A 1 344 ? 5.129 0.398 -18.017 1.00 96.25 344 ASN A C 1
ATOM 2564 O O . ASN A 1 344 ? 6.025 1.235 -17.964 1.00 96.25 344 ASN A O 1
ATOM 2568 N N . ARG A 1 345 ? 4.544 -0.121 -16.928 1.00 94.62 345 ARG A N 1
ATOM 2569 C CA . ARG A 1 345 ? 4.931 0.205 -15.546 1.00 94.62 345 ARG A CA 1
ATOM 2570 C C . ARG A 1 345 ? 6.436 0.049 -15.368 1.00 94.62 345 ARG A C 1
ATOM 2572 O O . ARG A 1 345 ? 7.102 0.994 -14.977 1.00 94.62 345 ARG A O 1
ATOM 2579 N N . TYR A 1 346 ? 7.003 -1.077 -15.799 1.00 96.19 346 TYR A N 1
ATOM 2580 C CA . TYR A 1 346 ? 8.448 -1.300 -15.766 1.00 96.19 346 TYR A CA 1
ATOM 2581 C C . TYR A 1 346 ? 9.267 -0.215 -16.492 1.00 96.19 346 TYR A C 1
ATOM 2583 O O . TYR A 1 346 ? 10.277 0.260 -15.966 1.00 96.19 346 TYR A O 1
ATOM 2591 N N . LEU A 1 347 ? 8.858 0.193 -17.699 1.00 95.88 347 LEU A N 1
ATOM 2592 C CA . LEU A 1 347 ? 9.559 1.230 -18.470 1.00 95.88 347 LEU A CA 1
ATOM 2593 C C . LEU A 1 347 ? 9.418 2.622 -17.834 1.00 95.88 347 LEU A C 1
ATOM 2595 O O . LEU A 1 347 ? 10.375 3.407 -17.838 1.00 95.88 347 LEU A O 1
ATOM 2599 N N . GLU A 1 348 ? 8.243 2.922 -17.286 1.00 94.38 348 GLU A N 1
ATOM 2600 C CA . GLU A 1 348 ? 7.972 4.145 -16.533 1.00 94.38 348 GLU A CA 1
ATOM 2601 C C . GLU A 1 348 ? 8.827 4.193 -15.265 1.00 94.38 348 GLU A C 1
ATOM 2603 O O . GLU A 1 348 ? 9.517 5.190 -15.051 1.00 94.38 348 GLU A O 1
ATOM 2608 N N . SER A 1 349 ? 8.917 3.094 -14.511 1.00 95.25 349 SER A N 1
ATOM 2609 C CA . SER A 1 349 ? 9.739 3.003 -13.303 1.00 95.25 349 SER A CA 1
ATOM 2610 C C . SER A 1 349 ? 11.223 3.240 -13.593 1.00 95.25 349 SER A C 1
ATOM 2612 O O . SER A 1 349 ? 11.868 4.032 -12.905 1.00 95.25 349 SER A O 1
ATOM 2614 N N . LEU A 1 350 ? 11.774 2.642 -14.662 1.00 95.25 350 LEU A N 1
ATOM 2615 C CA . LEU A 1 350 ? 13.154 2.921 -15.087 1.00 95.25 350 LEU A CA 1
ATOM 2616 C C . LEU A 1 350 ? 13.373 4.408 -15.404 1.00 95.25 350 LEU A C 1
ATOM 2618 O O . LEU A 1 350 ? 14.447 4.954 -15.143 1.00 95.25 350 LEU A O 1
ATOM 2622 N N . THR A 1 351 ? 12.367 5.062 -15.984 1.00 94.25 351 THR A N 1
ATOM 2623 C CA . THR A 1 351 ? 12.426 6.484 -16.337 1.00 94.25 351 THR A CA 1
ATOM 2624 C C . THR A 1 351 ? 12.337 7.369 -15.095 1.00 94.25 351 THR A C 1
ATOM 2626 O O . THR A 1 351 ? 13.144 8.288 -14.959 1.00 94.25 351 THR A O 1
ATOM 2629 N N . MET A 1 352 ? 11.403 7.081 -14.185 1.00 93.56 352 MET A N 1
ATOM 2630 C CA . MET A 1 352 ? 11.191 7.818 -12.933 1.00 93.56 352 MET A CA 1
ATOM 2631 C C . MET A 1 352 ? 12.415 7.752 -12.022 1.00 93.56 352 MET A C 1
ATOM 2633 O O . MET A 1 352 ? 12.847 8.776 -11.498 1.00 93.56 352 MET A O 1
ATOM 2637 N N . LEU A 1 353 ? 13.040 6.578 -11.927 1.00 93.38 353 LEU A N 1
ATOM 2638 C CA . LEU A 1 353 ? 14.285 6.389 -11.188 1.00 93.38 353 LEU A CA 1
ATOM 2639 C C . LEU A 1 353 ? 15.503 7.012 -11.897 1.00 93.38 353 LEU A C 1
ATOM 2641 O O . LEU A 1 353 ? 16.585 7.100 -11.321 1.00 93.38 353 LEU A O 1
ATOM 2645 N N . GLY A 1 354 ? 15.378 7.449 -13.153 1.00 92.81 354 GLY A N 1
ATOM 2646 C CA . GLY A 1 354 ? 16.516 7.959 -13.918 1.00 92.81 354 GLY A CA 1
ATOM 2647 C C . GLY A 1 354 ? 17.577 6.887 -14.184 1.00 92.81 354 GLY A C 1
ATOM 2648 O O . GLY A 1 354 ? 18.769 7.200 -14.240 1.00 92.81 354 GLY A O 1
ATOM 2649 N N . CYS A 1 355 ? 17.156 5.628 -14.349 1.00 93.62 355 CYS A N 1
ATOM 2650 C CA . CYS A 1 355 ? 18.057 4.516 -14.613 1.00 93.62 355 CYS A CA 1
ATOM 2651 C C . CYS A 1 355 ? 18.899 4.772 -15.875 1.00 93.62 355 CYS A C 1
ATOM 2653 O O . CYS A 1 355 ? 18.368 5.202 -16.910 1.00 93.62 355 CYS A O 1
ATOM 2655 N N . PRO A 1 356 ? 20.215 4.483 -15.847 1.00 89.44 356 PRO A N 1
ATOM 2656 C CA . PRO A 1 356 ? 21.049 4.598 -17.032 1.00 89.44 356 PRO A CA 1
ATOM 2657 C C . PRO A 1 356 ? 20.499 3.747 -18.179 1.00 89.44 356 PRO A C 1
ATOM 2659 O O . PRO A 1 356 ? 20.097 2.598 -17.988 1.00 89.44 356 PRO A O 1
ATOM 2662 N N . LYS A 1 357 ? 20.533 4.287 -19.404 1.00 87.31 357 LYS A N 1
ATOM 2663 C CA . LYS A 1 357 ? 20.168 3.513 -20.597 1.00 87.31 357 LYS A CA 1
ATOM 2664 C C . LYS A 1 357 ? 21.027 2.253 -20.674 1.00 87.31 357 LYS A C 1
ATOM 2666 O O . LYS A 1 357 ? 22.250 2.349 -20.771 1.00 87.31 357 LYS A O 1
ATOM 2671 N N . ASN A 1 358 ? 20.380 1.095 -20.708 1.00 88.00 358 ASN A N 1
ATOM 2672 C CA . ASN A 1 358 ? 21.048 -0.196 -20.738 1.00 88.00 358 ASN A CA 1
ATOM 2673 C C . ASN A 1 358 ? 20.642 -0.966 -22.000 1.00 88.00 358 ASN A C 1
ATOM 2675 O O . ASN A 1 358 ? 19.464 -1.227 -22.215 1.00 88.00 358 ASN A O 1
ATOM 2679 N N . SER A 1 359 ? 21.610 -1.348 -22.838 1.00 83.25 359 SER A N 1
ATOM 2680 C CA . SER A 1 359 ? 21.336 -2.102 -24.071 1.00 83.25 359 SER A CA 1
ATOM 2681 C C . SER A 1 359 ? 20.805 -3.519 -23.831 1.00 83.25 359 SER A C 1
ATOM 2683 O O . SER A 1 359 ? 20.330 -4.143 -24.775 1.00 83.25 359 SER A O 1
ATOM 2685 N N . SER A 1 360 ? 20.926 -4.041 -22.608 1.00 89.06 360 SER A N 1
ATOM 2686 C CA . SER A 1 360 ? 20.418 -5.360 -22.213 1.00 89.06 360 SER A CA 1
ATOM 2687 C C . SER A 1 360 ? 18.944 -5.341 -21.816 1.00 89.06 360 SER A C 1
ATOM 2689 O O . SER A 1 360 ? 18.353 -6.406 -21.676 1.00 89.06 360 SER A O 1
ATOM 2691 N N . GLN A 1 361 ? 18.353 -4.160 -21.637 1.00 93.94 361 GLN A N 1
ATOM 2692 C CA . GLN A 1 361 ? 16.933 -4.010 -21.355 1.00 93.94 361 GLN A CA 1
ATOM 2693 C C . GLN A 1 361 ? 16.118 -4.395 -22.614 1.00 93.94 361 GLN A C 1
ATOM 2695 O O . GLN A 1 361 ? 16.307 -3.763 -23.654 1.00 93.94 361 GLN A O 1
ATOM 2700 N N . PRO A 1 362 ? 15.253 -5.435 -22.573 1.00 94.88 362 PRO A N 1
ATOM 2701 C CA . PRO A 1 362 ? 14.660 -5.999 -23.793 1.00 94.88 362 PRO A CA 1
ATOM 2702 C C . PRO A 1 362 ? 13.189 -5.618 -24.039 1.00 94.88 362 PRO A C 1
ATOM 2704 O O . PRO A 1 362 ? 12.666 -5.893 -25.117 1.00 94.88 362 PRO A O 1
ATOM 2707 N N . VAL A 1 363 ? 12.502 -5.045 -23.048 1.00 95.81 363 VAL A N 1
ATOM 2708 C CA . VAL A 1 363 ? 11.068 -4.709 -23.104 1.00 95.81 363 VAL A CA 1
ATOM 2709 C C . VAL A 1 363 ? 10.859 -3.441 -23.930 1.00 95.81 363 VAL A C 1
ATOM 2711 O O . VAL A 1 363 ? 11.535 -2.437 -23.720 1.00 95.81 363 VAL A O 1
ATOM 2714 N N . ALA A 1 364 ? 9.892 -3.464 -24.838 1.00 94.88 364 ALA A N 1
ATOM 2715 C CA . ALA A 1 364 ? 9.444 -2.293 -25.575 1.00 94.88 364 ALA A CA 1
ATOM 2716 C C . ALA A 1 364 ? 7.924 -2.355 -25.720 1.00 94.88 364 ALA A C 1
ATOM 2718 O O . ALA A 1 364 ? 7.390 -3.427 -25.993 1.00 94.88 364 ALA A O 1
ATOM 2719 N N . CYS A 1 365 ? 7.258 -1.211 -25.577 1.00 95.81 365 CYS A N 1
ATOM 2720 C CA . CYS A 1 365 ? 5.807 -1.097 -25.705 1.00 95.81 365 CYS A CA 1
ATOM 2721 C C . CYS A 1 365 ? 5.436 -0.241 -26.920 1.00 95.81 365 CYS A C 1
ATOM 2723 O O . CYS A 1 365 ? 6.086 0.770 -27.206 1.00 95.81 365 CYS A O 1
ATOM 2725 N N . THR A 1 366 ? 4.343 -0.597 -27.597 1.00 97.44 366 THR A N 1
ATOM 2726 C CA . THR A 1 366 ? 3.631 0.338 -28.483 1.00 97.44 366 THR A CA 1
ATOM 2727 C C . THR A 1 366 ? 2.560 1.064 -27.682 1.00 97.44 366 THR A C 1
ATOM 2729 O O . THR A 1 366 ? 1.647 0.428 -27.156 1.00 97.44 366 THR A O 1
ATOM 2732 N N . LEU A 1 367 ? 2.654 2.391 -27.609 1.00 97.69 367 LEU A N 1
ATOM 2733 C CA . LEU A 1 367 ? 1.707 3.221 -26.865 1.00 97.69 367 LEU A CA 1
ATOM 2734 C C . LEU A 1 367 ? 0.598 3.762 -27.776 1.00 97.69 367 LEU A C 1
ATOM 2736 O O . LEU A 1 367 ? 0.837 4.069 -28.948 1.00 97.69 367 LEU A O 1
ATOM 2740 N N . ASP A 1 368 ? -0.608 3.901 -27.232 1.00 95.81 368 ASP A N 1
ATOM 2741 C CA . ASP A 1 368 ? -1.701 4.626 -27.873 1.00 95.81 368 ASP A CA 1
ATOM 2742 C C . ASP A 1 368 ? -1.534 6.156 -27.744 1.00 95.81 368 ASP A C 1
ATOM 2744 O O . ASP A 1 368 ? -0.530 6.669 -27.246 1.00 95.81 368 ASP A O 1
ATOM 2748 N N . SER A 1 369 ? -2.525 6.925 -28.210 1.00 95.06 369 SER A N 1
ATOM 2749 C CA . SER A 1 369 ? -2.485 8.393 -28.134 1.00 95.06 369 SER A CA 1
ATOM 2750 C C . SER A 1 369 ? -2.565 8.958 -26.713 1.00 95.06 369 SER A C 1
ATOM 2752 O O . SER A 1 369 ? -2.296 10.144 -26.530 1.00 95.06 369 SER A O 1
ATOM 2754 N N . ASN A 1 370 ? -2.972 8.147 -25.739 1.00 90.44 370 ASN A N 1
ATOM 2755 C CA . ASN A 1 370 ? -3.081 8.514 -24.331 1.00 90.44 370 ASN A CA 1
ATOM 2756 C C . ASN A 1 370 ? -1.849 8.074 -23.525 1.00 90.44 370 ASN A C 1
ATOM 2758 O O . ASN A 1 370 ? -1.769 8.393 -22.344 1.00 90.44 370 ASN A O 1
ATOM 2762 N N . GLY A 1 371 ? -0.897 7.380 -24.158 1.00 92.56 371 GLY A N 1
ATOM 2763 C CA . GLY A 1 371 ? 0.298 6.845 -23.509 1.00 92.56 371 GLY A CA 1
ATOM 2764 C C . GLY A 1 371 ? 0.125 5.436 -22.941 1.00 92.56 371 GLY A C 1
ATOM 2765 O O . GLY A 1 371 ? 1.086 4.911 -22.395 1.00 92.56 371 GLY A O 1
ATOM 2766 N N . ALA A 1 372 ? -1.039 4.799 -23.105 1.00 96.19 372 ALA A N 1
ATOM 2767 C CA . ALA A 1 372 ? -1.268 3.446 -22.610 1.00 96.19 372 ALA A CA 1
ATOM 2768 C C . ALA A 1 372 ? -0.634 2.40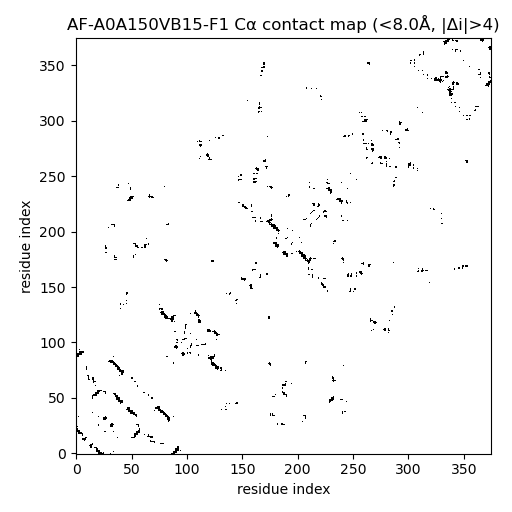9 -23.547 1.00 96.19 372 ALA A C 1
ATOM 2770 O O . ALA A 1 372 ? -0.785 2.488 -24.771 1.00 96.19 372 ALA A O 1
ATOM 2771 N N . ALA A 1 373 ? 0.045 1.404 -22.994 1.00 97.44 373 ALA A N 1
ATOM 2772 C CA . ALA A 1 373 ? 0.615 0.324 -23.787 1.00 97.44 373 ALA A CA 1
ATOM 2773 C C . ALA A 1 373 ? -0.462 -0.597 -24.375 1.00 97.44 373 ALA A C 1
ATOM 2775 O O . ALA A 1 373 ? -1.430 -0.982 -23.718 1.00 97.44 373 ALA A O 1
ATOM 2776 N N . THR A 1 374 ? -0.266 -0.962 -25.640 1.00 96.88 374 THR A N 1
ATOM 2777 C CA . THR A 1 374 ? -1.220 -1.759 -26.423 1.00 96.88 374 THR A CA 1
ATOM 2778 C C . THR A 1 374 ? -0.654 -3.068 -26.958 1.00 96.88 374 THR A C 1
ATOM 2780 O O . THR A 1 374 ? -1.438 -3.955 -27.307 1.00 96.88 374 THR A O 1
ATOM 2783 N N . SER A 1 375 ? 0.676 -3.197 -27.016 1.00 92.50 375 SER A N 1
ATOM 2784 C CA . SER A 1 375 ? 1.399 -4.412 -27.408 1.00 92.50 375 SER A CA 1
ATOM 2785 C C . SER A 1 375 ? 2.840 -4.391 -26.940 1.00 92.50 375 SER A C 1
ATOM 2787 O O . SER A 1 375 ? 3.419 -3.274 -27.029 1.00 92.50 375 SER A O 1
#

Solvent-accessible surface area (backbone atoms only — not comparable to full-atom values): 19784 Å² total; per-residue (Å²): 72,37,38,31,45,52,71,63,56,79,38,46,67,17,36,31,39,70,24,32,32,30,77,94,36,35,65,66,38,75,59,38,27,60,48,36,38,34,43,36,36,28,75,86,75,39,46,52,31,28,37,57,39,38,54,35,42,57,95,66,76,67,91,53,81,56,56,68,40,88,74,56,86,82,44,36,49,21,36,42,35,18,36,53,36,74,45,48,42,54,23,42,87,87,70,32,37,42,72,72,24,68,70,40,44,74,43,53,31,41,40,33,40,87,84,43,84,88,33,41,28,22,28,31,36,35,25,26,29,65,67,29,49,52,53,52,50,50,35,46,76,68,68,56,36,87,70,73,77,73,40,50,25,80,85,74,41,73,38,83,42,65,31,31,33,66,74,50,61,42,53,56,68,51,25,32,48,47,56,32,28,40,38,97,87,45,50,42,37,57,68,26,72,68,48,46,69,75,41,74,84,42,45,81,44,70,34,64,45,54,35,15,32,42,58,74,45,46,24,65,71,36,61,26,69,69,48,66,21,49,21,46,58,36,76,94,40,72,38,60,41,47,69,40,33,39,52,37,22,70,74,64,65,58,85,77,67,52,65,74,35,42,60,17,71,42,26,21,39,61,90,76,63,45,71,31,73,68,27,32,32,51,50,26,50,65,60,75,42,81,62,72,31,101,84,55,99,50,68,33,53,62,69,60,54,48,48,45,39,53,71,41,21,61,55,51,49,64,79,38,35,74,63,26,58,75,34,74,32,86,45,65,68,42,1,69,15,32,37,30,23,55,56,36,47,42,56,49,21,41,56,73,52,62,47,78,91,55,90,79,52,81,86,77,69,46,59,52,98,81,59,18,14,74,80

Mean predicted aligned error: 3.6 Å

Sequence (375 aa):
CFLTLPDDPLSAEGLSTPWTLGAPCSQAVTAQQAFAEASVFDPTTNTVSVYHPLVINDGMTPQVDPVVPDLPEGAIVGLWFGFNGGVLQLLDKEGRDTNESPTLQSIDCVNGLPGVNGDVFGQVSWCNTQPFWAAVNESFAAGKIDVPELGTDHNGRPCPTSRSFEIVDACPSDNVPTQYLLLSDGSTVQDNASNREKFPDAEVINNASDESLIANILDPAIGCTPFLGENLDDPGTMFTSLALNELQAKAHQQAPIALVPLNDPDTLLTSDGQVSPAKTNAYRLGVNQPFLTASGPDDGSLDFYCSGMIEIAPRFFLDNQDTFTGMTSPATSVGNNLFTFMCNRYLESLTMLGCPKNSSQPVACTLDSNGAATS

Radius of gyration: 19.62 Å; Cα contacts (8 Å, |Δi|>4): 855; chains: 1; bounding box: 56×45×53 Å

Nearest PDB structures (foldseek):
  7px0-assembly2_D  TM=7.124E-01  e=9.163E+00  Drosophila melanogaster

pLDDT: mean 94.83, std 5.65, range [50.5, 98.88]

Secondary structure (DSSP, 8-state):
-EEE--SSTTSHHHHHSPEEEETT--TTSGGG-EEEEEEEEETTTTEEEEE-PPEEETT---SSPPPPP-PPTT-EEEEEEEESSS--EEE-TTS-BTTT-HHHHHTT-BSSSTT-TT---SS-EEESHHHHHHHHHHHHHTT-S--PPP-B-TTSSBPP-TT-TTT--SSTT-S---EEEEPTTS-EEE-SHHHHHH-TTPEEEE-TTHHHIIIIIIHHHHT-----EEBSSSTT-EE--HHHHHHHHHHHPPSS-----TT-GGGB-TTT--B-HHHHHHHHHHTTPPPP-TTSS-S--HHHHHHHHHHHHHHHHHHTHHHHHTSB-S-TTTBSBHHHHHHHHHHHHHHHTTPPP-TT------B-TTS-B--

Foldseek 3Di:
DEKEFAAPCFALVRLQDEIEDEPPAALLDQLFNKWKKKWKADLVQRFIEIETRHYWYPPDDAPDRFFRFDHDDPIQIKMKMFGSHWAYFYAYPVRDGCQGDPRQVVFPKDQFQHNDPPGGLTGMIITNLLVVLVSSVVCVVVVRHDQDAFDAFLVRHGQDFLFALQQDALAGLHFKLAKWWQAPVRTTDHPEPVVCVVGVPTDIRGRCHRHNVRAVPVCVLGVTHFQWHAYRRHGPDIDDILQSRLVNCVVHPDPPTRQNAQQRQSQATPVPRHGDLSRSQVVCSNNVHDRQDPPDPCNSDLQSNLVSNQPPHVVSLVVCVVSFQPAQPPDQLAERTRSQNSLSNSVVSCVSSVPPDDPSRDGDFDADPSRHGYD

=== Feature glossary ===
Key to the feature types in this record:

pLDDT. pLDDT is the predicted lDDT-Cα score: AlphaFold's confidence that the local environment of each residue (all inter-atomic distances within 15 Å) is correctly placed. It is a per-residue number between 0 and 100, with higher meaning more reliable.

Radius of gyration, Cα contacts, bounding box. The geometric summary reports three shape descriptors. Rg (radius of gyration) measures how spread out the Cα atoms are about their centre of mass; compact globular proteins have small Rg, elongated or unfolded ones large. Cα contacts (<8 Å, |i−j|>4) count long-range residue pairs in spatial proximity — high for tightly packed folds, near zero for rods or random coil. The bounding-box extents give the protein's footprint along x, y, z in Å.

Backbone torsions (φ/ψ). Backbone dihedral angles. Every residue except chain termini has a φ (preceding-C → N → Cα → C) and a ψ (N → Cα → C → next-N). They are reported in degrees following the IUPAC sign convention. Secondary structure is essentially a statement about which (φ, ψ) basin each residue occupies.

Contact-map, Ramachandran, and PAE plots. Plot images: a contact map (which residues are close in 3D, as an N×N binary image), a Ramachandran scatter (backbone torsion angles, revealing secondary-structure composition at a glance), and — for AlphaFold structures — a PAE heatmap (pairwise prediction confidence).

Predicted aligned error. Predicted Aligned Error (PAE) is an AlphaFold confidence matrix: entry (i, j) is the expected error in the position of residue j, in ångströms, when the prediction is superimposed on the true structure at residue i. Low PAE within a block of residues means that block is internally rigid and well-predicted; high PAE between two blocks means their relative placement is uncertain even if each block individually is confident.

Secondary structure (3-state, P-SEA). Three-state secondary structure (P-SEA) collapses the eight DSSP classes into helix (a), strand (b), and coil (c). P-SEA assigns these from Cα geometry alone — distances and angles — without requiring backbone oxygens, so it works on any Cα trace.

Solvent-accessible surface area. Solvent-accessible surface area (SASA) is the area in Å² traced out by the centre of a 1.4 Å probe sphere (a water molecule) rolled over the protein's van der Waals surface (Shrake–Rupley / Lee–Richards construction). Buried residues have near-zero SASA; fully exposed residues can exceed 200 Å². The total SASA scales roughly with the number of surface residues.

Foldseek 3Di. The Foldseek 3Di string encodes local tertiary geometry as a 20-letter alphabet — one character per residue — derived from the relative positions of nearby Cα atoms. Unlike the amino-acid sequence, 3Di is a direct function of the 3D structure, so two proteins with the same fold have similar 3Di strings even at low sequence identity.

B-factor. For experimental (PDB) structures, the B-factor (temperature factor) quantifies the positional spread of each atom in the crystal — a combination of thermal vibration and static disorder — in units of Å². High B-factors mark flexible loops or poorly resolved regions; low B-factors mark the rigid, well-ordered core.

mmCIF coordinates. The mmCIF block holds the 3D Cartesian coordinates of each backbone atom (N, Cα, C, O) in ångströms. mmCIF is the PDB's canonical archive format — a tagged-loop text representation of the atomic model.

InterPro / GO / CATH / organism. Functional annotations link the protein to curated databases. InterPro entries identify conserved domains and families by matching the sequence against member-database signatures (Pfam, PROSITE, CDD, …). Gene Ontology (GO) terms describe molecular function, biological process, and cellular component in a controlled vocabulary. CATH places the structure in a hierarchical fold classification (Class/Architecture/Topology/Homologous-superfamily). The organism is the source species.

Rendered structure images. Structure images are PyMOL renders from six orthogonal camera directions. Cartoon representation draws helices as coils and strands as arrows; sticks shows the backbone as bonds; surface shows the solvent-excluded envelope. Rainbow coloring maps sequence position to hue (blue→red, N→C); chain coloring assigns a distinct color per polypeptide.

Sequence. This is the polypeptide sequence — one letter per residue, N-terminus first. Length ranges from a few dozen residues for small domains to over a thousand for large multi-domain proteins.

Secondary structure (8-state, DSSP). The SS8 string is DSSP's per-residue secondary-structure call. α-helix (H) means an i→i+4 H-bond ladder; β-strand (E) means the residue participates in a β-sheet; 3₁₀ (G) and π (I) are tighter and wider helices; T/S are turns/bends; '-' is loop.

Nearest PDB structures. Structural nearest neighbors (via Foldseek easy-search vs the PDB). Reported per hit: target PDB id, E-value, and alignment TM-score. A TM-score above ~0.5 is the conventional threshold for 'same fold'.